Protein AF-A0A3R9TDW1-F1 (afdb_monomer_lite)

Structure (mmCIF, N/CA/C/O backbone):
data_AF-A0A3R9TDW1-F1
#
_entry.id   AF-A0A3R9TDW1-F1
#
loop_
_atom_site.group_PDB
_atom_site.id
_atom_site.type_symbol
_atom_site.label_atom_id
_atom_site.label_alt_id
_atom_site.label_comp_id
_atom_site.label_asym_id
_atom_site.label_entity_id
_atom_site.label_seq_id
_atom_site.pdbx_PDB_ins_code
_atom_site.Cartn_x
_atom_site.Cartn_y
_atom_site.Cartn_z
_atom_site.occupancy
_atom_site.B_iso_or_equiv
_atom_site.auth_seq_id
_atom_site.auth_comp_id
_atom_site.auth_asym_id
_atom_site.auth_atom_id
_atom_site.pdbx_PDB_model_num
ATOM 1 N N . MET A 1 1 ? -72.880 67.328 50.640 1.00 35.53 1 MET A N 1
ATOM 2 C CA . MET A 1 1 ? -73.825 66.456 51.382 1.00 35.53 1 MET A CA 1
ATOM 3 C C . MET A 1 1 ? -74.282 65.405 50.380 1.00 35.53 1 MET A C 1
ATOM 5 O O . MET A 1 1 ? -74.687 65.824 49.314 1.00 35.53 1 MET A O 1
ATOM 9 N N . THR A 1 2 ? -74.151 64.089 50.509 1.00 34.75 2 THR A N 1
ATOM 10 C CA . THR A 1 2 ? -73.847 63.150 51.601 1.00 34.75 2 THR A CA 1
ATOM 11 C C . THR A 1 2 ? -73.393 61.826 50.953 1.00 34.75 2 THR A C 1
ATOM 13 O O . THR A 1 2 ? -73.662 61.582 49.782 1.00 34.75 2 THR A O 1
ATOM 16 N N . LYS A 1 3 ? -72.665 61.011 51.724 1.00 39.09 3 LYS A N 1
ATOM 17 C CA . LYS A 1 3 ? -71.998 59.746 51.361 1.00 39.09 3 LYS A CA 1
ATOM 18 C C . LYS A 1 3 ? -72.928 58.663 50.781 1.00 39.09 3 LYS A C 1
ATOM 20 O O . LYS A 1 3 ? -74.063 58.540 51.222 1.00 39.09 3 LYS A O 1
ATOM 25 N N . SER A 1 4 ? -72.359 57.763 49.975 1.00 34.91 4 SER A N 1
ATOM 26 C CA . SER A 1 4 ? -72.690 56.328 49.986 1.00 34.91 4 SER A CA 1
ATOM 27 C C . SER A 1 4 ? -71.513 55.534 49.410 1.00 34.91 4 SER A C 1
ATOM 29 O O . SER A 1 4 ? -71.096 55.783 48.283 1.00 34.91 4 SER A O 1
ATOM 31 N N . GLY A 1 5 ? -70.926 54.645 50.215 1.00 38.62 5 GLY A N 1
ATOM 32 C CA . GLY A 1 5 ? -69.856 53.736 49.802 1.00 38.62 5 GLY A CA 1
ATOM 33 C C . GLY A 1 5 ? -70.416 52.362 49.463 1.00 38.62 5 GLY A C 1
ATOM 34 O O . GLY A 1 5 ? -71.353 51.925 50.126 1.00 38.62 5 GLY A O 1
ATOM 35 N N . HIS A 1 6 ? -69.839 51.680 48.474 1.00 36.84 6 HIS A N 1
ATOM 36 C CA . HIS A 1 6 ? -70.092 50.267 48.186 1.00 36.84 6 HIS A CA 1
ATOM 37 C C . HIS A 1 6 ? -68.765 49.505 48.061 1.00 36.84 6 HIS A C 1
ATOM 39 O O . HIS A 1 6 ? -67.764 50.021 47.569 1.00 36.84 6 HIS A O 1
ATOM 45 N N . TYR A 1 7 ? -68.797 48.297 48.613 1.00 36.25 7 TYR A N 1
ATOM 46 C CA . TYR A 1 7 ? -67.697 47.408 48.956 1.00 36.25 7 TYR A CA 1
ATOM 47 C C . TYR A 1 7 ? -66.970 46.832 47.731 1.00 36.25 7 TYR A C 1
ATOM 49 O O . TYR A 1 7 ? -67.601 46.370 46.783 1.00 36.25 7 TYR A O 1
ATOM 57 N N . LEU A 1 8 ? -65.636 46.797 47.797 1.00 34.44 8 LEU A N 1
ATOM 58 C CA . LEU A 1 8 ? -64.761 46.088 46.864 1.00 34.44 8 LEU A CA 1
ATOM 59 C C . LEU A 1 8 ? -64.597 44.636 47.349 1.00 34.44 8 LEU A C 1
ATOM 61 O O . LEU A 1 8 ? -63.934 44.392 48.356 1.00 34.44 8 LEU A O 1
ATOM 65 N N . VAL A 1 9 ? -65.206 43.675 46.653 1.00 38.91 9 VAL A N 1
ATOM 66 C CA . VAL A 1 9 ? -64.968 42.239 46.871 1.00 38.91 9 VAL A CA 1
ATOM 67 C C . VAL A 1 9 ? -63.795 41.810 45.989 1.00 38.91 9 VAL A C 1
ATOM 69 O O . VAL A 1 9 ? -63.908 41.763 44.765 1.00 38.91 9 VAL A O 1
ATOM 72 N N . LEU A 1 10 ? -62.653 41.517 46.619 1.00 42.19 10 LEU A N 1
ATOM 73 C CA . LEU A 1 10 ? -61.502 40.871 45.986 1.00 42.19 10 LEU A CA 1
ATOM 74 C C . LEU A 1 10 ? -61.886 39.445 45.563 1.00 42.19 10 LEU A C 1
ATOM 76 O O . LEU A 1 10 ? -62.158 38.601 46.414 1.00 42.19 10 LEU A O 1
ATOM 80 N N . THR A 1 11 ? -61.837 39.161 44.263 1.00 42.56 11 THR A N 1
ATOM 81 C CA . THR A 1 11 ? -61.838 37.788 43.738 1.00 42.56 11 THR A CA 1
ATOM 82 C C . THR A 1 11 ? -60.425 37.490 43.241 1.00 42.56 11 THR A C 1
ATOM 84 O O . THR A 1 11 ? -60.033 37.939 42.167 1.00 42.56 11 THR A O 1
ATOM 87 N N . ILE A 1 12 ? -59.625 36.789 44.050 1.00 44.31 12 ILE A N 1
ATOM 88 C CA . ILE A 1 12 ? -58.321 36.258 43.633 1.00 44.31 12 ILE A CA 1
ATOM 89 C C . ILE A 1 12 ? -58.597 34.967 42.863 1.00 44.31 12 ILE A C 1
ATOM 91 O O . ILE A 1 12 ? -58.889 33.927 43.449 1.00 44.31 12 ILE A O 1
ATOM 95 N N . MET A 1 13 ? -58.540 35.049 41.536 1.00 47.50 13 MET A N 1
ATOM 96 C CA . MET A 1 13 ? -58.581 33.893 40.648 1.00 47.50 13 MET A CA 1
ATOM 97 C C . MET A 1 13 ? -57.147 33.364 40.519 1.00 47.50 13 MET A C 1
ATOM 99 O O . MET A 1 13 ? -56.297 33.990 39.889 1.00 47.50 13 MET A O 1
ATOM 103 N N . GLY A 1 14 ? -56.853 32.252 41.196 1.00 47.34 14 GLY A N 1
ATOM 104 C CA . GLY A 1 14 ? -55.560 31.578 41.117 1.00 47.34 14 GLY A CA 1
ATOM 105 C C . GLY A 1 14 ? -55.328 31.008 39.719 1.00 47.34 14 GLY A C 1
ATOM 106 O O . GLY A 1 14 ? -55.964 30.031 39.331 1.00 47.34 14 GLY A O 1
ATOM 107 N N . LEU A 1 15 ? -54.404 31.608 38.969 1.00 44.84 15 LEU A N 1
ATOM 108 C CA . LEU A 1 15 ? -53.856 31.031 37.746 1.00 44.84 15 LEU A CA 1
ATOM 109 C C . LEU A 1 15 ? -52.834 29.955 38.134 1.00 44.84 15 LEU A C 1
ATOM 111 O O . LEU A 1 15 ? -51.664 30.242 38.372 1.00 44.84 15 LEU A O 1
ATOM 115 N N . LEU A 1 16 ? -53.284 28.703 38.203 1.00 46.53 16 LEU A N 1
ATOM 116 C CA . LEU A 1 16 ? -52.404 27.538 38.127 1.00 46.53 16 LEU A CA 1
ATOM 117 C C . LEU A 1 16 ? -51.925 27.403 36.675 1.00 46.53 16 LEU A C 1
ATOM 119 O O . LEU A 1 16 ? -52.510 26.675 35.878 1.00 46.53 16 LEU A O 1
ATOM 123 N N . SER A 1 17 ? -50.871 28.130 36.308 1.00 50.03 17 SER A N 1
ATOM 124 C CA . SER A 1 17 ? -50.110 27.825 35.098 1.00 50.03 17 SER A CA 1
ATOM 125 C C . SER A 1 17 ? -49.312 26.547 35.355 1.00 50.03 17 SER A C 1
ATOM 127 O O . SER A 1 17 ? -48.326 26.570 36.092 1.00 50.03 17 SER A O 1
ATOM 129 N N . GLY A 1 18 ? -49.760 25.423 34.794 1.00 48.03 18 GLY A N 1
ATOM 130 C CA . GLY A 1 18 ? -48.984 24.186 34.799 1.00 48.03 18 GLY A CA 1
ATOM 131 C C . GLY A 1 18 ? -47.628 24.425 34.137 1.00 48.03 18 GLY A C 1
ATOM 132 O O . GLY A 1 18 ? -47.569 24.845 32.983 1.00 48.03 18 GLY A O 1
ATOM 133 N N . CYS A 1 19 ? -46.537 24.192 34.869 1.00 54.22 19 CYS A N 1
ATOM 134 C CA . CYS A 1 19 ? -45.191 24.220 34.309 1.00 54.22 19 CYS A CA 1
ATOM 135 C C . CYS A 1 19 ? -45.069 23.108 33.264 1.00 54.22 19 CYS A C 1
ATOM 137 O O . CYS A 1 19 ? -45.014 21.926 33.607 1.00 54.22 19 CYS A O 1
ATOM 139 N N . GLN A 1 20 ? -45.030 23.472 31.986 1.00 49.19 20 GLN A N 1
ATOM 140 C CA . GLN A 1 20 ? -44.702 22.531 30.925 1.00 49.19 20 GLN A CA 1
ATOM 141 C C . GLN A 1 20 ? -43.197 22.234 30.999 1.00 49.19 20 GLN A C 1
ATOM 143 O O . GLN A 1 20 ? -42.376 23.071 30.649 1.00 49.19 20 GLN A O 1
ATOM 148 N N . VAL A 1 21 ? -42.837 21.052 31.508 1.00 62.88 21 VAL A N 1
ATOM 149 C CA . VAL A 1 21 ? -41.440 20.640 31.778 1.00 62.88 21 VAL A CA 1
ATOM 150 C C . VAL A 1 21 ? -40.631 20.420 30.490 1.00 62.88 21 VAL A C 1
ATOM 152 O O . VAL A 1 21 ? -39.408 20.524 30.497 1.00 62.88 21 VAL A O 1
ATOM 155 N N . ILE A 1 22 ? -41.305 20.134 29.372 1.00 53.47 22 ILE A N 1
ATOM 156 C CA . ILE A 1 22 ? -40.669 19.834 28.086 1.00 53.47 22 ILE A CA 1
ATOM 157 C C . ILE A 1 22 ? -40.846 21.029 27.150 1.00 53.47 22 ILE A C 1
ATOM 159 O O . ILE A 1 22 ? -41.942 21.282 26.646 1.00 53.47 22 ILE A O 1
ATOM 163 N N . HIS A 1 23 ? -39.748 21.738 26.899 1.00 62.56 23 HIS A N 1
ATOM 164 C CA . HIS A 1 23 ? -39.670 22.769 25.871 1.00 62.56 23 HIS A CA 1
ATOM 165 C C . HIS A 1 23 ? -39.040 22.186 24.606 1.00 62.56 23 HIS A C 1
ATOM 167 O O . HIS A 1 23 ? -37.926 21.662 24.644 1.00 62.56 23 HIS A O 1
ATOM 173 N N . LEU A 1 24 ? -39.743 22.296 23.477 1.00 65.31 24 LEU A N 1
ATOM 174 C CA . LEU A 1 24 ? -39.190 21.944 22.175 1.00 65.31 24 LEU A CA 1
ATOM 175 C C . LEU A 1 24 ? -38.112 22.969 21.802 1.00 65.31 24 LEU A C 1
ATOM 177 O O . LEU A 1 24 ? -38.399 24.157 21.657 1.00 65.31 24 LEU A O 1
ATOM 181 N N . LYS A 1 25 ? -36.874 22.502 21.645 1.00 74.38 25 LYS A N 1
ATOM 182 C CA . LYS A 1 25 ? -35.770 23.286 21.092 1.00 74.38 25 LYS A CA 1
ATOM 183 C C . LYS A 1 25 ? -35.321 22.621 19.799 1.00 74.38 25 LYS A C 1
ATOM 185 O O . LYS A 1 25 ? -34.641 21.601 19.832 1.00 74.38 25 LYS A O 1
ATOM 190 N N . GLU A 1 26 ? -35.707 23.201 18.672 1.00 77.38 26 GLU A N 1
ATOM 191 C CA . GLU A 1 26 ? -35.249 22.745 17.363 1.00 77.38 26 GLU A CA 1
ATOM 192 C C . GLU A 1 26 ? -33.824 23.252 17.124 1.00 77.38 26 GLU A C 1
ATOM 194 O O . GLU A 1 26 ? -33.554 24.456 17.128 1.00 77.38 26 GLU A O 1
ATOM 199 N N . SER A 1 27 ? -32.881 22.324 16.977 1.00 78.06 27 SER A N 1
ATOM 200 C CA . SER A 1 27 ? -31.538 22.637 16.500 1.00 78.06 27 SER A CA 1
ATOM 201 C C . SER A 1 27 ? -31.552 22.799 14.982 1.00 78.06 27 SER A C 1
ATOM 203 O O . SER A 1 27 ? -32.419 22.278 14.281 1.00 78.06 27 SER A O 1
ATOM 205 N N . ASN A 1 28 ? -30.570 23.529 14.451 1.00 89.81 28 ASN A N 1
ATOM 206 C CA . ASN A 1 28 ? -30.376 23.553 13.007 1.00 89.81 28 ASN A CA 1
ATOM 207 C C . ASN A 1 28 ? -30.039 22.126 12.503 1.00 89.81 28 ASN A C 1
ATOM 209 O O . ASN A 1 28 ? -29.446 21.315 13.225 1.00 89.81 28 ASN A O 1
ATOM 213 N N . LEU A 1 29 ? -30.415 21.818 11.259 1.00 85.31 29 LEU A N 1
ATOM 214 C CA . LEU A 1 29 ? -30.261 20.474 10.695 1.00 85.31 29 LEU A CA 1
ATOM 215 C C . LEU A 1 29 ? -28.796 20.004 10.682 1.00 85.31 29 LEU A C 1
ATOM 217 O O . LEU A 1 29 ? -28.527 18.847 10.990 1.00 85.31 29 LEU A O 1
ATOM 221 N N . SER A 1 30 ? -27.842 20.882 10.360 1.00 86.50 30 SER A N 1
ATOM 222 C CA . SER A 1 30 ? -26.423 20.513 10.287 1.00 86.50 30 SER A CA 1
ATOM 223 C C . SER A 1 30 ? -25.846 20.129 11.652 1.00 86.50 30 SER A C 1
ATOM 225 O O . SER A 1 30 ? -25.123 19.144 11.741 1.00 86.50 30 SER A O 1
ATOM 227 N N . SER A 1 31 ? -26.202 20.836 12.723 1.00 83.81 31 SER A N 1
ATOM 228 C CA . SER A 1 31 ? -25.835 20.512 14.104 1.00 83.81 31 SER A CA 1
ATOM 229 C C . SER A 1 31 ? -26.514 19.230 14.581 1.00 83.81 31 SER A C 1
ATOM 231 O O . SER A 1 31 ? -25.865 18.425 15.239 1.00 83.81 31 SER A O 1
ATOM 233 N N . ALA A 1 32 ? -27.782 18.997 14.222 1.00 81.69 32 ALA A N 1
ATOM 234 C CA . ALA A 1 32 ? -28.468 17.742 14.539 1.00 81.69 32 ALA A CA 1
ATOM 235 C C . ALA A 1 32 ? -27.804 16.533 13.853 1.00 81.69 32 ALA A C 1
ATOM 237 O O . ALA A 1 32 ? -27.614 15.490 14.476 1.00 81.69 32 ALA A O 1
ATOM 238 N N . LEU A 1 33 ? -27.416 16.676 12.581 1.00 84.12 33 LEU A N 1
ATOM 239 C CA . LEU A 1 33 ? -26.696 15.640 11.835 1.00 84.12 33 LEU A CA 1
ATOM 240 C C . LEU A 1 33 ? -25.265 15.450 12.346 1.00 84.12 33 LEU A C 1
ATOM 242 O O . LEU A 1 33 ? -24.817 14.313 12.463 1.00 84.12 33 LEU A O 1
ATOM 246 N N . LYS A 1 34 ? -24.564 16.538 12.692 1.00 84.25 34 LYS A N 1
ATOM 247 C CA . LYS A 1 34 ? -23.233 16.473 13.304 1.00 84.25 34 LYS A CA 1
ATOM 248 C C . LYS A 1 34 ? -23.284 15.690 14.615 1.00 84.25 34 LYS A C 1
ATOM 250 O O . LYS A 1 34 ? -22.539 14.732 14.760 1.00 84.25 34 LYS A O 1
ATOM 255 N N . SER A 1 35 ? -24.229 16.022 15.493 1.00 81.19 35 SER A N 1
ATOM 256 C CA . SER A 1 35 ? -24.390 15.363 16.792 1.00 81.19 35 SER A CA 1
ATOM 257 C C . SER A 1 35 ? -24.656 13.860 16.687 1.00 81.19 35 SER A C 1
ATOM 259 O O . SER A 1 35 ? -24.204 13.092 17.531 1.00 81.19 35 SER A O 1
ATOM 261 N N . LYS A 1 36 ? -25.317 13.404 15.615 1.00 81.81 36 LYS A N 1
ATOM 262 C CA . LYS A 1 36 ? -25.480 11.966 15.358 1.00 81.81 36 LYS A CA 1
ATOM 263 C C . LYS A 1 36 ? -24.172 11.253 15.015 1.00 81.81 36 LYS A C 1
ATOM 265 O O . LYS A 1 36 ? -24.069 10.074 15.320 1.00 81.81 36 LYS A O 1
ATOM 270 N N . ASN A 1 37 ? -23.219 11.954 14.399 1.00 84.19 37 ASN A N 1
ATOM 271 C CA . ASN A 1 37 ? -21.926 11.413 13.970 1.00 84.19 37 ASN A CA 1
ATOM 272 C C . ASN A 1 37 ? -20.797 11.658 14.987 1.00 84.19 37 ASN A C 1
ATOM 274 O O . ASN A 1 37 ? -19.698 11.134 14.803 1.00 84.19 37 ASN A O 1
ATOM 278 N N . GLU A 1 38 ? -21.050 12.452 16.029 1.00 91.06 38 GLU A N 1
ATOM 279 C CA . GLU A 1 38 ? -20.082 12.768 17.078 1.00 91.06 38 GLU A CA 1
ATOM 280 C C . GLU A 1 38 ? -19.647 11.499 17.822 1.00 91.06 38 GLU A C 1
ATOM 282 O O . GLU A 1 38 ? -20.456 10.652 18.213 1.00 91.06 38 GLU A O 1
ATOM 287 N N . SER A 1 39 ? -18.338 11.375 18.012 1.00 94.19 39 SER A N 1
ATOM 288 C CA . SER A 1 39 ? -17.699 10.342 18.821 1.00 94.19 39 SER A CA 1
ATOM 289 C C . SER A 1 39 ? -16.356 10.842 19.333 1.00 94.19 39 SER A C 1
ATOM 291 O O . SER A 1 39 ? -15.829 11.863 18.863 1.00 94.19 39 SER A O 1
ATOM 293 N N . ILE A 1 40 ? -15.742 10.063 20.225 1.00 95.25 40 ILE A N 1
ATOM 294 C CA . ILE A 1 40 ? -14.425 10.405 20.766 1.00 95.25 40 ILE A CA 1
ATOM 295 C C . ILE A 1 40 ? -13.364 10.620 19.674 1.00 95.25 40 ILE A C 1
ATOM 297 O O . ILE A 1 40 ? -12.426 11.399 19.849 1.00 95.25 40 ILE A O 1
ATOM 301 N N . LEU A 1 41 ? -13.524 9.958 18.526 1.00 93.06 41 LEU A N 1
ATOM 302 C CA . LEU A 1 41 ? -12.588 10.013 17.408 1.00 93.06 41 LEU A CA 1
ATOM 303 C C . LEU A 1 41 ? -12.788 11.218 16.483 1.00 93.06 41 LEU A C 1
ATOM 305 O O . LEU A 1 41 ? -11.844 11.585 15.784 1.00 93.06 41 LEU A O 1
ATOM 309 N N . THR A 1 42 ? -13.977 11.825 16.459 1.00 91.38 42 THR A N 1
ATOM 310 C CA . THR A 1 42 ? -14.299 12.929 15.537 1.00 91.38 42 THR A CA 1
ATOM 311 C C . THR A 1 42 ? -14.260 14.291 16.218 1.00 91.38 42 THR A C 1
ATOM 313 O O . THR A 1 42 ? -13.769 15.248 15.625 1.00 91.38 42 THR A O 1
ATOM 316 N N . ASP A 1 43 ? -14.724 14.380 17.468 1.00 89.25 43 ASP A N 1
ATOM 317 C CA . ASP A 1 43 ? -14.953 15.662 18.149 1.00 89.25 43 ASP A CA 1
ATOM 318 C C . ASP A 1 43 ? -14.279 15.760 19.528 1.00 89.25 43 ASP A C 1
ATOM 320 O O . ASP A 1 43 ? -14.404 16.776 20.206 1.00 89.25 43 ASP A O 1
ATOM 324 N N . ASN A 1 44 ? -13.495 14.747 19.926 1.00 89.75 44 ASN A N 1
ATOM 325 C CA . ASN A 1 44 ? -12.903 14.625 21.269 1.00 89.75 44 ASN A CA 1
ATOM 326 C C . ASN A 1 44 ? -13.939 14.649 22.408 1.00 89.75 44 ASN A C 1
ATOM 328 O O . ASN A 1 44 ? -13.603 15.030 23.527 1.00 89.75 44 ASN A O 1
ATOM 332 N N . THR A 1 45 ? -15.172 14.241 22.116 1.00 93.50 45 THR A N 1
ATOM 333 C CA . THR A 1 45 ? -16.266 14.073 23.078 1.00 93.50 45 THR A CA 1
ATOM 334 C C . THR A 1 45 ? -16.908 12.714 22.865 1.00 93.50 45 THR A C 1
ATOM 336 O O . THR A 1 45 ? -16.991 12.262 21.725 1.00 93.50 45 THR A O 1
ATOM 339 N N . LEU A 1 46 ? -17.398 12.064 23.916 1.00 96.06 46 LEU A N 1
ATOM 340 C CA . LEU A 1 46 ? -18.095 10.782 23.779 1.00 96.06 46 LEU A CA 1
ATOM 341 C C . LEU A 1 46 ? -19.352 10.938 22.912 1.00 96.06 46 LEU A C 1
ATOM 343 O O . LEU A 1 46 ? -19.994 11.986 22.924 1.00 96.06 46 LEU A O 1
ATOM 347 N N . SER A 1 47 ? -19.727 9.896 22.176 1.00 95.56 47 SER A N 1
ATOM 348 C CA . SER A 1 47 ? -20.948 9.898 21.362 1.00 95.56 47 SER A CA 1
ATOM 349 C C . SER A 1 47 ? -22.214 10.144 22.188 1.00 95.56 47 SER A C 1
ATOM 351 O O . SER A 1 47 ? -22.284 9.801 23.372 1.00 95.56 47 SER A O 1
ATOM 353 N N . HIS A 1 48 ? -23.261 10.674 21.549 1.00 92.19 48 HIS A N 1
ATOM 354 C CA . HIS A 1 48 ? -24.548 10.941 22.200 1.00 92.19 48 HIS A CA 1
ATOM 355 C C . HIS A 1 48 ? -25.134 9.694 22.893 1.00 92.19 48 HIS A C 1
ATOM 357 O O . HIS A 1 48 ? -25.670 9.774 23.995 1.00 92.19 48 HIS A O 1
ATOM 363 N N . GLN A 1 49 ? -25.000 8.518 22.277 1.00 92.31 49 GLN A N 1
ATOM 364 C CA . GLN A 1 49 ? -25.451 7.242 22.833 1.00 92.31 49 GLN A CA 1
ATOM 365 C C . GLN A 1 49 ? -24.697 6.900 24.125 1.00 92.31 49 GLN A C 1
ATOM 367 O O . GLN A 1 49 ? -25.319 6.549 25.123 1.00 92.31 49 GLN A O 1
ATOM 372 N N . THR A 1 50 ? -23.372 7.062 24.146 1.00 95.06 50 THR A N 1
ATOM 373 C CA . THR A 1 50 ? -22.569 6.846 25.358 1.00 95.06 50 THR A CA 1
ATOM 374 C C . THR A 1 50 ? -22.893 7.884 26.435 1.00 95.06 50 THR A C 1
ATOM 376 O O . THR A 1 50 ? -23.039 7.527 27.604 1.00 95.06 50 THR A O 1
ATOM 379 N N . GLN A 1 51 ? -23.078 9.155 26.061 1.00 94.25 51 GLN A N 1
ATOM 380 C CA . GLN A 1 51 ? -23.485 10.210 26.993 1.00 94.25 51 GLN A CA 1
ATOM 381 C C . GLN A 1 51 ? -24.845 9.908 27.641 1.00 94.25 51 GLN A C 1
ATOM 383 O O . GLN A 1 51 ? -24.985 10.073 28.849 1.00 94.25 51 GLN A O 1
ATOM 388 N N . ASN A 1 52 ? -25.821 9.391 26.886 1.00 91.81 52 ASN A N 1
ATOM 389 C CA . ASN A 1 52 ? -27.113 8.960 27.432 1.00 91.81 52 ASN A CA 1
ATOM 390 C C . ASN A 1 52 ? -26.957 7.913 28.542 1.00 91.81 52 ASN A C 1
ATOM 392 O O . ASN A 1 52 ? -27.588 8.044 29.591 1.00 91.81 52 ASN A O 1
ATOM 396 N N . LEU A 1 53 ? -26.085 6.916 28.355 1.00 92.50 53 LEU A N 1
ATOM 397 C CA . LEU A 1 53 ? -25.808 5.924 29.397 1.00 92.50 53 LEU A CA 1
ATOM 398 C C . LEU A 1 53 ? -25.121 6.554 30.618 1.00 92.50 53 LEU A C 1
ATOM 400 O O . LEU A 1 53 ? -25.472 6.220 31.751 1.00 92.50 53 LEU A O 1
ATOM 404 N N . LEU A 1 54 ? -24.201 7.502 30.413 1.00 94.00 54 LEU A N 1
ATOM 405 C CA . LEU A 1 54 ? -23.583 8.254 31.512 1.00 94.00 54 LEU A CA 1
ATOM 406 C C . LEU A 1 54 ? -24.624 9.051 32.314 1.00 94.00 54 LEU A C 1
ATOM 408 O O . LEU A 1 54 ? -24.609 9.015 33.546 1.00 94.00 54 LEU A O 1
ATOM 412 N N . TYR A 1 55 ? -25.581 9.695 31.641 1.00 91.75 55 TYR A N 1
ATOM 413 C CA . TYR A 1 55 ? -26.668 10.415 32.305 1.00 91.75 55 TYR A CA 1
ATOM 414 C C . TYR A 1 55 ? -27.539 9.492 33.166 1.00 91.75 55 TYR A C 1
ATOM 416 O O . TYR A 1 55 ? -27.901 9.875 34.283 1.00 91.75 55 TYR A O 1
ATOM 424 N N . LEU A 1 56 ? -27.823 8.265 32.709 1.00 90.75 56 LEU A N 1
ATOM 425 C CA . LEU A 1 56 ? -28.580 7.274 33.487 1.00 90.75 56 LEU A CA 1
ATOM 426 C C . LEU A 1 56 ? -27.881 6.904 34.803 1.00 90.75 56 LEU A C 1
ATOM 428 O O . LEU A 1 56 ? -28.545 6.732 35.827 1.00 90.75 56 LEU A O 1
ATOM 432 N N . VAL A 1 57 ? -26.546 6.850 34.809 1.00 91.88 57 VAL A N 1
ATOM 433 C CA . VAL A 1 57 ? -25.747 6.572 36.016 1.00 91.88 57 VAL A CA 1
ATOM 434 C C . VAL A 1 57 ? -25.314 7.827 36.783 1.00 91.88 57 VAL A C 1
ATOM 436 O O . VAL A 1 57 ? -24.537 7.736 37.740 1.00 91.88 57 VAL A O 1
ATOM 439 N N . LYS A 1 58 ? -25.855 8.995 36.410 1.00 92.69 58 LYS A N 1
ATOM 440 C CA . LYS A 1 58 ? -25.555 10.308 37.004 1.00 92.69 58 LYS A CA 1
ATOM 441 C C . LYS A 1 58 ? -24.067 10.672 36.932 1.00 92.69 58 LYS A C 1
ATOM 443 O O . LYS A 1 58 ? -23.520 11.231 37.881 1.00 92.69 58 LYS A O 1
ATOM 448 N N . GLU A 1 59 ? -23.426 10.351 35.816 1.00 93.69 59 GLU A N 1
ATOM 449 C CA . GLU A 1 59 ? -22.051 10.734 35.501 1.00 93.69 59 GLU A CA 1
ATOM 450 C C . GLU A 1 59 ? -22.013 11.727 34.336 1.00 93.69 59 GLU A C 1
ATOM 452 O O . GLU A 1 59 ? -22.904 11.764 33.489 1.00 93.69 59 GLU A O 1
ATOM 457 N N . SER A 1 60 ? -20.957 12.537 34.293 1.00 94.88 60 SER A N 1
ATOM 458 C CA . SER A 1 60 ? -20.590 13.331 33.116 1.00 94.88 60 SER A CA 1
ATOM 459 C C . SER A 1 60 ? -19.368 12.718 32.441 1.00 94.88 60 SER A C 1
ATOM 461 O O . SER A 1 60 ? -18.624 11.976 33.078 1.00 94.88 60 SER A O 1
ATOM 463 N N . GLU A 1 61 ? -19.109 13.058 31.177 1.00 94.56 61 GLU A N 1
ATOM 464 C CA . GLU A 1 61 ? -17.903 12.601 30.471 1.00 94.56 61 GLU A CA 1
ATOM 465 C C . GLU A 1 61 ? -16.620 12.929 31.252 1.00 94.56 61 GLU A C 1
ATOM 467 O O . GLU A 1 61 ? -15.793 12.053 31.501 1.00 94.56 61 GLU A O 1
ATOM 472 N N . THR A 1 62 ? -16.479 14.174 31.716 1.00 94.38 62 THR A N 1
ATOM 473 C CA . THR A 1 62 ? -15.298 14.611 32.472 1.00 94.38 62 THR A CA 1
ATOM 474 C C . THR A 1 62 ? -15.144 13.846 33.787 1.00 94.38 62 THR A C 1
ATOM 476 O O . THR A 1 62 ? -14.052 13.370 34.090 1.00 94.38 62 THR A O 1
ATOM 479 N N . SER A 1 63 ? -16.234 13.693 34.550 1.00 95.19 63 SER A N 1
ATOM 480 C CA . SER A 1 63 ? -16.225 12.927 35.805 1.00 95.19 63 SER A CA 1
ATOM 481 C C . SER A 1 63 ? -15.886 11.460 35.550 1.00 95.19 63 SER A C 1
ATOM 483 O O . SER A 1 63 ? -15.088 10.876 36.282 1.00 95.19 63 SER A O 1
ATOM 485 N N . CYS A 1 64 ? -16.418 10.893 34.464 1.00 96.50 64 CYS A N 1
ATOM 486 C CA . CYS A 1 64 ? -16.169 9.519 34.069 1.00 96.50 64 CYS A CA 1
ATOM 487 C C . CYS A 1 64 ? -14.695 9.279 33.729 1.00 96.50 64 CYS A C 1
ATOM 489 O O . CYS A 1 64 ? -14.095 8.349 34.255 1.00 96.50 64 CYS A O 1
ATOM 491 N N . LEU A 1 65 ? -14.074 10.131 32.906 1.00 94.81 65 LEU A N 1
ATOM 492 C CA . LEU A 1 65 ? -12.672 9.956 32.504 1.00 94.81 65 LEU A CA 1
ATOM 493 C C . LEU A 1 65 ? -11.673 10.242 33.641 1.00 94.81 65 LEU A C 1
ATOM 495 O O . LEU A 1 65 ? -10.572 9.678 33.646 1.00 94.81 65 LEU A O 1
ATOM 499 N N . GLN A 1 66 ? -12.043 11.084 34.613 1.00 93.69 66 GLN A N 1
ATOM 500 C CA . GLN A 1 66 ? -11.246 11.345 35.818 1.00 93.69 66 GLN A CA 1
ATOM 501 C C . GLN A 1 66 ? -11.377 10.216 36.851 1.00 93.69 66 GLN A C 1
ATOM 503 O O . GLN A 1 66 ? -10.370 9.732 37.362 1.00 93.69 66 GLN A O 1
ATOM 508 N N . ASN A 1 67 ? -12.601 9.750 37.114 1.00 95.75 67 ASN A N 1
ATOM 509 C CA . ASN A 1 67 ? -12.915 8.679 38.065 1.00 95.75 67 ASN A CA 1
ATOM 510 C C . ASN A 1 67 ? -13.232 7.366 37.335 1.00 95.75 67 ASN A C 1
ATOM 512 O O . ASN A 1 67 ? -14.263 6.731 37.567 1.00 95.75 67 ASN A O 1
ATOM 516 N N . PHE A 1 68 ? -12.319 6.963 36.450 1.00 96.50 68 PHE A N 1
ATOM 517 C CA . PHE A 1 68 ? -12.524 5.914 35.447 1.00 96.50 68 PHE A CA 1
ATOM 518 C C . PHE A 1 68 ? -13.128 4.617 35.997 1.00 96.50 68 PHE A C 1
ATOM 520 O O . PHE A 1 68 ? -14.209 4.214 35.576 1.00 96.50 68 PHE A O 1
ATOM 527 N N . ASN A 1 69 ? -12.503 4.006 37.006 1.00 95.88 69 ASN A N 1
ATOM 528 C CA . ASN A 1 69 ? -12.978 2.734 37.566 1.00 95.88 69 ASN A CA 1
ATOM 529 C C . ASN A 1 69 ? -14.371 2.845 38.211 1.00 95.88 69 ASN A C 1
ATOM 531 O O . ASN A 1 69 ? -15.169 1.915 38.129 1.00 95.88 69 ASN A O 1
ATOM 535 N N . VAL A 1 70 ? -14.686 3.988 38.831 1.00 95.50 70 VAL A N 1
ATOM 536 C CA . VAL A 1 70 ? -16.012 4.227 39.424 1.00 95.50 70 VAL A CA 1
ATOM 537 C C . VAL A 1 70 ? -17.068 4.329 38.326 1.00 95.50 70 VAL A C 1
ATOM 539 O O . VAL A 1 70 ? -18.138 3.736 38.453 1.00 95.50 70 VAL A O 1
ATOM 542 N N . CYS A 1 71 ? -16.757 5.037 37.239 1.00 96.69 71 CYS A N 1
ATOM 543 C CA . CYS A 1 71 ? -17.642 5.152 36.086 1.00 96.69 71 CYS A CA 1
ATOM 544 C C . CYS A 1 71 ? -17.920 3.792 35.433 1.00 96.69 71 CYS A C 1
ATOM 546 O O . CYS A 1 71 ? -19.081 3.446 35.210 1.00 96.69 71 CYS A O 1
ATOM 548 N N . LEU A 1 72 ? -16.876 2.993 35.190 1.00 95.62 72 LEU A N 1
ATOM 549 C CA . LEU A 1 72 ? -17.010 1.660 34.597 1.00 95.62 72 LEU A CA 1
ATOM 550 C C . LEU A 1 72 ? -17.925 0.756 35.428 1.00 95.62 72 LEU A C 1
ATOM 552 O O . LEU A 1 72 ? -18.877 0.199 34.887 1.00 95.62 72 LEU A O 1
ATOM 556 N N . ASN A 1 73 ? -17.704 0.691 36.746 1.00 93.94 73 ASN A N 1
ATOM 557 C CA . ASN A 1 73 ? -18.530 -0.113 37.652 1.00 93.94 73 ASN A CA 1
ATOM 558 C C . ASN A 1 73 ? -20.006 0.314 37.622 1.00 93.94 73 ASN A C 1
ATOM 560 O O . ASN A 1 73 ? -20.901 -0.528 37.671 1.00 93.94 73 ASN A O 1
ATOM 564 N N . LYS A 1 74 ? -20.280 1.622 37.525 1.00 93.88 74 LYS A N 1
ATOM 565 C CA . LYS A 1 74 ? -21.650 2.139 37.417 1.00 93.88 74 LYS A CA 1
ATOM 566 C C . LYS A 1 74 ? -22.323 1.730 36.107 1.00 93.88 74 LYS A C 1
ATOM 568 O O . LYS A 1 74 ? -23.480 1.324 36.136 1.00 93.88 74 LYS A O 1
ATOM 573 N N . ILE A 1 75 ? -21.613 1.830 34.982 1.00 93.19 75 ILE A N 1
ATOM 574 C CA . ILE A 1 75 ? -22.134 1.449 33.660 1.00 93.19 75 ILE A CA 1
ATOM 575 C C . ILE A 1 75 ? -22.366 -0.061 33.575 1.00 93.19 75 ILE A C 1
ATOM 577 O O . ILE A 1 75 ? -23.403 -0.493 33.077 1.00 93.19 75 ILE A O 1
ATOM 581 N N . GLN A 1 76 ? -21.445 -0.867 34.105 1.00 90.00 76 GLN A N 1
ATOM 582 C CA . GLN A 1 76 ? -21.596 -2.322 34.177 1.00 90.00 76 GLN A CA 1
ATOM 583 C C . GLN A 1 76 ? -22.753 -2.745 35.093 1.00 90.00 76 GLN A C 1
ATOM 585 O O . GLN A 1 76 ? -23.427 -3.728 34.806 1.00 90.00 76 GLN A O 1
ATOM 590 N N . GLY A 1 77 ? -23.012 -1.989 36.165 1.00 86.31 77 GLY A N 1
ATOM 591 C CA . GLY A 1 77 ? -24.108 -2.233 37.106 1.00 86.31 77 GLY A CA 1
ATOM 592 C C . GLY A 1 77 ? -25.498 -1.791 36.630 1.00 86.31 77 GLY A C 1
ATOM 593 O O . GLY A 1 77 ? -26.458 -1.924 37.391 1.00 86.31 77 GLY A O 1
ATOM 594 N N . LEU A 1 78 ? -25.637 -1.247 35.414 1.00 85.62 78 LEU A N 1
ATOM 595 C CA . LEU A 1 78 ? -26.946 -0.942 34.834 1.00 85.62 78 LEU A CA 1
ATOM 596 C C . LEU A 1 78 ? -27.747 -2.241 34.637 1.00 85.62 78 LEU A C 1
ATOM 598 O O . LEU A 1 78 ? -27.293 -3.163 33.966 1.00 85.62 78 LEU A O 1
ATOM 602 N N . SER A 1 79 ? -28.955 -2.293 35.211 1.00 66.38 79 SER A N 1
ATOM 603 C CA . SER A 1 79 ? -29.876 -3.436 35.104 1.00 66.38 79 SER A CA 1
ATOM 604 C C . SER A 1 79 ? -30.222 -3.795 33.651 1.00 66.38 79 SER A C 1
ATOM 606 O O . SER A 1 79 ? -30.171 -2.924 32.775 1.00 66.38 79 SER A O 1
ATOM 608 N N . ASP A 1 80 ? -30.715 -5.021 33.439 1.00 60.66 80 ASP A N 1
ATOM 609 C CA . ASP A 1 80 ? -31.130 -5.617 32.151 1.00 60.66 80 ASP A CA 1
ATOM 610 C C . ASP A 1 80 ? -32.085 -4.775 31.281 1.00 60.66 80 ASP A C 1
ATOM 612 O O . ASP A 1 80 ? -32.246 -5.057 30.100 1.00 60.66 80 ASP A O 1
ATOM 616 N N . ASN A 1 81 ? -32.694 -3.714 31.820 1.00 56.72 81 ASN A N 1
ATOM 617 C CA . ASN A 1 81 ? -33.539 -2.784 31.060 1.00 56.72 81 ASN A CA 1
ATOM 618 C C . ASN A 1 81 ? -32.771 -1.922 30.033 1.00 56.72 81 ASN A C 1
ATOM 620 O O . ASN A 1 81 ? -33.404 -1.309 29.178 1.00 56.72 81 ASN A O 1
ATOM 624 N N . SER A 1 82 ? -31.438 -1.836 30.123 1.00 61.91 82 SER A N 1
ATOM 625 C CA . SER A 1 82 ? -30.586 -1.314 29.038 1.00 61.91 82 SER A CA 1
ATOM 626 C C . SER A 1 82 ? -30.100 -2.484 28.188 1.00 61.91 82 SER A C 1
ATOM 628 O O . SER A 1 82 ? -29.719 -3.515 28.755 1.00 61.91 82 SER A O 1
ATOM 630 N N . SER A 1 83 ? -30.101 -2.354 26.855 1.00 75.94 83 SER A N 1
ATOM 631 C CA . SER A 1 83 ? -29.638 -3.460 26.017 1.00 75.94 83 SER A CA 1
ATOM 632 C C . SER A 1 83 ? -28.165 -3.735 26.336 1.00 75.94 83 SER A C 1
ATOM 634 O O . SER A 1 83 ? -27.339 -2.830 26.481 1.00 75.94 83 SER A O 1
ATOM 636 N N . ARG A 1 84 ? -27.826 -5.011 26.517 1.00 86.88 84 ARG A N 1
ATOM 637 C CA . ARG A 1 84 ? -26.451 -5.468 26.771 1.00 86.88 84 ARG A CA 1
ATOM 638 C C . ARG A 1 84 ? -25.466 -4.899 25.739 1.00 86.88 84 ARG A C 1
ATOM 640 O O . ARG A 1 84 ? -24.347 -4.520 26.077 1.00 86.88 84 ARG A O 1
ATOM 647 N N . GLU A 1 85 ? -25.933 -4.753 24.507 1.00 88.69 85 GLU A N 1
ATOM 648 C CA . GLU A 1 85 ? -25.205 -4.193 23.374 1.00 88.69 85 GLU A CA 1
ATOM 649 C C . GLU A 1 85 ? -24.884 -2.703 23.549 1.00 88.69 85 GLU A C 1
ATOM 651 O O . GLU A 1 85 ? -23.743 -2.293 23.337 1.00 88.69 85 GLU A O 1
ATOM 656 N N . GLU A 1 86 ? -25.836 -1.886 24.011 1.00 90.50 86 GLU A N 1
ATOM 657 C CA . GLU A 1 86 ? -25.588 -0.467 24.300 1.00 90.50 86 GLU A CA 1
ATOM 658 C C . GLU A 1 86 ? -24.461 -0.292 25.323 1.00 90.50 86 GLU A C 1
ATOM 660 O O . GLU A 1 86 ? -23.599 0.579 25.157 1.00 90.50 86 GLU A O 1
ATOM 665 N N . ARG A 1 87 ? -24.419 -1.162 26.344 1.00 92.69 87 ARG A N 1
ATOM 666 C CA . ARG A 1 87 ? -23.345 -1.165 27.347 1.00 92.69 87 ARG A CA 1
ATOM 667 C C . ARG A 1 87 ? -21.998 -1.514 26.725 1.00 92.69 87 ARG A C 1
ATOM 669 O O . ARG A 1 87 ? -21.030 -0.797 26.969 1.00 92.69 87 ARG A O 1
ATOM 676 N N . TYR A 1 88 ? -21.916 -2.563 25.906 1.00 94.56 88 TYR A N 1
ATOM 677 C CA . TYR A 1 88 ? -20.666 -2.937 25.234 1.00 94.56 88 TYR A CA 1
ATOM 678 C C . TYR A 1 88 ? -20.159 -1.838 24.300 1.00 94.56 88 TYR A C 1
ATOM 680 O O . TYR A 1 88 ? -18.977 -1.491 24.339 1.00 94.56 88 TYR A O 1
ATOM 688 N N . ALA A 1 89 ? -21.052 -1.215 23.532 1.00 95.38 89 ALA A N 1
ATOM 689 C CA . ALA A 1 89 ? -20.692 -0.095 22.677 1.00 95.38 89 ALA A CA 1
ATOM 690 C C . ALA A 1 89 ? -20.153 1.092 23.489 1.00 95.38 89 ALA A C 1
ATOM 692 O O . ALA A 1 89 ? -19.095 1.632 23.164 1.00 95.38 89 ALA A O 1
ATOM 693 N N . ALA A 1 90 ? -20.848 1.483 24.562 1.00 96.25 90 ALA A N 1
ATOM 694 C CA . ALA A 1 90 ? -20.422 2.576 25.433 1.00 96.25 90 ALA A CA 1
ATOM 695 C C . ALA A 1 90 ? -19.077 2.287 26.114 1.00 96.25 90 ALA A C 1
ATOM 697 O O . ALA A 1 90 ? -18.188 3.136 26.099 1.00 96.25 90 ALA A O 1
ATOM 698 N N . LEU A 1 91 ? -18.893 1.081 26.658 1.00 97.50 91 LEU A N 1
ATOM 699 C CA . LEU A 1 91 ? -17.635 0.671 27.282 1.00 97.50 91 LEU A CA 1
ATOM 700 C C . LEU A 1 91 ? -16.487 0.680 26.267 1.00 97.50 91 LEU A C 1
ATOM 702 O O . LEU A 1 91 ? -15.423 1.213 26.578 1.00 97.50 91 LEU A O 1
ATOM 706 N N . SER A 1 92 ? -16.707 0.193 25.039 1.00 98.31 92 SER A N 1
ATOM 707 C CA . SER A 1 92 ? -15.683 0.229 23.985 1.00 98.31 92 SER A CA 1
ATOM 708 C C . SER A 1 92 ? -15.180 1.652 23.706 1.00 98.31 92 SER A C 1
ATOM 710 O O . SER A 1 92 ? -13.970 1.863 23.590 1.00 98.31 92 SER A O 1
ATOM 712 N N . GLU A 1 93 ? -16.086 2.638 23.688 1.00 98.50 93 GLU A N 1
ATOM 713 C CA . GLU A 1 93 ? -15.759 4.047 23.463 1.00 98.50 93 GLU A CA 1
ATOM 714 C C . GLU A 1 93 ? -15.098 4.690 24.688 1.00 98.50 93 GLU A C 1
ATOM 716 O O . GLU A 1 93 ? -14.126 5.425 24.542 1.00 98.50 93 GLU A O 1
ATOM 721 N N . ILE A 1 94 ? -15.582 4.399 25.899 1.00 98.44 94 ILE A N 1
ATOM 722 C CA . ILE A 1 94 ? -15.032 4.937 27.153 1.00 98.44 94 ILE A CA 1
ATOM 723 C C . ILE A 1 94 ? -13.587 4.455 27.364 1.00 98.44 94 ILE A C 1
ATOM 725 O O . ILE A 1 94 ? -12.712 5.260 27.693 1.00 98.44 94 ILE A O 1
ATOM 729 N N . TYR A 1 95 ? -13.304 3.168 27.124 1.00 98.56 95 TYR A N 1
ATOM 730 C CA . TYR A 1 95 ? -11.936 2.637 27.159 1.00 98.56 95 TYR A CA 1
ATOM 731 C C . TYR A 1 95 ? -11.044 3.290 26.098 1.00 98.56 95 TYR A C 1
ATOM 733 O O . TYR A 1 95 ? -9.925 3.701 26.411 1.00 98.56 95 TYR A O 1
ATOM 741 N N . LEU A 1 96 ? -11.549 3.457 24.869 1.00 98.38 96 LEU A N 1
ATOM 742 C CA . LEU A 1 96 ? -10.832 4.145 23.792 1.00 98.38 96 LEU A CA 1
ATOM 743 C C . LEU A 1 96 ? -10.506 5.596 24.165 1.00 98.38 96 LEU A C 1
ATOM 745 O O . LEU A 1 96 ? -9.370 6.039 24.005 1.00 98.38 96 LEU A O 1
ATOM 749 N N . ALA A 1 97 ? -11.480 6.324 24.710 1.00 97.75 97 ALA A N 1
ATOM 750 C CA . ALA A 1 97 ? -11.311 7.691 25.182 1.00 97.75 97 ALA A CA 1
ATOM 751 C C . ALA A 1 97 ? -10.241 7.790 26.258 1.00 97.75 97 ALA A C 1
ATOM 753 O O . ALA A 1 97 ? -9.358 8.645 26.170 1.00 97.75 97 ALA A O 1
ATOM 754 N N . LYS A 1 98 ? -10.263 6.874 27.232 1.00 96.94 98 LYS A N 1
ATOM 755 C CA . LYS A 1 98 ? -9.254 6.865 28.284 1.00 96.94 98 LYS A CA 1
ATOM 756 C C . LYS A 1 98 ? -7.864 6.526 27.752 1.00 96.94 98 LYS A C 1
ATOM 758 O O . LYS A 1 98 ? -6.900 7.159 28.172 1.00 96.94 98 LYS A O 1
ATOM 763 N N . ALA A 1 99 ? -7.750 5.590 26.810 1.00 95.88 99 ALA A N 1
ATOM 764 C CA . ALA A 1 99 ? -6.474 5.263 26.175 1.00 95.88 99 ALA A CA 1
ATOM 765 C C . ALA A 1 99 ? -5.878 6.482 25.446 1.00 95.88 99 ALA A C 1
ATOM 767 O O . ALA A 1 99 ? -4.694 6.786 25.585 1.00 95.88 99 ALA A O 1
ATOM 768 N N . LEU A 1 100 ? -6.715 7.225 24.713 1.00 93.44 100 LEU A N 1
ATOM 769 C CA . LEU A 1 100 ? -6.306 8.445 24.011 1.00 93.44 100 LEU A CA 1
ATOM 770 C C . LEU A 1 100 ? -5.931 9.582 24.974 1.00 93.44 100 LEU A C 1
ATOM 772 O O . LEU A 1 100 ? -4.978 10.308 24.696 1.00 93.44 100 LEU A O 1
ATOM 776 N N . ASP A 1 101 ? -6.647 9.732 26.090 1.00 92.50 101 ASP A N 1
ATOM 777 C CA . ASP A 1 101 ? -6.337 10.684 27.166 1.00 92.50 101 ASP A CA 1
ATOM 778 C C . ASP A 1 101 ? -4.962 10.393 27.794 1.00 92.50 101 ASP A C 1
ATOM 780 O O . ASP A 1 101 ? -4.100 11.274 27.844 1.00 92.50 101 ASP A O 1
ATOM 784 N N . VAL A 1 102 ? -4.703 9.131 28.163 1.00 90.81 102 VAL A N 1
ATOM 785 C CA . VAL A 1 102 ? -3.400 8.691 28.697 1.00 90.81 102 VAL A CA 1
ATOM 786 C C . VAL A 1 102 ? -2.279 8.973 27.696 1.00 90.81 102 VAL A C 1
ATOM 788 O O . VAL A 1 102 ? -1.270 9.572 28.064 1.00 90.81 102 VAL A O 1
ATOM 791 N N . GLY A 1 103 ? -2.474 8.643 26.416 1.00 85.31 103 GLY A N 1
ATOM 792 C CA . GLY A 1 103 ? -1.470 8.884 25.379 1.00 85.31 103 GLY A CA 1
ATOM 793 C C . GLY A 1 103 ? -1.183 10.365 25.084 1.00 85.31 103 GLY A C 1
ATOM 794 O O . GLY A 1 103 ? -0.129 10.674 24.527 1.00 85.31 103 GLY A O 1
ATOM 795 N N . ARG A 1 104 ? -2.088 11.290 25.442 1.00 84.62 104 ARG A N 1
ATOM 796 C CA . ARG A 1 104 ? -1.905 12.752 25.299 1.00 84.62 104 ARG A CA 1
ATOM 797 C C . ARG A 1 104 ? -1.298 13.411 26.537 1.00 84.62 104 ARG A C 1
ATOM 799 O O . ARG A 1 104 ? -0.808 14.537 26.437 1.00 84.62 104 ARG A O 1
ATOM 806 N N . SER A 1 105 ? -1.345 12.742 27.688 1.00 79.38 105 SER A N 1
ATOM 807 C CA . SER A 1 105 ? -0.808 13.245 28.953 1.00 79.38 105 SER A CA 1
ATOM 808 C C . SER A 1 105 ? 0.648 13.683 28.799 1.00 79.38 105 SER A C 1
ATOM 810 O O . SER A 1 105 ? 1.482 12.942 28.281 1.00 79.38 105 SER A O 1
ATOM 812 N N . SER A 1 106 ? 0.987 14.872 29.308 1.00 63.97 106 SER A N 1
ATOM 813 C CA . SER A 1 106 ? 2.368 15.379 29.321 1.00 63.97 106 SER A CA 1
ATOM 814 C C . SER A 1 106 ? 3.332 14.449 30.066 1.00 63.97 106 SER A C 1
ATOM 816 O O . SER A 1 106 ? 4.510 14.393 29.722 1.00 63.97 106 SER A O 1
ATOM 818 N N . GLN A 1 107 ? 2.828 13.669 31.029 1.00 62.81 107 GLN A N 1
ATOM 819 C CA . GLN A 1 107 ? 3.590 12.652 31.761 1.00 62.81 107 GLN A CA 1
ATOM 820 C C . GLN A 1 107 ? 3.974 11.458 30.873 1.00 62.81 107 GLN A C 1
ATOM 822 O O . GLN A 1 107 ? 4.991 10.818 31.121 1.00 62.81 107 GLN A O 1
ATOM 827 N N . CYS A 1 108 ? 3.205 11.200 29.813 1.00 64.25 108 CYS A N 1
ATOM 828 C CA . CYS A 1 108 ? 3.453 10.147 28.832 1.00 64.25 108 CYS A CA 1
ATOM 829 C C . CYS A 1 108 ? 4.046 10.690 27.512 1.00 64.25 108 CYS A C 1
ATOM 831 O O . CYS A 1 108 ? 4.211 9.932 26.565 1.00 64.25 108 CYS A O 1
ATOM 833 N N . ASN A 1 109 ? 4.393 11.984 27.425 1.00 55.84 109 ASN A N 1
ATOM 834 C CA . ASN A 1 109 ? 4.860 12.644 26.192 1.00 55.84 109 ASN A CA 1
ATOM 835 C C . ASN A 1 109 ? 6.383 12.916 26.165 1.00 55.84 109 ASN A C 1
ATOM 837 O O . ASN A 1 109 ? 6.881 13.660 25.322 1.00 55.84 109 ASN A O 1
ATOM 841 N N . VAL A 1 110 ? 7.147 12.347 27.103 1.00 47.56 110 VAL A N 1
ATOM 842 C CA . VAL A 1 110 ? 8.616 12.443 27.091 1.00 47.56 110 VAL A CA 1
ATOM 843 C C . VAL A 1 110 ? 9.153 11.441 26.067 1.00 47.56 110 VAL A C 1
ATOM 845 O O . VAL A 1 110 ? 8.623 10.343 25.971 1.00 47.56 110 VAL A O 1
ATOM 848 N N . ALA A 1 111 ? 10.177 11.834 25.301 1.00 52.75 111 ALA A N 1
ATOM 849 C CA . ALA A 1 111 ? 10.728 11.230 24.074 1.00 52.75 111 ALA A CA 1
ATOM 850 C C . ALA A 1 111 ? 10.984 9.699 24.033 1.00 52.75 111 ALA A C 1
ATOM 852 O O . ALA A 1 111 ? 11.364 9.179 22.988 1.00 52.75 111 ALA A O 1
ATOM 853 N N . LEU A 1 112 ? 10.738 8.976 25.123 1.00 55.97 112 LEU A N 1
ATOM 854 C CA . LEU A 1 112 ? 10.467 7.544 25.201 1.00 55.97 112 LEU A CA 1
ATOM 855 C C . LEU A 1 112 ? 9.346 7.399 26.247 1.00 55.97 112 LEU A C 1
ATOM 857 O O . LEU A 1 112 ? 9.584 7.705 27.418 1.00 55.97 112 LEU A O 1
ATOM 861 N N . LYS A 1 113 ? 8.122 7.010 25.848 1.00 62.25 113 LYS A N 1
ATOM 862 C CA . LYS A 1 113 ? 7.020 6.748 26.798 1.00 62.25 113 LYS A CA 1
ATOM 863 C C . LYS A 1 113 ? 7.551 5.852 27.921 1.00 62.25 113 LYS A C 1
ATOM 865 O O . LYS A 1 113 ? 8.194 4.846 27.621 1.00 62.25 113 LYS A O 1
ATOM 870 N N . SER A 1 114 ? 7.301 6.187 29.190 1.00 65.69 114 SER A N 1
ATOM 871 C CA . SER A 1 114 ? 7.652 5.265 30.277 1.00 65.69 114 SER A CA 1
ATOM 872 C C . SER A 1 114 ? 6.953 3.924 30.040 1.00 65.69 114 SER A C 1
ATOM 874 O O . SER A 1 114 ? 5.812 3.905 29.570 1.00 65.69 114 SER A O 1
ATOM 876 N N . ASN A 1 115 ? 7.606 2.807 30.384 1.00 78.19 115 ASN A N 1
ATOM 877 C CA . ASN A 1 115 ? 7.012 1.472 30.219 1.00 78.19 115 ASN A CA 1
ATOM 878 C C . ASN A 1 115 ? 5.616 1.396 30.863 1.00 78.19 115 ASN A C 1
ATOM 880 O O . ASN A 1 115 ? 4.701 0.841 30.271 1.00 78.19 115 ASN A O 1
ATOM 884 N N . SER A 1 116 ? 5.418 2.077 31.999 1.00 83.38 116 SER A N 1
ATOM 885 C CA . SER A 1 116 ? 4.124 2.165 32.683 1.00 83.38 116 SER A CA 1
ATOM 886 C C . SER A 1 116 ? 3.013 2.839 31.862 1.00 83.38 116 SER A C 1
ATOM 888 O O . SER A 1 116 ? 1.882 2.364 31.877 1.00 83.38 116 SER A O 1
ATOM 890 N N . CYS A 1 117 ? 3.305 3.923 31.131 1.00 86.19 117 CYS A N 1
ATOM 891 C C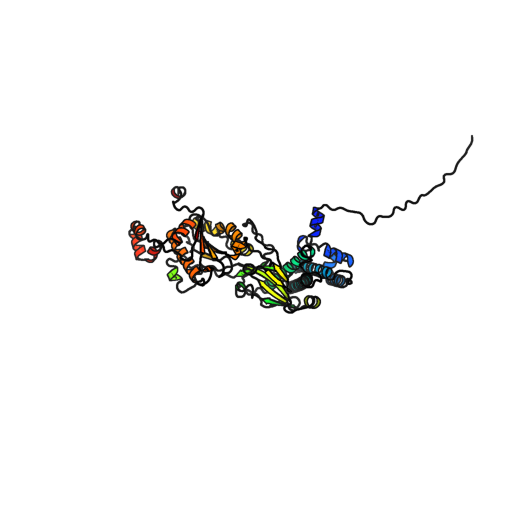A . CYS A 1 117 ? 2.321 4.577 30.261 1.00 86.19 117 CYS A CA 1
ATOM 892 C C . CYS A 1 117 ? 1.961 3.681 29.072 1.00 86.19 117 CYS A C 1
ATOM 894 O O . CYS A 1 117 ? 0.793 3.580 28.704 1.00 86.19 117 CYS A O 1
ATOM 896 N N . VAL A 1 118 ? 2.962 3.014 28.483 1.00 89.12 118 VAL A N 1
ATOM 897 C CA . VAL A 1 118 ? 2.751 2.083 27.367 1.00 89.12 118 VAL A CA 1
ATOM 898 C C . VAL A 1 118 ? 1.877 0.912 27.805 1.00 89.12 118 VAL A C 1
ATOM 900 O O . VAL A 1 118 ? 0.891 0.615 27.139 1.00 89.12 118 VAL A O 1
ATOM 903 N N . GLU A 1 119 ? 2.195 0.281 28.935 1.00 91.94 119 GLU A N 1
ATOM 904 C CA . GLU A 1 119 ? 1.412 -0.823 29.501 1.00 91.94 119 GLU A CA 1
ATOM 905 C C . GLU A 1 119 ? -0.034 -0.400 29.791 1.00 91.94 119 GLU A C 1
ATOM 907 O O . GLU A 1 119 ? -0.967 -1.119 29.432 1.00 91.94 119 GLU A O 1
ATOM 912 N N . GLN A 1 120 ? -0.235 0.795 30.360 1.00 93.38 120 GLN A N 1
ATOM 913 C CA . GLN A 1 120 ? -1.568 1.334 30.624 1.00 93.38 120 GLN A CA 1
ATOM 914 C C . GLN A 1 120 ? -2.361 1.594 29.334 1.00 93.38 120 GLN A C 1
ATOM 916 O O . GLN A 1 120 ? -3.538 1.246 29.259 1.00 93.38 120 GLN A O 1
ATOM 921 N N . GLU A 1 121 ? -1.743 2.189 28.309 1.00 94.19 121 GLU A N 1
ATOM 922 C CA . GLU A 1 121 ? -2.390 2.387 27.007 1.00 94.19 121 GLU A CA 1
ATOM 923 C C . GLU A 1 121 ? -2.765 1.054 26.359 1.00 94.19 121 GLU A C 1
ATOM 925 O O . GLU A 1 121 ? -3.892 0.899 25.893 1.00 94.19 121 GLU A O 1
ATOM 930 N N . LEU A 1 122 ? -1.846 0.085 26.354 1.00 95.81 122 LEU A N 1
ATOM 931 C CA . LEU A 1 122 ? -2.087 -1.243 25.796 1.00 95.81 122 LEU A CA 1
ATOM 932 C C . LEU A 1 122 ? -3.250 -1.946 26.504 1.00 95.81 122 LEU A C 1
ATOM 934 O O . LEU A 1 122 ? -4.099 -2.514 25.822 1.00 95.81 122 LEU A O 1
ATOM 938 N N . ALA A 1 123 ? -3.337 -1.857 27.834 1.00 97.00 123 ALA A N 1
ATOM 939 C CA . ALA A 1 123 ? -4.442 -2.436 28.596 1.00 97.00 123 ALA A CA 1
ATOM 940 C C . ALA A 1 123 ? -5.798 -1.780 28.278 1.00 97.00 123 ALA A C 1
ATOM 942 O O . ALA A 1 123 ? -6.817 -2.454 28.136 1.00 97.00 123 ALA A O 1
ATOM 943 N N . LEU A 1 124 ? -5.826 -0.456 28.103 1.00 98.06 124 LEU A N 1
ATOM 944 C CA . LEU A 1 124 ? -7.053 0.255 27.738 1.00 98.06 124 LEU A CA 1
ATOM 945 C C . LEU A 1 124 ? -7.478 -0.036 26.287 1.00 98.06 124 LEU A C 1
ATOM 947 O O . LEU A 1 124 ? -8.670 -0.214 26.027 1.00 98.06 124 LEU A O 1
ATOM 951 N N . PHE A 1 125 ? -6.529 -0.127 25.346 1.00 98.06 125 PHE A N 1
ATOM 952 C CA . PHE A 1 125 ? -6.825 -0.534 23.969 1.00 98.06 125 PHE A CA 1
ATOM 953 C C . PHE A 1 125 ? -7.282 -1.998 23.883 1.00 98.06 125 PHE A C 1
ATOM 955 O O . PHE A 1 125 ? -8.208 -2.270 23.123 1.00 98.06 125 PHE A O 1
ATOM 962 N N . ASP A 1 126 ? -6.711 -2.909 24.680 1.00 98.38 126 ASP A N 1
ATOM 963 C CA . ASP A 1 126 ? -7.164 -4.306 24.807 1.00 98.38 126 ASP A CA 1
ATOM 964 C C . ASP A 1 126 ? -8.647 -4.368 25.192 1.00 98.38 126 ASP A C 1
ATOM 966 O O . ASP A 1 126 ? -9.452 -4.981 24.488 1.00 98.38 126 ASP A O 1
ATOM 970 N N . LYS A 1 127 ? -9.047 -3.651 26.248 1.00 98.19 127 LYS A N 1
ATOM 971 C CA . LYS A 1 127 ? -10.451 -3.628 26.676 1.00 98.19 127 LYS A CA 1
ATOM 972 C C . LYS A 1 127 ? -11.364 -2.975 25.641 1.00 98.19 127 LYS A C 1
ATOM 974 O O . LYS A 1 127 ? -12.424 -3.525 25.348 1.00 98.19 127 LYS A O 1
ATOM 979 N N . SER A 1 128 ? -10.962 -1.859 25.028 1.00 98.56 128 SER A N 1
ATOM 980 C CA . SER A 1 128 ? -11.744 -1.240 23.945 1.00 98.56 128 SER A CA 1
ATOM 981 C C . SER A 1 128 ? -11.965 -2.200 22.766 1.00 98.56 128 SER A C 1
ATOM 983 O O . SER A 1 128 ? -13.085 -2.321 22.256 1.00 98.56 128 SER A O 1
ATOM 985 N N . LEU A 1 129 ? -10.921 -2.937 22.378 1.00 98.56 129 LEU A N 1
ATOM 986 C CA . LEU A 1 129 ? -10.964 -3.937 21.316 1.00 98.56 129 LEU A CA 1
ATOM 987 C C . LEU A 1 129 ? -11.911 -5.095 21.659 1.00 98.56 129 LEU A C 1
ATOM 989 O O . LEU A 1 129 ? -12.757 -5.456 20.845 1.00 98.56 129 LEU A O 1
ATOM 993 N N . ARG A 1 130 ? -11.824 -5.644 22.875 1.00 98.12 130 ARG A N 1
ATOM 994 C CA . ARG A 1 130 ? -12.680 -6.753 23.328 1.00 98.12 130 ARG A CA 1
ATOM 995 C C . ARG A 1 130 ? -14.154 -6.357 23.396 1.00 98.12 130 ARG A C 1
ATOM 997 O O . ARG A 1 130 ? -14.994 -7.079 22.869 1.00 98.12 130 ARG A O 1
ATOM 1004 N N . TYR A 1 131 ? -14.471 -5.194 23.974 1.00 97.94 131 TYR A N 1
ATOM 1005 C CA . TYR A 1 131 ? -15.854 -4.702 24.054 1.00 97.94 131 TYR A CA 1
ATOM 1006 C C . TYR A 1 131 ? -16.454 -4.387 22.679 1.00 97.94 131 TYR A C 1
ATOM 1008 O O . TYR A 1 131 ? -17.627 -4.667 22.433 1.00 97.94 131 TYR A O 1
ATOM 1016 N N . SER A 1 132 ? -15.659 -3.827 21.764 1.00 97.88 132 SER A N 1
ATOM 1017 C CA . SER A 1 132 ? -16.128 -3.586 20.397 1.00 97.88 132 SER A CA 1
ATOM 1018 C C . SER A 1 132 ? -16.285 -4.888 19.604 1.00 97.88 132 SER A C 1
ATOM 1020 O O . SER A 1 132 ? -17.254 -5.012 18.861 1.00 97.88 132 SER A O 1
ATOM 1022 N N . TYR A 1 133 ? -15.421 -5.891 19.814 1.00 97.00 133 TYR A N 1
ATOM 1023 C CA . TYR A 1 133 ? -15.582 -7.228 19.232 1.00 97.00 133 TYR A CA 1
ATOM 1024 C C . TYR A 1 133 ? -16.921 -7.861 19.628 1.00 97.00 133 TYR A C 1
ATOM 1026 O O . TYR A 1 133 ? -17.709 -8.225 18.756 1.00 97.00 133 TYR A O 1
ATOM 1034 N N . VAL A 1 134 ? -17.217 -7.957 20.929 1.00 95.50 134 VAL A N 1
ATOM 1035 C CA . VAL A 1 134 ? -18.455 -8.611 21.392 1.00 95.50 134 VAL A CA 1
ATOM 1036 C C . VAL A 1 134 ? -19.706 -7.878 20.910 1.00 95.50 134 VAL A C 1
ATOM 1038 O O . VAL A 1 134 ? -20.667 -8.522 20.517 1.00 95.50 134 VAL A O 1
ATOM 1041 N N . TYR A 1 135 ? -19.683 -6.544 20.822 1.00 94.69 135 TYR A N 1
ATOM 1042 C CA . TYR A 1 135 ? -20.790 -5.790 20.224 1.00 94.69 135 TYR A CA 1
ATOM 1043 C C . TYR A 1 135 ? -21.029 -6.153 18.748 1.00 94.69 135 TYR A C 1
ATOM 1045 O O . TYR A 1 135 ? -22.172 -6.248 18.286 1.00 94.69 135 TYR A O 1
ATOM 1053 N N . LEU A 1 136 ? -19.944 -6.301 17.982 1.00 93.56 136 LEU A N 1
ATOM 1054 C CA . LEU A 1 136 ? -20.011 -6.551 16.544 1.00 93.56 136 LEU A CA 1
ATOM 1055 C C . LEU A 1 136 ? -20.427 -7.990 16.226 1.00 93.56 136 LEU A C 1
ATOM 1057 O O . LEU A 1 136 ? -21.131 -8.191 15.236 1.00 93.56 136 LEU A O 1
ATOM 1061 N N . PHE A 1 137 ? -20.012 -8.961 17.046 1.00 92.06 137 PHE A N 1
ATOM 1062 C CA . PHE A 1 137 ? -20.079 -10.383 16.694 1.00 92.06 137 PHE A CA 1
ATOM 1063 C C . PHE A 1 137 ? -20.853 -11.278 17.678 1.00 92.06 137 PHE A C 1
ATOM 1065 O O . PHE A 1 137 ? -21.250 -12.365 17.276 1.00 92.06 137 PHE A O 1
ATOM 1072 N N . ASP A 1 138 ? -21.119 -10.836 18.912 1.00 87.31 138 ASP A N 1
ATOM 1073 C CA . ASP A 1 138 ? -21.950 -11.545 19.911 1.00 87.31 138 ASP A CA 1
ATOM 1074 C C . ASP A 1 138 ? -23.212 -10.729 20.257 1.00 87.31 138 ASP A C 1
ATOM 1076 O O . ASP A 1 138 ? -23.538 -10.469 21.417 1.00 87.31 138 ASP A O 1
ATOM 1080 N N . SER A 1 139 ? -23.898 -10.261 19.213 1.00 81.25 139 SER A N 1
ATOM 1081 C CA . SER A 1 139 ? -25.165 -9.527 19.299 1.00 81.25 139 SER A CA 1
ATOM 1082 C C . SER A 1 139 ? -26.353 -10.455 19.051 1.00 81.25 139 SER A C 1
ATOM 1084 O O . SER A 1 139 ? -26.237 -11.451 18.336 1.00 81.25 139 SER A O 1
ATOM 1086 N N . GLU A 1 140 ? -27.498 -10.131 19.653 1.00 80.38 140 GLU A N 1
ATOM 1087 C CA . GLU A 1 140 ? -28.749 -10.872 19.453 1.00 80.38 140 GLU A CA 1
ATOM 1088 C C . GLU A 1 140 ? -29.331 -10.640 18.053 1.00 80.38 140 GLU A C 1
ATOM 1090 O O . GLU A 1 140 ? -29.965 -11.533 17.487 1.00 80.38 140 GLU A O 1
ATOM 1095 N N . GLU A 1 141 ? -29.076 -9.464 17.479 1.00 79.38 141 GLU A N 1
ATOM 1096 C CA . GLU A 1 141 ? -29.432 -9.123 16.107 1.00 79.38 141 GLU A CA 1
ATOM 1097 C C . GLU A 1 141 ? -28.275 -9.429 15.158 1.00 79.38 141 GLU A C 1
ATOM 1099 O O . GLU A 1 141 ? -27.101 -9.149 15.437 1.00 79.38 141 GLU A O 1
ATOM 1104 N N . SER A 1 142 ? -28.593 -9.972 13.980 1.00 79.75 142 SER A N 1
ATOM 1105 C CA . SER A 1 142 ? -27.535 -10.270 13.029 1.00 79.75 142 SER A CA 1
ATOM 1106 C C . SER A 1 142 ? -26.878 -8.972 12.531 1.00 79.75 142 SER A C 1
ATOM 1108 O O . SER A 1 142 ? -27.523 -7.925 12.416 1.00 79.75 142 SER A O 1
ATOM 1110 N N . PRO A 1 143 ? -25.594 -9.015 12.149 1.00 77.06 143 PRO A N 1
ATOM 1111 C CA . PRO A 1 143 ? -24.916 -7.888 11.513 1.00 77.06 143 PRO A CA 1
ATOM 1112 C C . PRO A 1 143 ? -25.645 -7.346 10.271 1.00 77.06 143 PRO A C 1
ATOM 1114 O O . PRO A 1 143 ? -25.492 -6.171 9.949 1.00 77.06 143 PRO A O 1
ATOM 1117 N N . PHE A 1 144 ? -26.435 -8.180 9.583 1.00 78.31 144 PHE A N 1
ATOM 1118 C CA . PHE A 1 144 ? -27.241 -7.770 8.431 1.00 78.31 144 PHE A CA 1
ATOM 1119 C C . PHE A 1 144 ? -28.496 -6.991 8.831 1.00 78.31 144 PHE A C 1
ATOM 1121 O O . PHE A 1 144 ? -28.868 -6.059 8.120 1.00 78.31 144 PHE A O 1
ATOM 1128 N N . ASP A 1 145 ? -29.107 -7.320 9.970 1.00 81.31 145 ASP A N 1
ATOM 1129 C CA . ASP A 1 145 ? -30.275 -6.595 10.491 1.00 81.31 145 ASP A CA 1
ATOM 1130 C C . ASP A 1 145 ? -29.893 -5.175 10.936 1.00 81.31 145 ASP A C 1
ATOM 1132 O O . ASP A 1 145 ? -30.695 -4.244 10.851 1.00 81.31 145 ASP A O 1
ATOM 1136 N N . ARG A 1 146 ? -28.621 -4.987 11.308 1.00 81.69 146 ARG A N 1
ATOM 1137 C CA . ARG A 1 146 ? -28.052 -3.718 11.773 1.00 81.69 146 ARG A CA 1
ATOM 1138 C C . ARG A 1 146 ? -27.277 -2.942 10.700 1.00 81.69 146 ARG A C 1
ATOM 1140 O O . ARG A 1 146 ? -26.691 -1.913 10.999 1.00 81.69 146 ARG A O 1
ATOM 1147 N N . VAL A 1 147 ? -27.325 -3.338 9.423 1.00 77.25 147 VAL A N 1
ATOM 1148 C CA . VAL A 1 147 ? -26.475 -2.760 8.352 1.00 77.25 147 VAL A CA 1
ATOM 1149 C C . VAL A 1 147 ? -26.553 -1.227 8.201 1.00 77.25 147 VAL A C 1
ATOM 1151 O O . VAL A 1 147 ? -25.580 -0.597 7.784 1.00 77.25 147 VAL A O 1
ATOM 1154 N N . PHE A 1 148 ? -27.693 -0.613 8.542 1.00 80.44 148 PHE A N 1
ATOM 1155 C CA . PHE A 1 148 ? -27.894 0.845 8.518 1.00 80.44 148 PHE A CA 1
ATOM 1156 C C . PHE A 1 148 ? -27.858 1.495 9.906 1.00 80.44 148 PHE A C 1
ATOM 1158 O O . PHE A 1 148 ? -28.100 2.699 10.032 1.00 80.44 148 PHE A O 1
ATOM 1165 N N . ASP A 1 149 ? -27.554 0.723 10.946 1.00 85.50 149 ASP A N 1
ATOM 1166 C CA . ASP A 1 149 ? -27.341 1.243 12.282 1.00 85.50 149 ASP A CA 1
ATOM 1167 C C . ASP A 1 149 ? -26.038 2.049 12.319 1.00 85.50 149 ASP A C 1
ATOM 1169 O O . ASP A 1 149 ? -24.918 1.548 12.169 1.00 85.50 149 ASP A O 1
ATOM 1173 N N . HIS A 1 150 ? -26.196 3.348 12.558 1.00 87.25 150 HIS A N 1
ATOM 1174 C CA . HIS A 1 150 ? -25.075 4.257 12.721 1.00 87.25 150 HIS A CA 1
ATOM 1175 C C . HIS A 1 150 ? -24.154 3.824 13.869 1.00 87.25 150 HIS A C 1
ATOM 1177 O O . HIS A 1 150 ? -22.932 3.974 13.771 1.00 87.25 150 HIS A O 1
ATOM 1183 N N . ARG A 1 151 ? -24.720 3.260 14.945 1.00 90.94 151 ARG A N 1
ATOM 1184 C CA . ARG A 1 151 ? -23.949 2.838 16.110 1.00 90.94 151 ARG A CA 1
ATOM 1185 C C . ARG A 1 151 ? -23.033 1.671 15.770 1.00 90.94 151 ARG A C 1
ATOM 1187 O O . ARG A 1 151 ? -21.864 1.705 16.154 1.00 90.94 151 ARG A O 1
ATOM 1194 N N . GLN A 1 152 ? -23.499 0.710 14.975 1.00 91.44 152 GLN A N 1
ATOM 1195 C CA . GLN A 1 152 ? -22.645 -0.361 14.467 1.00 91.44 152 GLN A CA 1
ATOM 1196 C C . GLN A 1 152 ? -21.441 0.166 13.684 1.00 91.44 152 GLN A C 1
ATOM 1198 O O . GLN A 1 152 ? -20.318 -0.293 13.903 1.00 91.44 152 GLN A O 1
ATOM 1203 N N . ASN A 1 153 ? -21.633 1.180 12.836 1.00 91.44 153 ASN A N 1
ATOM 1204 C CA . ASN A 1 153 ? -20.516 1.793 12.123 1.00 91.44 153 ASN A CA 1
ATOM 1205 C C . ASN A 1 153 ? -19.518 2.487 13.072 1.00 91.44 153 ASN A C 1
ATOM 1207 O O . ASN A 1 153 ? -18.309 2.325 12.899 1.00 91.44 153 ASN A O 1
ATOM 1211 N N . GLN A 1 154 ? -19.994 3.214 14.090 1.00 94.06 154 GLN A N 1
ATOM 1212 C CA . GLN A 1 154 ? -19.120 3.825 15.102 1.00 94.06 154 GLN A CA 1
ATOM 1213 C C . GLN A 1 154 ? -18.291 2.770 15.846 1.00 94.06 154 GLN A C 1
ATOM 1215 O O . GLN A 1 154 ? -17.071 2.896 15.930 1.00 94.06 154 GLN A O 1
ATOM 1220 N N . VAL A 1 155 ? -18.928 1.695 16.324 1.00 95.94 155 VAL A N 1
ATOM 1221 C CA . VAL A 1 155 ? -18.239 0.634 17.077 1.00 95.94 155 VAL A CA 1
ATOM 1222 C C . VAL A 1 155 ? -17.247 -0.130 16.200 1.00 95.94 155 VAL A C 1
ATOM 1224 O O . VAL A 1 155 ? -16.153 -0.450 16.660 1.00 95.94 155 VAL A O 1
ATOM 1227 N N . ARG A 1 156 ? -17.553 -0.340 14.913 1.00 95.31 156 ARG A N 1
ATOM 1228 C CA . ARG A 1 156 ? -16.585 -0.865 13.935 1.00 95.31 156 ARG A CA 1
ATOM 1229 C C . ARG A 1 156 ? -15.340 0.021 13.836 1.00 95.31 156 ARG A C 1
ATOM 1231 O O . ARG A 1 156 ? -14.223 -0.488 13.797 1.00 95.31 156 ARG A O 1
ATOM 1238 N N . ILE A 1 157 ? -15.510 1.343 13.806 1.00 95.38 157 ILE A N 1
ATOM 1239 C CA . ILE A 1 157 ? -14.375 2.274 13.778 1.00 95.38 157 ILE A CA 1
ATOM 1240 C C . ILE A 1 157 ? -13.601 2.210 15.104 1.00 95.38 157 ILE A C 1
ATOM 1242 O O . ILE A 1 157 ? -12.371 2.200 15.075 1.00 95.38 157 ILE A O 1
ATOM 1246 N N . PHE A 1 158 ? -14.281 2.105 16.253 1.00 97.75 158 PHE A N 1
ATOM 1247 C CA . PHE A 1 158 ? -13.622 1.922 17.553 1.00 97.75 158 PHE A CA 1
ATOM 1248 C C . PHE A 1 158 ? -12.775 0.648 17.576 1.00 97.75 158 PHE A C 1
ATOM 1250 O O . PHE A 1 158 ? -11.607 0.722 17.946 1.00 97.75 158 PHE A O 1
ATOM 1257 N N . TYR A 1 159 ? -13.316 -0.473 17.093 1.00 98.19 159 TYR A N 1
ATOM 1258 C CA . TYR A 1 159 ? -12.599 -1.739 16.928 1.00 98.19 159 TYR A CA 1
ATOM 1259 C C . TYR A 1 159 ? -11.338 -1.569 16.067 1.00 98.19 159 TYR A C 1
ATOM 1261 O O . TYR A 1 159 ? -10.230 -1.892 16.504 1.00 98.19 159 TYR A O 1
ATOM 1269 N N . ASN A 1 160 ? -11.479 -0.982 14.872 1.00 97.44 160 ASN A N 1
ATOM 1270 C CA . ASN A 1 160 ? -10.364 -0.773 13.947 1.00 97.44 160 ASN A CA 1
ATOM 1271 C C . ASN A 1 160 ? -9.278 0.133 14.561 1.00 97.44 160 ASN A C 1
ATOM 1273 O O . ASN A 1 160 ? -8.084 -0.151 14.446 1.00 97.44 160 ASN A O 1
ATOM 1277 N N . VAL A 1 161 ? -9.662 1.223 15.234 1.00 96.81 161 VAL A N 1
ATOM 1278 C CA . VAL A 1 161 ? -8.706 2.150 15.856 1.00 96.81 161 VAL A CA 1
ATOM 1279 C C . VAL A 1 161 ? -8.051 1.539 17.093 1.00 96.81 161 VAL A C 1
ATOM 1281 O O . VAL A 1 161 ? -6.840 1.693 17.249 1.00 96.81 161 VAL A O 1
ATOM 1284 N N . ALA A 1 162 ? -8.800 0.828 17.939 1.00 98.00 162 ALA A N 1
ATOM 1285 C CA . ALA A 1 162 ? -8.261 0.149 19.113 1.00 98.00 162 ALA A CA 1
ATOM 1286 C C . ALA A 1 162 ? -7.213 -0.894 18.709 1.00 98.00 162 ALA A C 1
ATOM 1288 O O . ALA A 1 162 ? -6.093 -0.848 19.215 1.00 98.00 162 ALA A O 1
ATOM 1289 N N . LEU A 1 163 ? -7.515 -1.745 17.719 1.00 98.19 163 LEU A N 1
ATOM 1290 C CA . LEU A 1 163 ? -6.554 -2.705 17.170 1.00 98.19 163 LEU A CA 1
ATOM 1291 C C . LEU A 1 163 ? -5.335 -2.000 16.557 1.00 98.19 163 LEU A C 1
ATOM 1293 O O . LEU A 1 163 ? -4.193 -2.362 16.840 1.00 98.19 163 LEU A O 1
ATOM 1297 N N . SER A 1 164 ? -5.559 -0.943 15.769 1.00 96.88 164 SER A N 1
ATOM 1298 C CA . SER A 1 164 ? -4.473 -0.176 15.152 1.00 96.88 164 SER A CA 1
ATOM 1299 C C . SER A 1 164 ? -3.520 0.439 16.175 1.00 96.88 164 SER A C 1
ATOM 1301 O O . SER A 1 164 ? -2.295 0.351 16.035 1.00 96.88 164 SER A O 1
ATOM 1303 N N . LYS A 1 165 ? -4.069 1.044 17.229 1.00 96.00 165 LYS A N 1
ATOM 1304 C CA . LYS A 1 165 ? -3.298 1.661 18.307 1.00 96.00 165 LYS A CA 1
ATOM 1305 C C . LYS A 1 165 ? -2.620 0.632 19.197 1.00 96.00 165 LYS A C 1
ATOM 1307 O O . LYS A 1 165 ? -1.462 0.848 19.535 1.00 96.00 165 LYS A O 1
ATOM 1312 N N . LEU A 1 166 ? -3.272 -0.488 19.505 1.00 96.38 166 LEU A N 1
ATOM 1313 C CA . LEU A 1 166 ? -2.659 -1.598 20.234 1.00 96.38 166 LEU A CA 1
ATOM 1314 C C . LEU A 1 166 ? -1.407 -2.092 19.501 1.00 96.38 166 LEU A C 1
ATOM 1316 O O . LEU A 1 166 ? -0.316 -2.088 20.069 1.00 96.38 166 LEU A O 1
ATOM 1320 N N . MET A 1 167 ? -1.533 -2.425 18.213 1.00 95.56 167 MET A N 1
ATOM 1321 C CA . MET A 1 167 ? -0.418 -2.971 17.437 1.00 95.56 167 MET A CA 1
ATOM 1322 C C . MET A 1 167 ? 0.708 -1.953 17.225 1.00 95.56 167 MET A C 1
ATOM 1324 O O . MET A 1 167 ? 1.878 -2.285 17.410 1.00 95.56 167 MET A O 1
ATOM 1328 N N . THR A 1 168 ? 0.387 -0.708 16.850 1.00 93.38 168 THR A N 1
ATOM 1329 C CA . THR A 1 168 ? 1.418 0.324 16.614 1.00 93.38 168 THR A CA 1
ATOM 1330 C C . THR A 1 168 ? 2.132 0.743 17.896 1.00 93.38 168 THR A C 1
ATOM 1332 O O . THR A 1 168 ? 3.350 0.911 17.875 1.00 93.38 168 THR A O 1
ATOM 1335 N N . THR A 1 169 ? 1.418 0.881 19.016 1.00 92.06 169 THR A N 1
ATOM 1336 C CA . THR A 1 169 ? 2.030 1.180 20.320 1.00 92.06 169 THR A CA 1
ATOM 1337 C C . THR A 1 169 ? 2.963 0.052 20.751 1.00 92.06 169 THR A C 1
ATOM 1339 O O . THR A 1 169 ? 4.095 0.328 21.146 1.00 92.06 169 THR A O 1
ATOM 1342 N N . TYR A 1 170 ? 2.540 -1.206 20.599 1.00 92.12 170 TYR A N 1
ATOM 1343 C CA . TYR A 1 170 ? 3.358 -2.369 20.941 1.00 92.12 170 TYR A CA 1
ATOM 1344 C C . TYR A 1 170 ? 4.623 -2.468 20.075 1.00 92.12 170 TYR A C 1
ATOM 1346 O O . TYR A 1 170 ? 5.732 -2.585 20.595 1.00 92.12 170 TYR A O 1
ATOM 1354 N N . PHE A 1 171 ? 4.479 -2.361 18.750 1.00 90.06 171 PHE A N 1
ATOM 1355 C CA . PHE A 1 171 ? 5.601 -2.469 17.813 1.00 90.06 171 PHE A CA 1
ATOM 1356 C C . PHE A 1 171 ? 6.643 -1.360 18.023 1.00 90.06 171 PHE A C 1
ATOM 1358 O O . PHE A 1 171 ? 7.840 -1.637 18.089 1.00 90.06 171 PHE A O 1
ATOM 1365 N N . ASN A 1 172 ? 6.193 -0.111 18.200 1.00 87.94 172 ASN A N 1
ATOM 1366 C CA . ASN A 1 172 ? 7.086 1.017 18.477 1.00 87.94 172 ASN A CA 1
ATOM 1367 C C . ASN A 1 172 ? 7.811 0.866 19.821 1.00 87.94 172 ASN A C 1
ATOM 1369 O O . ASN A 1 172 ? 8.951 1.304 19.947 1.00 87.94 172 ASN A O 1
ATOM 1373 N N . HIS A 1 173 ? 7.165 0.255 20.818 1.00 87.88 173 HIS A N 1
ATOM 1374 C CA . HIS A 1 173 ? 7.770 0.016 22.124 1.00 87.88 173 HIS A CA 1
ATOM 1375 C C . HIS A 1 173 ? 8.865 -1.058 22.078 1.00 87.88 173 HIS A C 1
ATOM 1377 O O . HIS A 1 173 ? 9.922 -0.872 22.677 1.00 87.88 173 HIS A O 1
ATOM 1383 N N . LEU A 1 174 ? 8.641 -2.152 21.341 1.00 86.44 174 LEU A N 1
ATOM 1384 C CA . LEU A 1 174 ? 9.632 -3.223 21.197 1.00 86.44 174 LEU A CA 1
ATOM 1385 C C . LEU A 1 174 ? 10.888 -2.798 20.425 1.00 86.44 174 LEU A C 1
ATOM 1387 O O . LEU A 1 174 ? 11.940 -3.402 20.625 1.00 86.44 174 LEU A O 1
ATOM 1391 N N . ASN A 1 175 ? 10.780 -1.804 19.535 1.00 83.38 175 ASN A N 1
ATOM 1392 C CA . ASN A 1 175 ? 11.875 -1.335 18.678 1.00 83.38 175 ASN A CA 1
ATOM 1393 C C . ASN A 1 175 ? 12.586 -2.489 17.932 1.00 83.38 175 ASN A C 1
ATOM 1395 O O . ASN A 1 175 ? 13.814 -2.584 17.896 1.00 83.38 175 ASN A O 1
ATOM 1399 N N . THR A 1 176 ? 11.788 -3.403 17.375 1.00 86.62 176 THR A N 1
ATOM 1400 C CA . THR A 1 176 ? 12.239 -4.595 16.644 1.00 86.62 176 THR A CA 1
ATOM 1401 C C . THR A 1 176 ? 12.104 -4.398 15.134 1.00 86.62 176 THR A C 1
ATOM 1403 O O . THR A 1 176 ? 11.248 -3.651 14.670 1.00 86.62 176 THR A O 1
ATOM 1406 N N . LEU A 1 177 ? 12.932 -5.110 14.366 1.00 88.81 177 LEU A N 1
ATOM 1407 C CA . LEU A 1 177 ? 12.838 -5.184 12.905 1.00 88.81 177 LEU A CA 1
ATOM 1408 C C . LEU A 1 177 ? 11.993 -6.370 12.421 1.00 88.81 177 LEU A C 1
ATOM 1410 O O . LEU A 1 177 ? 11.891 -6.587 11.227 1.00 88.81 177 LEU A O 1
ATOM 1414 N N . HIS A 1 178 ? 11.396 -7.160 13.310 1.00 89.00 178 HIS A N 1
ATOM 1415 C CA . HIS A 1 178 ? 10.531 -8.281 12.929 1.00 89.00 178 HIS A CA 1
ATOM 1416 C C . HIS A 1 178 ? 9.227 -8.215 13.707 1.00 89.00 178 HIS A C 1
ATOM 1418 O O . HIS A 1 178 ? 9.233 -7.860 14.889 1.00 89.00 178 HIS A O 1
ATOM 1424 N N . PHE A 1 179 ? 8.116 -8.589 13.069 1.00 86.62 179 PHE A N 1
ATOM 1425 C CA . PHE A 1 179 ? 6.850 -8.695 13.782 1.00 86.62 179 PHE A CA 1
ATOM 1426 C C . PHE A 1 179 ? 6.934 -9.766 14.872 1.00 86.62 179 PHE A C 1
ATOM 1428 O O . PHE A 1 179 ? 7.329 -10.900 14.588 1.00 86.62 179 PHE A O 1
ATOM 1435 N N . PRO A 1 180 ? 6.562 -9.437 16.118 1.00 88.31 180 PRO A N 1
ATOM 1436 C CA . PRO A 1 180 ? 6.494 -10.432 17.171 1.00 88.31 180 PRO A CA 1
ATOM 1437 C C . PRO A 1 180 ? 5.359 -11.427 16.861 1.00 88.31 180 PRO A C 1
ATOM 1439 O O . PRO A 1 180 ? 4.260 -10.994 16.510 1.00 88.31 180 PRO A O 1
ATOM 1442 N N . PRO A 1 181 ? 5.573 -12.746 17.025 1.00 90.62 181 PRO A N 1
ATOM 1443 C CA . PRO A 1 181 ? 4.519 -13.745 16.816 1.00 90.62 181 PRO A CA 1
ATOM 1444 C C . PRO A 1 181 ? 3.443 -13.711 17.915 1.00 90.62 181 PRO A C 1
ATOM 1446 O O . PRO A 1 181 ? 2.366 -14.282 17.755 1.00 90.62 181 PRO A O 1
ATOM 1449 N N . LEU A 1 182 ? 3.744 -13.062 19.042 1.00 94.00 182 LEU A N 1
ATOM 1450 C CA . LEU A 1 182 ? 2.889 -12.952 20.214 1.00 94.00 182 LEU A CA 1
ATOM 1451 C C . LEU A 1 182 ? 2.972 -11.528 20.767 1.00 94.00 182 LEU A C 1
ATOM 1453 O O . LEU A 1 182 ? 4.069 -11.047 21.056 1.00 94.00 182 LEU A O 1
ATOM 1457 N N . LEU A 1 183 ? 1.825 -10.877 20.944 1.00 94.31 183 LEU A N 1
ATOM 1458 C CA . LEU A 1 183 ? 1.709 -9.616 21.673 1.00 94.31 183 LEU A CA 1
ATOM 1459 C C . LEU A 1 183 ? 1.062 -9.888 23.031 1.00 94.31 183 LEU A C 1
ATOM 1461 O O . LEU A 1 183 ? 0.244 -10.801 23.175 1.00 94.31 183 LEU A O 1
ATOM 1465 N N . LYS A 1 184 ? 1.424 -9.074 24.025 1.00 94.06 184 LYS A N 1
ATOM 1466 C CA . LYS A 1 184 ? 0.825 -9.112 25.362 1.00 94.06 184 LYS A CA 1
ATOM 1467 C C . LYS A 1 184 ? 0.312 -7.735 25.756 1.00 94.06 184 LYS A C 1
ATOM 1469 O O . LYS A 1 184 ? 1.063 -6.765 25.682 1.00 94.06 184 LYS A O 1
ATOM 1474 N N . ALA A 1 185 ? -0.940 -7.667 26.191 1.00 93.94 185 ALA A N 1
ATOM 1475 C CA . ALA A 1 185 ? -1.574 -6.454 26.701 1.00 93.94 185 ALA A CA 1
ATOM 1476 C C . ALA A 1 185 ? -2.491 -6.828 27.871 1.00 93.94 185 ALA A C 1
ATOM 1478 O O . ALA A 1 185 ? -3.278 -7.757 27.743 1.00 93.94 185 ALA A O 1
ATOM 1479 N N . ASP A 1 186 ? -2.350 -6.154 29.018 1.00 91.88 186 ASP A N 1
ATOM 1480 C CA . ASP A 1 186 ? -3.076 -6.482 30.265 1.00 91.88 186 ASP A CA 1
ATOM 1481 C C . ASP A 1 186 ? -2.922 -7.950 30.726 1.00 91.88 186 ASP A C 1
ATOM 1483 O O . ASP A 1 186 ? -3.816 -8.544 31.312 1.00 91.88 186 ASP A O 1
ATOM 1487 N N . GLY A 1 187 ? -1.789 -8.586 30.405 1.00 91.56 187 GLY A N 1
ATOM 1488 C CA . GLY A 1 187 ? -1.576 -10.016 30.663 1.00 91.56 187 GLY A CA 1
ATOM 1489 C C . GLY A 1 187 ? -2.289 -10.961 29.685 1.00 91.56 187 GLY A C 1
ATOM 1490 O O . GLY A 1 187 ? -2.025 -12.161 29.731 1.00 91.56 187 GLY A O 1
ATOM 1491 N N . HIS A 1 188 ? -3.111 -10.448 28.767 1.00 96.62 188 HIS A N 1
ATOM 1492 C CA . HIS A 1 188 ? -3.757 -11.235 27.721 1.00 96.62 188 HIS A CA 1
ATOM 1493 C C . HIS A 1 188 ? -2.854 -11.442 26.507 1.00 96.62 188 HIS A C 1
ATOM 1495 O O . HIS A 1 188 ? -2.036 -10.586 26.157 1.00 96.62 188 HIS A O 1
ATOM 1501 N N . GLU A 1 189 ? -3.042 -12.577 25.837 1.00 97.06 189 GLU A N 1
ATOM 1502 C CA . GLU A 1 189 ? -2.220 -13.017 24.714 1.00 97.06 189 GLU A CA 1
ATOM 1503 C C . GLU A 1 189 ? -2.919 -12.830 23.360 1.00 97.06 189 GLU A C 1
ATOM 1505 O O . GLU A 1 189 ? -4.098 -13.149 23.186 1.00 97.06 189 GLU A O 1
ATOM 1510 N N . TYR A 1 190 ? -2.146 -12.320 22.398 1.00 97.88 190 TYR A N 1
ATOM 1511 C CA . TYR A 1 190 ? -2.547 -12.078 21.015 1.00 97.88 190 TYR A CA 1
ATOM 1512 C C . TYR A 1 190 ? -1.568 -12.770 20.065 1.00 97.88 190 TYR A C 1
ATOM 1514 O O . TYR A 1 190 ? -0.424 -12.331 19.924 1.00 97.88 190 TYR A O 1
ATOM 1522 N N . HIS A 1 191 ? -2.002 -13.836 19.401 1.00 97.44 191 HIS A N 1
ATOM 1523 C CA . HIS A 1 191 ? -1.183 -14.564 18.431 1.00 97.44 191 HIS A CA 1
ATOM 1524 C C . HIS A 1 191 ? -1.293 -13.918 17.054 1.00 97.44 191 HIS A C 1
ATOM 1526 O O . HIS A 1 191 ? -2.395 -13.788 16.535 1.00 97.44 191 HIS A O 1
ATOM 1532 N N . VAL A 1 192 ? -0.177 -13.526 16.443 1.00 95.88 192 VAL A N 1
ATOM 1533 C CA . VAL A 1 192 ? -0.204 -12.933 15.098 1.00 95.88 192 VAL A CA 1
ATOM 1534 C C . VAL A 1 192 ? -0.088 -14.025 14.047 1.00 95.88 192 VAL A C 1
ATOM 1536 O O . VAL A 1 192 ? 0.865 -14.803 14.063 1.00 95.88 192 VAL A O 1
ATOM 1539 N N . ASN A 1 193 ? -1.036 -14.048 13.116 1.00 95.50 193 ASN A N 1
ATOM 1540 C CA . ASN A 1 193 ? -1.082 -14.983 12.004 1.00 95.50 193 ASN A CA 1
ATOM 1541 C C . ASN A 1 193 ? -0.893 -14.232 10.673 1.00 95.50 193 ASN A C 1
ATOM 1543 O O . AS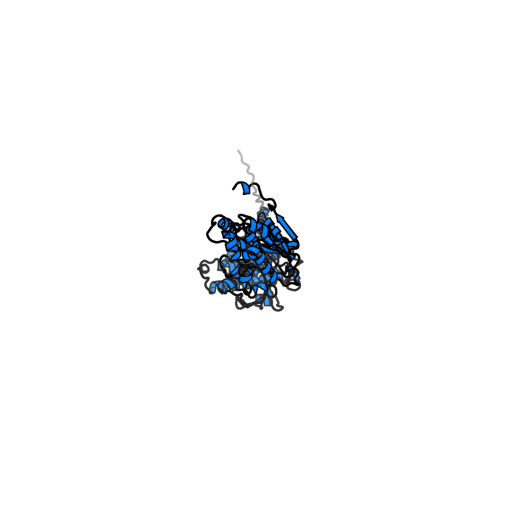N A 1 193 ? -1.589 -13.255 10.399 1.00 95.50 193 ASN A O 1
ATOM 1547 N N . PHE A 1 194 ? 0.050 -14.695 9.848 1.00 93.81 194 PHE A N 1
ATOM 1548 C CA . PHE A 1 194 ? 0.399 -14.113 8.547 1.00 93.81 194 PHE A CA 1
ATOM 1549 C C . PHE A 1 194 ? 0.019 -14.995 7.348 1.00 93.81 194 PHE A C 1
ATOM 1551 O O . PHE A 1 194 ? 0.419 -14.684 6.228 1.00 93.81 194 PHE A O 1
ATOM 1558 N N . ASP A 1 195 ? -0.768 -16.056 7.535 1.00 93.75 195 ASP A N 1
ATOM 1559 C CA . ASP A 1 195 ? -1.142 -17.004 6.472 1.00 93.75 195 ASP A CA 1
ATOM 1560 C C . ASP A 1 195 ? -1.818 -16.315 5.269 1.00 93.75 195 ASP A C 1
ATOM 1562 O O . ASP A 1 195 ? -1.693 -16.766 4.130 1.00 93.75 195 ASP A O 1
ATOM 1566 N N . HIS A 1 196 ? -2.480 -15.176 5.500 1.00 92.44 196 HIS A N 1
ATOM 1567 C CA . HIS A 1 196 ? -3.129 -14.362 4.466 1.00 92.44 196 HIS A CA 1
ATOM 1568 C C . HIS A 1 196 ? -2.297 -13.149 4.001 1.00 92.44 196 HIS A C 1
ATOM 1570 O O . HIS A 1 196 ? -2.751 -12.371 3.159 1.00 92.44 196 HIS A O 1
ATOM 1576 N N . ALA A 1 197 ? -1.079 -12.981 4.519 1.00 90.00 197 ALA A N 1
ATOM 1577 C CA . ALA A 1 197 ? -0.149 -11.895 4.207 1.00 90.00 197 ALA A CA 1
ATOM 1578 C C . ALA A 1 197 ? 1.308 -12.400 4.185 1.00 90.00 197 ALA A C 1
ATOM 1580 O O . ALA A 1 197 ? 2.212 -11.810 4.779 1.00 90.00 197 ALA A O 1
ATOM 1581 N N . VAL A 1 198 ? 1.544 -13.513 3.487 1.00 87.75 198 VAL A N 1
ATOM 1582 C CA . VAL A 1 198 ? 2.833 -14.230 3.485 1.00 87.75 198 VAL A CA 1
ATOM 1583 C C . VAL A 1 198 ? 4.034 -13.367 3.074 1.00 87.75 198 VAL A C 1
ATOM 1585 O O . VAL A 1 198 ? 5.141 -13.586 3.561 1.00 87.75 198 VAL A O 1
ATOM 1588 N N . ASP A 1 199 ? 3.840 -12.341 2.235 1.00 88.31 199 ASP A N 1
ATOM 1589 C CA . ASP A 1 199 ? 4.942 -11.498 1.742 1.00 88.31 199 ASP A CA 1
ATOM 1590 C C . ASP A 1 199 ? 5.559 -10.598 2.825 1.00 88.31 199 ASP A C 1
ATOM 1592 O O . ASP A 1 199 ? 6.663 -10.081 2.632 1.00 88.31 199 ASP A O 1
ATOM 1596 N N . VAL A 1 200 ? 4.872 -10.416 3.961 1.00 89.56 200 VAL A N 1
ATOM 1597 C CA . VAL A 1 200 ? 5.368 -9.634 5.106 1.00 89.56 200 VAL A CA 1
ATOM 1598 C C . VAL A 1 200 ? 5.781 -10.495 6.302 1.00 89.56 200 VAL A C 1
ATOM 1600 O O . VAL A 1 200 ? 6.314 -9.964 7.272 1.00 89.56 200 VAL A O 1
ATOM 1603 N N . GLN A 1 201 ? 5.587 -11.816 6.243 1.00 85.94 201 GLN A N 1
ATOM 1604 C CA . GLN A 1 201 ? 5.854 -12.722 7.366 1.00 85.94 201 GLN A CA 1
ATOM 1605 C C . GLN A 1 201 ? 7.344 -12.794 7.745 1.00 85.94 201 GLN A C 1
ATOM 1607 O O . GLN A 1 201 ? 7.686 -12.947 8.916 1.00 85.94 201 GLN A O 1
ATOM 1612 N N . HIS A 1 202 ? 8.235 -12.699 6.754 1.00 85.12 202 HIS A N 1
ATOM 1613 C CA . HIS A 1 202 ? 9.671 -12.971 6.913 1.00 85.12 202 HIS A CA 1
ATOM 1614 C C . HIS A 1 202 ? 10.578 -11.795 6.535 1.00 85.12 202 HIS A C 1
ATOM 1616 O O . HIS A 1 202 ? 11.778 -11.981 6.339 1.00 85.12 202 HIS A O 1
ATOM 1622 N N . ILE A 1 203 ? 10.025 -10.590 6.399 1.00 90.69 203 ILE A N 1
ATOM 1623 C CA . ILE A 1 203 ? 10.816 -9.406 6.046 1.00 90.69 203 ILE A CA 1
ATOM 1624 C C . ILE A 1 203 ? 11.362 -8.716 7.298 1.00 90.69 203 ILE A C 1
ATOM 1626 O O . ILE A 1 203 ? 10.708 -8.692 8.341 1.00 90.69 203 ILE A O 1
ATOM 1630 N N . GLU A 1 204 ? 12.527 -8.081 7.166 1.00 93.19 204 GLU A N 1
ATOM 1631 C CA . GLU A 1 204 ? 12.922 -7.023 8.094 1.00 93.19 204 GLU A CA 1
ATOM 1632 C C . GLU A 1 204 ? 12.037 -5.792 7.843 1.00 93.19 204 GLU A C 1
ATOM 1634 O O . GLU A 1 204 ? 11.959 -5.279 6.725 1.00 93.19 204 GLU A O 1
ATOM 1639 N N . VAL A 1 205 ? 11.374 -5.316 8.889 1.00 92.88 205 VAL A N 1
ATOM 1640 C CA . VAL A 1 205 ? 10.403 -4.227 8.886 1.00 92.88 205 VAL A CA 1
ATOM 1641 C C . VAL A 1 205 ? 11.060 -2.957 9.420 1.00 92.88 205 VAL A C 1
ATOM 1643 O O . VAL A 1 205 ? 11.427 -2.890 10.590 1.00 92.88 205 VAL A O 1
ATOM 1646 N N . ASP A 1 206 ? 11.186 -1.931 8.574 1.00 90.81 206 ASP A N 1
ATOM 1647 C CA . ASP A 1 206 ? 11.652 -0.590 8.975 1.00 90.81 206 ASP A CA 1
ATOM 1648 C C . ASP A 1 206 ? 10.492 0.382 9.253 1.00 90.81 206 ASP A C 1
ATOM 1650 O O . ASP A 1 206 ? 10.683 1.458 9.822 1.00 90.81 206 ASP A O 1
ATOM 1654 N N . THR A 1 207 ? 9.277 0.010 8.840 1.00 91.38 207 THR A N 1
ATOM 1655 C CA . THR A 1 207 ? 8.086 0.853 8.916 1.00 91.38 207 THR A CA 1
ATOM 1656 C C . THR A 1 207 ? 6.870 0.002 9.260 1.00 91.38 207 THR A C 1
ATOM 1658 O O . THR A 1 207 ? 6.530 -0.918 8.526 1.00 91.38 207 THR A O 1
ATOM 1661 N N . PHE A 1 208 ? 6.150 0.351 10.324 1.00 93.38 208 PHE A N 1
ATOM 1662 C CA . PHE A 1 208 ? 4.811 -0.176 10.588 1.00 93.38 208 PHE A CA 1
ATOM 1663 C C . PHE A 1 208 ? 3.905 0.960 11.052 1.00 93.38 208 PHE A C 1
ATOM 1665 O O . PHE A 1 208 ? 4.107 1.541 12.120 1.00 93.38 208 PHE A O 1
ATOM 1672 N N . ARG A 1 209 ? 2.952 1.359 10.207 1.00 91.88 209 ARG A N 1
ATOM 1673 C CA . ARG A 1 209 ? 2.118 2.546 10.446 1.00 91.88 209 ARG A CA 1
ATOM 1674 C C . ARG A 1 209 ? 0.693 2.308 9.996 1.00 91.88 209 ARG A C 1
ATOM 1676 O O . ARG A 1 209 ? 0.470 1.678 8.973 1.00 91.88 209 ARG A O 1
ATOM 1683 N N . SER A 1 210 ? -0.265 2.881 10.716 1.00 94.12 210 SER A N 1
ATOM 1684 C CA . SER A 1 210 ? -1.650 2.920 10.250 1.00 94.12 210 SER A CA 1
ATOM 1685 C C . SER A 1 210 ? -1.777 3.788 8.997 1.00 94.12 210 SER A C 1
ATOM 1687 O O . SER A 1 210 ? -1.281 4.918 8.987 1.00 94.12 210 SER A O 1
ATOM 1689 N N . SER A 1 211 ? -2.482 3.298 7.975 1.00 92.56 211 SER A N 1
ATOM 1690 C CA . SER A 1 211 ? -2.850 4.100 6.800 1.00 92.56 211 SER A CA 1
ATOM 1691 C C . SER A 1 211 ? -4.072 4.988 7.043 1.00 92.56 211 SER A C 1
ATOM 1693 O O . SER A 1 211 ? -4.370 5.842 6.210 1.00 92.56 211 SER A O 1
ATOM 1695 N N . TYR A 1 212 ? -4.773 4.839 8.175 1.00 87.19 212 TYR A N 1
ATOM 1696 C CA . TYR A 1 212 ? -6.081 5.460 8.429 1.00 87.19 212 TYR A CA 1
ATOM 1697 C C . TYR A 1 212 ? -6.086 6.979 8.196 1.00 87.19 212 TYR A C 1
ATOM 1699 O O . TYR A 1 212 ? -6.944 7.491 7.478 1.00 87.19 212 TYR A O 1
ATOM 1707 N N . ASN A 1 213 ? -5.050 7.670 8.687 1.00 82.44 213 ASN A N 1
ATOM 1708 C CA . ASN A 1 213 ? -4.892 9.128 8.589 1.00 82.44 213 ASN A CA 1
ATOM 1709 C C . ASN A 1 213 ? -3.922 9.583 7.480 1.00 82.44 213 ASN A C 1
ATOM 1711 O O . ASN A 1 213 ? -3.486 10.735 7.487 1.00 82.44 213 ASN A O 1
ATOM 1715 N N . MET A 1 214 ? -3.520 8.695 6.565 1.00 85.44 214 MET A N 1
ATOM 1716 C CA . MET A 1 214 ? -2.617 9.066 5.477 1.00 85.44 214 MET A CA 1
ATOM 1717 C C . MET A 1 214 ? -3.378 9.787 4.366 1.00 85.44 214 MET A C 1
ATOM 1719 O O . MET A 1 214 ? -4.327 9.249 3.802 1.00 85.44 214 MET A O 1
ATOM 1723 N N . ASN A 1 215 ? -2.917 10.991 4.038 1.00 79.56 215 ASN A N 1
ATOM 1724 C CA . ASN A 1 215 ? -3.408 11.790 2.923 1.00 79.56 215 ASN A CA 1
ATOM 1725 C C . ASN A 1 215 ? -2.230 12.146 2.015 1.00 79.56 215 ASN A C 1
ATOM 1727 O O . ASN A 1 215 ? -1.142 12.452 2.505 1.00 79.56 215 ASN A O 1
ATOM 1731 N N . PHE A 1 216 ? -2.454 12.130 0.703 1.00 82.44 216 PHE A N 1
ATOM 1732 C CA . PHE A 1 216 ? -1.416 12.366 -0.298 1.00 82.44 216 PHE A CA 1
ATOM 1733 C C . PHE A 1 216 ? -1.849 13.507 -1.216 1.00 82.44 216 PHE A C 1
ATOM 1735 O O . PHE A 1 216 ? -2.833 13.380 -1.936 1.00 82.44 216 PHE A O 1
ATOM 1742 N N . SER A 1 217 ? -1.113 14.619 -1.208 1.00 77.75 217 SER A N 1
ATOM 1743 C CA . SER A 1 217 ? -1.417 15.790 -2.045 1.00 77.75 217 SER A CA 1
ATOM 1744 C C . SER A 1 217 ? -1.189 15.556 -3.543 1.00 77.75 217 SER A C 1
ATOM 1746 O O . SER A 1 217 ? -1.696 16.320 -4.357 1.00 77.75 217 SER A O 1
ATOM 1748 N N . GLY A 1 218 ? -0.424 14.522 -3.909 1.00 77.00 218 GLY A N 1
ATOM 1749 C CA . GLY A 1 218 ? -0.105 14.174 -5.298 1.00 77.00 218 GLY A CA 1
ATOM 1750 C C . GLY A 1 218 ? -1.106 13.238 -5.982 1.00 77.00 218 GLY A C 1
ATOM 1751 O O . GLY A 1 218 ? -0.926 12.936 -7.157 1.00 77.00 218 GLY A O 1
ATOM 1752 N N . PHE A 1 219 ? -2.138 12.762 -5.279 1.00 83.06 219 PHE A N 1
ATOM 1753 C CA . PHE A 1 219 ? -3.175 11.912 -5.866 1.00 83.06 219 PHE A CA 1
ATOM 1754 C C . PHE A 1 219 ? -4.463 12.699 -6.103 1.00 83.06 219 PHE A C 1
ATOM 1756 O O . PHE A 1 219 ? -4.908 13.449 -5.239 1.00 83.06 219 PHE A O 1
ATOM 1763 N N . ASN A 1 220 ? -5.104 12.465 -7.253 1.00 82.25 220 ASN A N 1
ATOM 1764 C CA . ASN A 1 220 ? -6.446 12.992 -7.527 1.00 82.25 220 ASN A CA 1
ATOM 1765 C C . ASN A 1 220 ? -7.499 12.358 -6.602 1.00 82.25 220 ASN A C 1
ATOM 1767 O O . ASN A 1 220 ? -8.464 13.013 -6.213 1.00 82.25 220 ASN A O 1
ATOM 1771 N N . THR A 1 221 ? -7.308 11.083 -6.255 1.00 85.19 221 THR A N 1
ATOM 1772 C CA . THR A 1 221 ? -8.181 10.293 -5.382 1.00 85.19 221 THR A CA 1
ATOM 1773 C C . THR A 1 221 ? -7.348 9.344 -4.519 1.00 85.19 221 THR A C 1
ATOM 1775 O O . THR A 1 221 ? -6.358 8.771 -4.975 1.00 85.19 221 THR A O 1
ATOM 1778 N N . VAL A 1 222 ? -7.750 9.153 -3.261 1.00 89.25 222 VAL A N 1
ATOM 1779 C CA . VAL A 1 222 ? -7.211 8.090 -2.399 1.00 89.25 222 VAL A CA 1
ATOM 1780 C C . VAL A 1 222 ? -8.174 6.911 -2.469 1.00 89.25 222 VAL A C 1
ATOM 1782 O O . VAL A 1 222 ? -9.309 7.001 -2.004 1.00 89.25 222 VAL A O 1
ATOM 1785 N N . ASN A 1 223 ? -7.734 5.811 -3.073 1.00 92.12 223 ASN A N 1
ATOM 1786 C CA . ASN A 1 223 ? -8.553 4.631 -3.305 1.00 92.12 223 ASN A CA 1
ATOM 1787 C C . ASN A 1 223 ? -8.620 3.772 -2.039 1.00 92.12 223 ASN A C 1
ATOM 1789 O O . ASN A 1 223 ? -7.698 3.010 -1.732 1.00 92.12 223 ASN A O 1
ATOM 1793 N N . ARG A 1 224 ? -9.729 3.902 -1.307 1.00 92.12 224 ARG A N 1
ATOM 1794 C CA . ARG A 1 224 ? -10.018 3.166 -0.073 1.00 92.12 224 ARG A CA 1
ATOM 1795 C C . ARG A 1 224 ? -11.339 2.404 -0.189 1.00 92.12 224 ARG A C 1
ATOM 1797 O O . ARG A 1 224 ? -12.303 2.900 -0.765 1.00 92.12 224 ARG A O 1
ATOM 1804 N N . LYS A 1 225 ? -11.371 1.197 0.374 1.00 92.94 225 LYS A N 1
ATOM 1805 C CA . LYS A 1 225 ? -12.567 0.374 0.568 1.00 92.94 225 LYS A CA 1
ATOM 1806 C C . LYS A 1 225 ? -12.831 0.277 2.063 1.00 92.94 225 LYS A C 1
ATOM 1808 O O . LYS A 1 225 ? -11.966 -0.180 2.805 1.00 92.94 225 LYS A O 1
ATOM 1813 N N . ASP A 1 226 ? -14.020 0.682 2.490 1.00 91.31 226 ASP A N 1
ATOM 1814 C CA . ASP A 1 226 ? -14.447 0.503 3.873 1.00 91.31 226 ASP A CA 1
ATOM 1815 C C . ASP A 1 226 ? -14.807 -0.961 4.141 1.00 91.31 226 ASP A C 1
ATOM 1817 O O . ASP A 1 226 ? -15.462 -1.623 3.334 1.00 91.31 226 ASP A O 1
ATOM 1821 N N . GLY A 1 227 ? -14.424 -1.459 5.314 1.00 93.31 227 GLY A N 1
ATOM 1822 C CA . GLY A 1 227 ? -14.696 -2.837 5.703 1.00 93.31 227 GLY A CA 1
ATOM 1823 C C . GLY A 1 227 ? -14.335 -3.129 7.153 1.00 93.31 227 GLY A C 1
ATOM 1824 O O . GLY A 1 227 ? -14.231 -2.212 7.972 1.00 93.31 227 GLY A O 1
ATOM 1825 N N . LEU A 1 228 ? -14.185 -4.410 7.468 1.00 94.81 228 LEU A N 1
ATOM 1826 C CA . LEU A 1 228 ? -13.713 -4.897 8.758 1.00 94.81 228 LEU A CA 1
ATOM 1827 C C . LEU A 1 228 ? -12.177 -4.898 8.798 1.00 94.81 228 LEU A C 1
ATOM 1829 O O . LEU A 1 228 ? -11.533 -5.280 7.818 1.00 94.81 228 LEU A O 1
ATOM 1833 N N . GLY A 1 229 ? -11.608 -4.496 9.936 1.00 96.75 229 GLY A N 1
ATOM 1834 C CA . GLY A 1 229 ? -10.181 -4.602 10.230 1.00 96.75 229 GLY A CA 1
ATOM 1835 C C . GLY A 1 229 ? -9.449 -3.266 10.322 1.00 96.75 229 GLY A C 1
ATOM 1836 O O . GLY A 1 229 ? -9.892 -2.235 9.820 1.00 96.75 229 GLY A O 1
ATOM 1837 N N . ALA A 1 230 ? -8.297 -3.293 10.980 1.00 97.25 230 ALA A N 1
ATOM 1838 C CA . ALA A 1 230 ? -7.381 -2.168 11.072 1.00 97.25 230 ALA A CA 1
ATOM 1839 C C . ALA A 1 230 ? -6.413 -2.177 9.884 1.00 97.25 230 ALA A C 1
ATOM 1841 O O . ALA A 1 230 ? -5.781 -3.189 9.607 1.00 97.25 230 ALA A O 1
ATOM 1842 N N . GLU A 1 231 ? -6.271 -1.051 9.195 1.00 95.38 231 GLU A N 1
ATOM 1843 C CA . GLU A 1 231 ? -5.401 -0.923 8.021 1.00 95.38 231 GLU A CA 1
ATOM 1844 C C . GLU A 1 231 ? -4.010 -0.364 8.372 1.00 95.38 231 GLU A C 1
ATOM 1846 O O . GLU A 1 231 ? -3.860 0.579 9.164 1.00 95.38 231 GLU A O 1
ATOM 1851 N N . PHE A 1 232 ? -2.983 -0.939 7.747 1.00 96.00 232 PHE A N 1
ATOM 1852 C CA . PHE A 1 232 ? -1.578 -0.623 7.956 1.00 96.00 232 PHE A CA 1
ATOM 1853 C C . PHE A 1 232 ? -0.788 -0.615 6.649 1.00 96.00 232 PHE A C 1
ATOM 1855 O O . PHE A 1 232 ? -1.143 -1.259 5.662 1.00 96.00 232 PHE A O 1
ATOM 1862 N N . ILE A 1 233 ? 0.351 0.068 6.698 1.00 95.06 233 ILE A N 1
ATOM 1863 C CA . ILE A 1 233 ? 1.467 -0.139 5.787 1.00 95.06 233 ILE A CA 1
ATOM 1864 C C . ILE A 1 233 ? 2.606 -0.787 6.563 1.00 95.06 233 ILE A C 1
ATOM 1866 O O . ILE A 1 233 ? 3.040 -0.265 7.599 1.00 95.06 233 ILE A O 1
ATOM 1870 N N . VAL A 1 234 ? 3.116 -1.883 6.013 1.00 95.19 234 VAL A N 1
ATOM 1871 C CA . VAL A 1 234 ? 4.373 -2.509 6.420 1.00 95.19 234 VAL A CA 1
ATOM 1872 C C . VAL A 1 234 ? 5.446 -2.133 5.402 1.00 95.19 234 VAL A C 1
ATOM 1874 O O . VAL A 1 234 ? 5.239 -2.286 4.203 1.00 95.19 234 VAL A O 1
ATOM 1877 N N . GLY A 1 235 ? 6.580 -1.609 5.859 1.00 93.81 235 GLY A N 1
ATOM 1878 C CA . GLY A 1 235 ? 7.728 -1.269 5.024 1.00 93.81 235 GLY A CA 1
ATOM 1879 C C . GLY A 1 235 ? 8.871 -2.240 5.245 1.00 93.81 235 GLY A C 1
ATOM 1880 O O . GLY A 1 235 ? 9.352 -2.393 6.367 1.00 93.81 235 GLY A O 1
ATOM 1881 N N . ARG A 1 236 ? 9.310 -2.868 4.160 1.00 92.62 236 ARG A N 1
ATOM 1882 C CA . ARG A 1 236 ? 10.534 -3.653 4.100 1.00 92.62 236 ARG A CA 1
ATOM 1883 C C . ARG A 1 236 ? 11.744 -2.730 4.225 1.00 92.62 236 ARG A C 1
ATOM 1885 O O . ARG A 1 236 ? 11.833 -1.697 3.557 1.00 92.62 236 ARG A O 1
ATOM 1892 N N . LYS A 1 237 ? 12.700 -3.150 5.045 1.00 90.25 237 LYS A N 1
ATOM 1893 C CA . LYS A 1 237 ? 14.032 -2.563 5.117 1.00 90.25 237 LYS A CA 1
ATOM 1894 C C . LYS A 1 237 ? 14.786 -2.845 3.820 1.00 90.25 237 LYS A C 1
ATOM 1896 O O . LYS A 1 237 ? 14.886 -3.988 3.382 1.00 90.25 237 LYS A O 1
ATOM 1901 N N . GLU A 1 238 ? 15.309 -1.796 3.207 1.00 83.81 238 GLU A N 1
ATOM 1902 C CA . GLU A 1 238 ? 16.076 -1.897 1.968 1.00 83.81 238 GLU A CA 1
ATOM 1903 C C . GLU A 1 238 ? 17.567 -1.707 2.210 1.00 83.81 238 GLU A C 1
ATOM 1905 O O . GLU A 1 238 ? 17.988 -1.031 3.154 1.00 83.81 238 GLU A O 1
ATOM 1910 N N . HIS A 1 239 ? 18.351 -2.278 1.301 1.00 79.44 239 HIS A N 1
ATOM 1911 C CA . HIS A 1 239 ? 19.789 -2.097 1.222 1.00 79.44 239 HIS A CA 1
ATOM 1912 C C . HIS A 1 239 ? 20.133 -1.559 -0.163 1.00 79.44 239 HIS A C 1
ATOM 1914 O O . HIS A 1 239 ? 20.116 -2.303 -1.142 1.00 79.44 239 HIS A O 1
ATOM 1920 N N . ASP A 1 240 ? 20.438 -0.265 -0.238 1.00 74.06 240 ASP A N 1
ATOM 1921 C CA . ASP A 1 240 ? 20.829 0.368 -1.493 1.00 74.06 240 ASP A CA 1
ATOM 1922 C C . ASP A 1 240 ? 22.274 0.000 -1.840 1.00 74.06 240 ASP A C 1
ATOM 1924 O O . ASP A 1 240 ? 23.205 0.251 -1.069 1.00 74.06 240 ASP A O 1
ATOM 1928 N N . VAL A 1 241 ? 22.465 -0.577 -3.026 1.00 83.19 241 VAL A N 1
ATOM 1929 C CA . VAL A 1 241 ? 23.782 -0.912 -3.572 1.00 83.19 241 VAL A CA 1
ATOM 1930 C C . VAL A 1 241 ? 23.961 -0.181 -4.894 1.00 83.19 241 VAL A C 1
ATOM 1932 O O . VAL A 1 241 ? 23.170 -0.355 -5.818 1.00 83.19 241 VAL A O 1
ATOM 1935 N N . ASN A 1 242 ? 25.017 0.628 -4.998 1.00 82.75 242 ASN A N 1
ATOM 1936 C CA . ASN A 1 242 ? 25.359 1.350 -6.220 1.00 82.75 242 ASN A CA 1
ATOM 1937 C C . ASN A 1 242 ? 26.736 0.907 -6.728 1.00 82.75 242 ASN A C 1
ATOM 1939 O O . ASN A 1 242 ? 27.756 1.174 -6.094 1.00 82.75 242 ASN A O 1
ATOM 1943 N N . HIS A 1 243 ? 26.755 0.251 -7.886 1.00 86.25 243 HIS A N 1
ATOM 1944 C CA . HIS A 1 243 ? 27.978 -0.202 -8.555 1.00 86.25 243 HIS A CA 1
ATOM 1945 C C . HIS A 1 243 ? 28.508 0.793 -9.604 1.00 86.25 243 HIS A C 1
ATOM 1947 O O . HIS A 1 243 ? 29.492 0.505 -10.281 1.00 86.25 243 HIS A O 1
ATOM 1953 N N . GLY A 1 244 ? 27.877 1.959 -9.753 1.00 87.31 244 GLY A N 1
ATOM 1954 C CA . GLY A 1 244 ? 28.164 2.892 -10.837 1.00 87.31 244 GLY A CA 1
ATOM 1955 C C . GLY A 1 244 ? 27.691 2.370 -12.196 1.00 87.31 244 GLY A C 1
ATOM 1956 O O . GLY A 1 244 ? 26.798 1.528 -12.285 1.00 87.31 244 GLY A O 1
ATOM 1957 N N . PHE A 1 245 ? 28.275 2.903 -13.271 1.00 90.88 245 PHE A N 1
ATOM 1958 C CA . PHE A 1 245 ? 27.933 2.496 -14.633 1.00 90.88 245 PHE A CA 1
ATOM 1959 C C . PHE A 1 245 ? 28.548 1.134 -14.980 1.00 90.88 245 PHE A C 1
ATOM 1961 O O . PHE A 1 245 ? 29.754 0.935 -14.835 1.00 90.88 245 PHE A O 1
ATOM 1968 N N . ILE A 1 246 ? 27.726 0.224 -15.504 1.00 94.31 246 ILE A N 1
ATOM 1969 C CA . ILE A 1 246 ? 28.128 -1.126 -15.911 1.00 94.31 246 ILE A CA 1
ATOM 1970 C C . ILE A 1 246 ? 27.938 -1.258 -17.423 1.00 94.31 246 ILE A C 1
ATOM 1972 O O . ILE A 1 246 ? 26.823 -1.150 -17.933 1.00 94.31 246 ILE A O 1
ATOM 1976 N N . LEU A 1 247 ? 29.029 -1.516 -18.151 1.00 94.12 247 LEU A N 1
ATOM 1977 C CA . LEU A 1 247 ? 28.989 -1.641 -19.611 1.00 94.12 247 LEU A CA 1
ATOM 1978 C C . LEU A 1 247 ? 28.304 -2.940 -20.071 1.00 94.12 247 LEU A C 1
ATOM 1980 O O . LEU A 1 247 ? 27.562 -2.925 -21.046 1.00 94.12 247 LEU A O 1
ATOM 1984 N N . ASP A 1 248 ? 28.534 -4.056 -19.387 1.00 96.38 248 ASP A N 1
ATOM 1985 C CA . ASP A 1 248 ? 27.920 -5.347 -19.712 1.00 96.38 248 ASP A CA 1
ATOM 1986 C C . ASP A 1 248 ? 27.145 -5.876 -18.491 1.00 96.38 248 ASP A C 1
ATOM 1988 O O . ASP A 1 248 ? 27.720 -6.571 -17.649 1.00 96.38 248 ASP A O 1
ATOM 1992 N N . PRO A 1 249 ? 25.868 -5.483 -18.328 1.00 96.19 249 PRO A N 1
ATOM 1993 C CA . PRO A 1 249 ? 25.044 -5.897 -17.198 1.00 96.19 249 PRO A CA 1
ATOM 1994 C C . PRO A 1 249 ? 24.743 -7.401 -17.211 1.00 96.19 249 PRO A C 1
ATOM 1996 O O . PRO A 1 249 ? 24.600 -7.984 -16.139 1.00 96.19 249 PRO A O 1
ATOM 1999 N N . ASP A 1 250 ? 24.673 -8.045 -18.378 1.00 95.69 250 ASP A N 1
ATOM 2000 C CA . ASP A 1 250 ? 24.373 -9.476 -18.465 1.00 95.69 250 ASP A CA 1
ATOM 2001 C C . ASP A 1 250 ? 25.565 -10.308 -17.985 1.00 95.69 250 ASP A C 1
ATOM 2003 O O . ASP A 1 250 ? 25.387 -11.215 -17.171 1.00 95.69 250 ASP A O 1
ATOM 2007 N N . ALA A 1 251 ? 26.791 -9.956 -18.387 1.00 96.62 251 ALA A N 1
ATOM 2008 C CA . ALA A 1 251 ? 27.987 -10.597 -17.844 1.00 96.62 251 ALA A CA 1
ATOM 2009 C C . ALA A 1 251 ? 28.205 -10.258 -16.359 1.00 96.62 251 ALA A C 1
ATOM 2011 O O . ALA A 1 251 ? 28.551 -11.136 -15.568 1.00 96.62 251 ALA A O 1
ATOM 2012 N N . PHE A 1 252 ? 27.985 -9.000 -15.958 1.00 96.75 252 PHE A N 1
ATOM 2013 C CA . PHE A 1 252 ? 28.214 -8.552 -14.581 1.00 96.75 252 PHE A CA 1
ATOM 2014 C C . PHE A 1 252 ? 27.267 -9.220 -13.572 1.00 96.75 252 PHE A C 1
ATOM 2016 O O . PHE A 1 252 ? 27.688 -9.558 -12.464 1.00 96.75 252 PHE A O 1
ATOM 2023 N N . TYR A 1 253 ? 25.998 -9.431 -13.935 1.00 96.06 253 TYR A N 1
ATOM 2024 C CA . TYR A 1 253 ? 24.987 -10.044 -13.064 1.00 96.06 253 TYR A CA 1
ATOM 2025 C C . TYR A 1 253 ? 24.745 -11.539 -13.343 1.00 96.06 253 TYR A C 1
ATOM 2027 O O . TYR A 1 253 ? 23.844 -12.130 -12.759 1.00 96.06 253 TYR A O 1
ATOM 2035 N N . ALA A 1 254 ? 25.572 -12.203 -14.160 1.00 94.88 254 ALA A N 1
ATOM 2036 C CA . ALA A 1 254 ? 25.378 -13.612 -14.534 1.00 94.88 254 ALA A CA 1
ATOM 2037 C C . ALA A 1 254 ? 25.294 -14.594 -13.342 1.00 94.88 254 ALA A C 1
ATOM 2039 O O . ALA A 1 254 ? 24.686 -15.661 -13.448 1.00 94.88 254 ALA A O 1
ATOM 2040 N N . HIS A 1 255 ? 25.923 -14.258 -12.211 1.00 93.88 255 HIS A N 1
ATOM 2041 C CA . HIS A 1 255 ? 26.021 -15.120 -11.024 1.00 93.88 255 HIS A CA 1
ATOM 2042 C C . HIS A 1 255 ? 25.586 -14.429 -9.726 1.00 93.88 255 HIS A C 1
ATOM 2044 O O . HIS A 1 255 ? 25.895 -14.906 -8.636 1.00 93.88 255 HIS A O 1
ATOM 2050 N N . GLN A 1 256 ? 24.895 -13.295 -9.827 1.00 93.25 256 GLN A N 1
ATOM 2051 C CA . GLN A 1 256 ? 24.440 -12.521 -8.675 1.00 93.25 256 GLN A CA 1
ATOM 2052 C C . GLN A 1 256 ? 23.128 -11.803 -8.994 1.00 93.25 256 GLN A C 1
ATOM 2054 O O . GLN A 1 256 ? 22.827 -11.514 -10.147 1.00 93.25 256 GLN A O 1
ATOM 2059 N N . SER A 1 257 ? 22.340 -11.485 -7.969 1.00 91.44 257 SER A N 1
ATOM 2060 C CA . SER A 1 257 ? 21.118 -10.704 -8.155 1.00 91.44 257 SER A CA 1
ATOM 2061 C C . SER A 1 257 ? 21.444 -9.286 -8.612 1.00 91.44 257 SER A C 1
ATOM 2063 O O . SER A 1 257 ? 22.347 -8.649 -8.067 1.00 91.44 257 SER A O 1
ATOM 2065 N N . ASN A 1 258 ? 20.663 -8.761 -9.551 1.00 94.69 258 ASN A N 1
ATOM 2066 C CA . ASN A 1 258 ? 20.751 -7.363 -9.942 1.00 94.69 258 ASN A CA 1
ATOM 2067 C C . ASN A 1 258 ? 20.029 -6.476 -8.904 1.00 94.69 258 ASN A C 1
ATOM 2069 O O . ASN A 1 258 ? 18.799 -6.524 -8.838 1.00 94.69 258 ASN A O 1
ATOM 2073 N N . PRO A 1 259 ? 20.747 -5.653 -8.109 1.00 93.12 259 PRO A N 1
ATOM 2074 C CA . PRO A 1 259 ? 20.141 -4.809 -7.079 1.00 93.12 259 PRO A CA 1
ATOM 2075 C C . PRO A 1 259 ? 19.308 -3.660 -7.664 1.00 93.12 259 PRO A C 1
ATOM 2077 O O . PRO A 1 259 ? 18.610 -2.976 -6.926 1.00 93.12 259 PRO A O 1
ATOM 2080 N N . ASN A 1 260 ? 19.353 -3.443 -8.984 1.00 93.75 260 ASN A N 1
ATOM 2081 C CA . ASN A 1 260 ? 18.500 -2.466 -9.649 1.00 93.75 260 ASN A CA 1
ATOM 2082 C C . ASN A 1 260 ? 17.095 -3.012 -9.948 1.00 93.75 260 ASN A C 1
ATOM 2084 O O . ASN A 1 260 ? 16.250 -2.260 -10.433 1.00 93.75 260 ASN A O 1
ATOM 2088 N N . ILE A 1 261 ? 16.834 -4.295 -9.667 1.00 95.19 261 ILE A N 1
ATOM 2089 C CA . ILE A 1 261 ? 15.498 -4.894 -9.678 1.00 95.19 261 ILE A CA 1
ATOM 2090 C C . ILE A 1 261 ? 14.942 -4.826 -8.255 1.00 95.19 261 ILE A C 1
ATOM 2092 O O . ILE A 1 261 ? 15.233 -5.668 -7.405 1.00 95.19 261 ILE A O 1
ATOM 2096 N N . HIS A 1 262 ? 14.133 -3.805 -7.999 1.00 92.50 262 HIS A N 1
ATOM 2097 C CA . HIS A 1 262 ? 13.571 -3.518 -6.688 1.00 92.50 262 HIS A CA 1
ATOM 2098 C C . HIS A 1 262 ? 12.252 -4.249 -6.493 1.00 92.50 262 HIS A C 1
ATOM 2100 O O . HIS A 1 262 ? 11.258 -3.994 -7.181 1.00 92.50 262 HIS A O 1
ATOM 2106 N N . LEU A 1 263 ? 12.249 -5.147 -5.512 1.00 92.31 263 LEU A N 1
ATOM 2107 C CA . LEU A 1 263 ? 11.027 -5.736 -4.983 1.00 92.31 263 LEU A CA 1
ATOM 2108 C C . LEU A 1 263 ? 10.192 -4.671 -4.241 1.00 92.31 263 LEU A C 1
ATOM 2110 O O . LEU A 1 263 ? 10.726 -3.629 -3.859 1.00 92.31 263 LEU A O 1
ATOM 2114 N N . PRO A 1 264 ? 8.901 -4.931 -3.977 1.00 92.00 264 PRO A N 1
ATOM 2115 C CA . PRO A 1 264 ? 8.037 -3.966 -3.309 1.00 92.00 264 PRO A CA 1
ATOM 2116 C C . PRO A 1 264 ? 8.561 -3.595 -1.927 1.00 92.00 264 PRO A C 1
ATOM 2118 O O . PRO A 1 264 ? 8.872 -4.464 -1.107 1.00 92.00 264 PRO A O 1
ATOM 2121 N N . ARG A 1 265 ? 8.629 -2.288 -1.665 1.00 91.25 265 ARG A N 1
ATOM 2122 C CA . ARG A 1 265 ? 9.017 -1.763 -0.356 1.00 91.25 265 ARG A CA 1
ATOM 2123 C C . ARG A 1 265 ? 7.865 -1.745 0.629 1.00 91.25 265 ARG A C 1
ATOM 2125 O O . ARG A 1 265 ? 8.052 -2.088 1.791 1.00 91.25 265 ARG A O 1
ATOM 2132 N N . PHE A 1 266 ? 6.704 -1.277 0.188 1.00 94.06 266 PHE A N 1
ATOM 2133 C CA . PHE A 1 266 ? 5.564 -1.015 1.053 1.00 94.06 266 PHE A CA 1
ATOM 2134 C C . PHE A 1 266 ? 4.418 -1.960 0.714 1.00 94.06 266 PHE A C 1
ATOM 2136 O O . PHE A 1 266 ? 4.039 -2.101 -0.444 1.00 94.06 266 PHE A O 1
ATOM 2143 N N . PHE A 1 267 ? 3.868 -2.583 1.748 1.00 94.69 267 PHE A N 1
ATOM 2144 C CA . PHE A 1 267 ? 2.837 -3.606 1.670 1.00 94.69 267 PHE A CA 1
ATOM 2145 C C . PHE A 1 267 ? 1.597 -3.088 2.394 1.00 94.69 267 PHE A C 1
ATOM 2147 O O . PHE A 1 267 ? 1.723 -2.666 3.551 1.00 94.69 267 PHE A O 1
ATOM 2154 N N . PRO A 1 268 ? 0.409 -3.091 1.766 1.00 94.56 268 PRO A N 1
ATOM 2155 C CA . PRO A 1 268 ? -0.814 -2.874 2.515 1.00 94.56 268 PRO A CA 1
ATOM 2156 C C . PRO A 1 268 ? -1.113 -4.125 3.332 1.00 94.56 268 PRO A C 1
ATOM 2158 O O . PRO A 1 268 ? -0.986 -5.245 2.843 1.00 94.56 268 PRO A O 1
ATOM 2161 N N . VAL A 1 269 ? -1.517 -3.931 4.579 1.00 95.94 269 VAL A N 1
ATOM 2162 C CA . VAL A 1 269 ? -1.938 -5.026 5.447 1.00 95.94 269 VAL A CA 1
ATOM 2163 C C . VAL A 1 269 ? -3.177 -4.607 6.211 1.00 95.94 269 VAL A C 1
ATOM 2165 O O . VAL A 1 269 ? -3.225 -3.517 6.778 1.00 95.94 269 VAL A O 1
ATOM 2168 N N . THR A 1 270 ? -4.160 -5.491 6.259 1.00 97.50 270 THR A N 1
ATOM 2169 C CA . THR A 1 270 ? -5.341 -5.346 7.106 1.00 97.50 270 THR A CA 1
ATOM 2170 C C . THR A 1 270 ? -5.272 -6.377 8.221 1.00 97.50 270 THR A C 1
ATOM 2172 O O . THR A 1 270 ? -5.105 -7.558 7.941 1.00 97.50 270 THR A O 1
ATOM 2175 N N . ALA A 1 271 ? -5.388 -5.950 9.476 1.00 97.81 271 ALA A N 1
ATOM 2176 C CA . ALA A 1 271 ? -5.403 -6.846 10.627 1.00 97.81 271 ALA A CA 1
ATOM 2177 C C . ALA A 1 271 ? -6.812 -6.984 11.207 1.00 97.81 271 ALA A C 1
ATOM 2179 O O . ALA A 1 271 ? -7.537 -5.993 11.329 1.00 97.81 271 ALA A O 1
ATOM 2180 N N . ILE A 1 272 ? -7.178 -8.194 11.622 1.00 98.12 272 ILE A N 1
ATOM 2181 C CA . ILE A 1 272 ? -8.427 -8.479 12.338 1.00 98.12 272 ILE A CA 1
ATOM 2182 C C . ILE A 1 272 ? -8.098 -9.328 13.557 1.00 98.12 272 ILE A C 1
ATOM 2184 O O . ILE A 1 272 ? -7.412 -10.334 13.435 1.00 98.12 272 ILE A O 1
ATOM 2188 N N . ALA A 1 273 ? -8.606 -8.921 14.717 1.00 97.81 273 ALA A N 1
ATOM 2189 C CA . ALA A 1 273 ? -8.513 -9.664 15.965 1.00 97.81 273 ALA A CA 1
ATOM 2190 C C . ALA A 1 273 ? -9.820 -10.411 16.283 1.00 97.81 273 ALA A C 1
ATOM 2192 O O . ALA A 1 273 ? -10.883 -9.787 16.353 1.00 97.81 273 ALA A O 1
ATOM 2193 N N . TYR A 1 274 ? -9.745 -11.717 16.523 1.00 96.62 274 TYR A N 1
ATOM 2194 C CA . TYR A 1 274 ? -10.878 -12.542 16.958 1.00 96.62 274 TYR A CA 1
ATOM 2195 C C . TYR A 1 274 ? -10.421 -13.666 17.905 1.00 96.62 274 TYR A C 1
ATOM 2197 O O . TYR A 1 274 ? -9.238 -14.006 17.915 1.00 96.62 274 TYR A O 1
ATOM 2205 N N . PRO A 1 275 ? -11.309 -14.247 18.731 1.00 96.44 275 PRO A N 1
ATOM 2206 C CA . PRO A 1 275 ? -10.977 -15.358 19.614 1.00 96.44 275 PRO A CA 1
ATOM 2207 C C . PRO A 1 275 ? -10.430 -16.553 18.843 1.00 96.44 275 PRO A C 1
ATOM 2209 O O . PRO A 1 275 ? -11.040 -17.038 17.894 1.00 96.44 275 PRO A O 1
ATOM 2212 N N . LYS A 1 276 ? -9.281 -17.064 19.287 1.00 94.75 276 LYS A N 1
ATOM 2213 C CA . LYS A 1 276 ? -8.626 -18.237 18.686 1.00 94.75 276 LYS A CA 1
ATOM 2214 C C . LYS A 1 276 ? -9.467 -19.509 18.827 1.00 94.75 276 LYS A C 1
ATOM 2216 O O . LYS A 1 276 ? -9.352 -20.443 18.038 1.00 94.75 276 LYS A O 1
ATOM 2221 N N . GLN A 1 277 ? -10.304 -19.551 19.859 1.00 93.12 277 GLN A N 1
ATOM 2222 C CA . GLN A 1 277 ? -11.300 -20.585 20.101 1.00 93.12 277 GLN A CA 1
ATOM 2223 C C . GLN A 1 277 ? -12.644 -19.918 20.371 1.00 93.12 277 GLN A C 1
ATOM 2225 O O . GLN A 1 277 ? -12.690 -18.785 20.849 1.00 93.12 277 GLN A O 1
ATOM 2230 N N . LYS A 1 278 ? -13.739 -20.640 20.112 1.00 91.56 278 LYS A N 1
ATOM 2231 C CA . LYS A 1 278 ? -15.087 -20.153 20.410 1.00 91.56 278 LYS A CA 1
ATOM 2232 C C . LYS A 1 278 ? -15.190 -19.769 21.890 1.00 91.56 278 LYS A C 1
ATOM 2234 O O . LYS A 1 278 ? -14.949 -20.606 22.758 1.00 91.56 278 LYS A O 1
ATOM 2239 N N . ALA A 1 279 ? -15.580 -18.527 22.149 1.00 94.12 279 ALA A N 1
ATOM 2240 C CA . ALA A 1 279 ? -15.688 -17.947 23.481 1.00 94.12 279 ALA A CA 1
ATOM 2241 C C . ALA A 1 279 ? -17.000 -17.161 23.606 1.00 94.12 279 ALA A C 1
ATOM 2243 O O . ALA A 1 279 ? -17.497 -16.623 22.618 1.00 94.12 279 ALA A O 1
ATOM 2244 N N . THR A 1 280 ? -17.572 -17.107 24.807 1.00 93.75 280 THR A N 1
ATOM 2245 C CA . THR A 1 280 ? -18.719 -16.234 25.114 1.00 93.75 280 THR A CA 1
ATOM 2246 C C . THR A 1 280 ? -18.272 -14.775 25.247 1.00 93.75 280 THR A C 1
ATOM 2248 O O . THR A 1 280 ? -17.086 -14.527 25.473 1.00 93.75 280 THR A O 1
ATOM 2251 N N . ALA A 1 281 ? -19.193 -13.801 25.178 1.00 93.31 281 ALA A N 1
ATOM 2252 C CA . ALA A 1 281 ? -18.846 -12.394 25.416 1.00 93.31 281 ALA A CA 1
ATOM 2253 C C . ALA A 1 281 ? -18.047 -12.175 26.709 1.00 93.31 281 ALA A C 1
ATOM 2255 O O . ALA A 1 281 ? -17.012 -11.510 26.672 1.00 93.31 281 ALA A O 1
ATOM 2256 N N . ASP A 1 282 ? -18.477 -12.772 27.823 1.00 93.94 282 ASP A N 1
ATOM 2257 C CA . ASP A 1 282 ? -17.792 -12.625 29.113 1.00 93.94 282 ASP A CA 1
ATOM 2258 C C . ASP A 1 282 ? -16.361 -13.172 29.052 1.00 93.94 282 ASP A C 1
ATOM 2260 O O . ASP A 1 282 ? -15.424 -12.496 29.460 1.00 93.94 282 ASP A O 1
ATOM 2264 N N . GLN A 1 283 ? -16.153 -14.338 28.429 1.00 96.44 283 GLN A N 1
ATOM 2265 C CA . GLN A 1 283 ? -14.812 -14.903 28.240 1.00 96.44 283 GLN A CA 1
ATOM 2266 C C . GLN A 1 283 ? -13.924 -14.009 27.362 1.00 96.44 283 GLN A C 1
ATOM 2268 O O . GLN A 1 283 ? -12.734 -13.845 27.641 1.00 96.44 283 GLN A O 1
ATOM 2273 N N . VAL A 1 284 ? -14.483 -13.414 26.301 1.00 96.88 284 VAL A N 1
ATOM 2274 C CA . VAL A 1 284 ? -13.747 -12.469 25.450 1.00 96.88 284 VAL A CA 1
ATOM 2275 C C . VAL A 1 284 ? -13.364 -11.219 26.235 1.00 96.88 284 VAL A C 1
ATOM 2277 O O . VAL A 1 284 ? -12.222 -10.780 26.128 1.00 96.88 284 VAL A O 1
ATOM 2280 N N . ILE A 1 285 ? -14.265 -10.659 27.041 1.00 95.81 285 ILE A N 1
ATOM 2281 C CA . ILE A 1 285 ? -13.999 -9.474 27.870 1.00 95.81 285 ILE A CA 1
ATOM 2282 C C . ILE A 1 285 ? -12.960 -9.774 28.964 1.00 95.81 285 ILE A C 1
ATOM 2284 O O . ILE A 1 285 ? -12.082 -8.940 29.220 1.00 95.81 285 ILE A O 1
ATOM 2288 N N . ASP A 1 286 ? -13.036 -10.958 29.573 1.00 94.94 286 ASP A N 1
ATOM 2289 C CA . ASP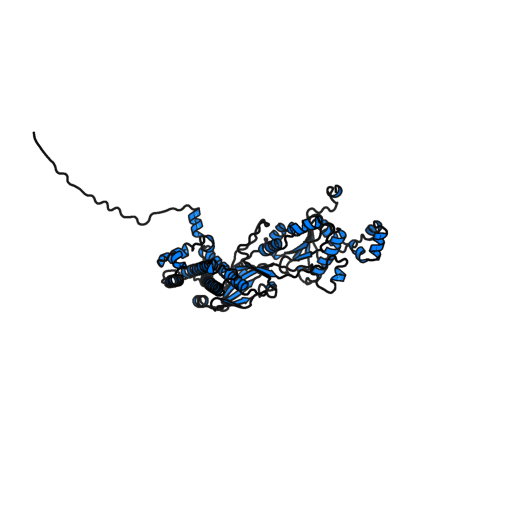 A 1 286 ? -12.201 -11.376 30.704 1.00 94.94 286 ASP A CA 1
ATOM 2290 C C . ASP A 1 286 ? -10.772 -11.751 30.316 1.00 94.94 286 ASP A C 1
ATOM 2292 O O . ASP A 1 286 ? -9.907 -11.747 31.188 1.00 94.94 286 ASP A O 1
ATOM 2296 N N . GLY A 1 287 ? -10.503 -12.035 29.037 1.00 95.62 287 GLY A N 1
ATOM 2297 C CA . GLY A 1 287 ? -9.129 -12.240 28.575 1.00 95.62 287 GLY A CA 1
ATOM 2298 C C . GLY A 1 287 ? -8.871 -13.447 27.685 1.00 95.62 287 GLY A C 1
ATOM 2299 O O . GLY A 1 287 ? -7.730 -13.901 27.636 1.00 95.62 287 GLY A O 1
ATOM 2300 N N . ALA A 1 288 ? -9.879 -13.981 26.983 1.00 97.06 288 ALA A N 1
ATOM 2301 C CA . ALA A 1 288 ? -9.666 -15.066 26.022 1.00 97.06 288 ALA A CA 1
ATOM 2302 C C . ALA A 1 288 ? -8.503 -14.763 25.054 1.00 97.06 288 ALA A C 1
ATOM 2304 O O . ALA A 1 288 ? -8.337 -13.615 24.618 1.00 97.06 288 ALA A O 1
ATOM 2305 N N . GLU A 1 289 ? -7.728 -15.799 24.710 1.00 97.69 289 GLU A N 1
ATOM 2306 C CA . GLU A 1 289 ? -6.668 -15.722 23.699 1.00 97.69 289 GLU A CA 1
ATOM 2307 C C . GLU A 1 289 ? -7.258 -15.280 22.355 1.00 97.69 289 GLU A C 1
ATOM 2309 O O . GLU A 1 289 ? -8.183 -15.912 21.830 1.00 97.69 289 GLU A O 1
ATOM 2314 N N . LEU A 1 290 ? -6.704 -14.210 21.783 1.00 97.88 290 LEU A N 1
ATOM 2315 C CA . LEU A 1 290 ? -7.108 -13.710 20.471 1.00 97.88 290 LEU A CA 1
ATOM 2316 C C . LEU A 1 290 ? -6.042 -14.051 19.421 1.00 97.88 290 LEU A C 1
ATOM 2318 O O . LEU A 1 290 ? -4.844 -14.067 19.701 1.00 97.88 290 LEU A O 1
ATOM 2322 N N . GLU A 1 291 ? -6.479 -14.307 18.196 1.00 97.81 291 GLU A N 1
ATOM 2323 C CA . GLU A 1 291 ? -5.639 -14.300 17.004 1.00 97.81 291 GLU A CA 1
ATOM 2324 C C . GLU A 1 291 ? -5.782 -12.943 16.310 1.00 97.81 291 GLU A C 1
ATOM 2326 O O . GLU A 1 291 ? -6.893 -12.440 16.163 1.00 97.81 291 GLU A O 1
ATOM 2331 N N . ILE A 1 292 ? -4.663 -12.353 15.887 1.00 98.00 292 ILE A N 1
ATOM 2332 C CA . ILE A 1 292 ? -4.608 -11.223 14.961 1.00 98.00 292 ILE A CA 1
ATOM 2333 C C . ILE A 1 292 ? -4.228 -11.780 13.589 1.00 98.00 292 ILE A C 1
ATOM 2335 O O . ILE A 1 292 ? -3.051 -12.023 13.319 1.00 98.00 292 ILE A O 1
ATOM 2339 N N . ALA A 1 293 ? -5.216 -11.972 12.723 1.00 97.31 293 ALA A N 1
ATOM 2340 C CA . ALA A 1 293 ? -4.999 -12.397 11.349 1.00 97.31 293 ALA A CA 1
ATOM 2341 C C . ALA A 1 293 ? -4.652 -11.198 10.458 1.00 97.31 293 ALA A C 1
ATOM 2343 O O . ALA A 1 293 ? -5.373 -10.196 10.428 1.00 97.31 293 ALA A O 1
ATOM 2344 N N . MET A 1 294 ? -3.537 -11.312 9.739 1.00 96.88 294 MET A N 1
ATOM 2345 C CA . MET A 1 294 ? -2.983 -10.301 8.841 1.00 96.88 294 MET A CA 1
ATOM 2346 C C . MET A 1 294 ? -3.299 -10.673 7.392 1.00 96.88 294 MET A C 1
ATOM 2348 O O . MET A 1 294 ? -2.942 -11.760 6.943 1.00 96.88 294 MET A O 1
ATOM 2352 N N . PHE A 1 295 ? -3.927 -9.762 6.652 1.00 96.81 295 PHE A N 1
ATOM 2353 C CA . PHE A 1 295 ? -4.384 -9.965 5.275 1.00 96.81 295 PHE A CA 1
ATOM 2354 C C . PHE A 1 295 ? -3.704 -8.993 4.310 1.00 96.81 295 PHE A C 1
ATOM 2356 O O . PHE A 1 295 ? -3.619 -7.800 4.604 1.00 96.81 295 PHE A O 1
ATOM 2363 N N . ASP A 1 296 ? -3.296 -9.479 3.135 1.00 94.75 296 ASP A N 1
ATOM 2364 C CA . ASP A 1 296 ? -3.001 -8.633 1.975 1.00 94.75 296 ASP A CA 1
ATOM 2365 C C . ASP A 1 296 ? -4.307 -8.305 1.214 1.00 94.75 296 ASP A C 1
ATOM 2367 O O . ASP A 1 296 ? -4.868 -9.184 0.539 1.00 94.75 296 ASP A O 1
ATOM 2371 N N . PRO A 1 297 ? -4.795 -7.048 1.261 1.00 94.00 297 PRO A N 1
ATOM 2372 C CA . PRO A 1 297 ? -6.029 -6.657 0.592 1.00 94.00 297 PRO A CA 1
ATOM 2373 C C . PRO A 1 297 ? -5.955 -6.699 -0.946 1.00 94.00 297 PRO A C 1
ATOM 2375 O O . PRO A 1 297 ? -6.991 -6.569 -1.604 1.00 94.00 297 PRO A O 1
ATOM 2378 N N . TYR A 1 298 ? -4.766 -6.866 -1.544 1.00 90.69 298 TYR A N 1
ATOM 2379 C CA . TYR A 1 298 ? -4.616 -7.114 -2.982 1.00 90.69 298 TYR A CA 1
ATOM 2380 C C . TYR A 1 298 ? -4.921 -8.557 -3.387 1.00 90.69 298 TYR A C 1
ATOM 2382 O O . TYR A 1 298 ? -5.226 -8.799 -4.559 1.00 90.69 298 TYR A O 1
ATOM 2390 N N . ARG A 1 299 ? -4.828 -9.508 -2.451 1.00 89.81 299 ARG A N 1
ATOM 2391 C CA . ARG A 1 299 ? -5.073 -10.941 -2.688 1.00 89.81 299 ARG A CA 1
ATOM 2392 C C . ARG A 1 299 ? -6.436 -11.390 -2.184 1.00 89.81 299 ARG A C 1
ATOM 2394 O O . ARG A 1 299 ? -7.042 -12.273 -2.783 1.00 89.81 299 ARG A O 1
ATOM 2401 N N . GLN A 1 300 ? -6.919 -10.776 -1.111 1.00 91.94 300 GLN A N 1
ATOM 2402 C CA . GLN A 1 300 ? -8.179 -11.129 -0.477 1.00 91.94 300 GLN A CA 1
ATOM 2403 C C . GLN A 1 300 ? -8.931 -9.858 -0.089 1.00 91.94 300 GLN A C 1
ATOM 2405 O O . GLN A 1 300 ? -8.396 -9.008 0.609 1.00 91.94 300 GLN A O 1
ATOM 2410 N N . ASP A 1 301 ? -10.183 -9.715 -0.521 1.00 92.31 301 ASP A N 1
ATOM 2411 C CA . ASP A 1 301 ? -10.968 -8.493 -0.304 1.00 92.31 301 ASP A CA 1
ATOM 2412 C C . ASP A 1 301 ? -12.187 -8.698 0.617 1.00 92.31 301 ASP A C 1
ATOM 2414 O O . ASP A 1 301 ? -12.954 -7.751 0.853 1.00 92.31 301 ASP A O 1
ATOM 2418 N N . ARG A 1 302 ? -12.359 -9.927 1.124 1.00 95.06 302 ARG A N 1
ATOM 2419 C CA . ARG A 1 302 ? -13.420 -10.367 2.037 1.00 95.06 302 ARG A CA 1
ATOM 2420 C C . ARG A 1 302 ? -12.909 -11.401 3.042 1.00 95.06 302 ARG A C 1
ATOM 2422 O O . ARG A 1 302 ? -11.928 -12.092 2.778 1.00 95.06 302 ARG A O 1
ATOM 2429 N N . VAL A 1 303 ? -13.566 -11.519 4.188 1.00 94.69 303 VAL A N 1
ATOM 2430 C CA . VAL A 1 303 ? -13.179 -12.413 5.290 1.00 94.69 303 VAL A CA 1
ATOM 2431 C C . VAL A 1 303 ? -14.410 -12.938 6.016 1.00 94.69 303 VAL A C 1
ATOM 2433 O O . VAL A 1 303 ? -15.377 -12.203 6.216 1.00 94.69 303 VAL A O 1
ATOM 2436 N N . LYS A 1 304 ? -14.360 -14.196 6.462 1.00 93.62 304 LYS A N 1
ATOM 2437 C CA . LYS A 1 304 ? -15.406 -14.775 7.307 1.00 93.62 304 LYS A CA 1
ATOM 2438 C C . LYS A 1 304 ? -15.043 -14.651 8.782 1.00 93.62 304 LYS A C 1
ATOM 2440 O O . LYS A 1 304 ? -14.011 -15.168 9.191 1.00 93.62 304 LYS A O 1
ATOM 2445 N N . VAL A 1 305 ? -15.916 -14.028 9.567 1.00 91.00 305 VAL A N 1
ATOM 2446 C CA . VAL A 1 305 ? -15.814 -13.922 11.031 1.00 91.00 305 VAL A CA 1
ATOM 2447 C C . VAL A 1 305 ? -17.146 -14.369 11.625 1.00 91.00 305 VAL A C 1
ATOM 2449 O O . VAL A 1 305 ? -18.197 -13.932 11.158 1.00 91.00 305 VAL A O 1
ATOM 2452 N N . GLU A 1 306 ? -17.113 -15.297 12.586 1.00 88.06 306 GLU A N 1
ATOM 2453 C CA . GLU A 1 306 ? -18.312 -15.935 13.168 1.00 88.06 306 GLU A CA 1
ATOM 2454 C C . GLU A 1 306 ? -19.307 -16.460 12.107 1.00 88.06 306 GLU A C 1
ATOM 2456 O O . GLU A 1 306 ? -20.524 -16.346 12.222 1.00 88.06 306 GLU A O 1
ATOM 2461 N N . GLY A 1 307 ? -18.780 -17.018 11.010 1.00 87.31 307 GLY A N 1
ATOM 2462 C CA . GLY A 1 307 ? -19.578 -17.569 9.908 1.00 87.31 307 GLY A CA 1
ATOM 2463 C C . GLY A 1 307 ? -20.182 -16.536 8.946 1.00 87.31 307 GLY A C 1
ATOM 2464 O O . GLY A 1 307 ? -20.723 -16.931 7.912 1.00 87.31 307 GLY A O 1
ATOM 2465 N N . VAL A 1 308 ? -20.042 -15.238 9.227 1.00 89.81 308 VAL A N 1
ATOM 2466 C CA . VAL A 1 308 ? -20.530 -14.136 8.385 1.00 89.81 308 VAL A CA 1
ATOM 2467 C C . VAL A 1 308 ? -19.394 -13.567 7.543 1.00 89.81 308 VAL A C 1
ATOM 2469 O O . VAL A 1 308 ? -18.270 -13.426 8.012 1.00 89.81 308 VAL A O 1
ATOM 2472 N N . ASP A 1 309 ? -19.684 -13.248 6.284 1.00 92.75 309 ASP A N 1
ATOM 2473 C CA . ASP A 1 309 ? -18.704 -12.764 5.314 1.00 92.75 309 ASP A CA 1
ATOM 2474 C C . ASP A 1 309 ? -18.710 -11.228 5.212 1.00 92.75 309 ASP A C 1
ATOM 2476 O O . ASP A 1 309 ? -19.717 -10.616 4.842 1.00 92.75 309 ASP A O 1
ATOM 2480 N N . TYR A 1 310 ? -17.569 -10.601 5.494 1.00 92.88 310 TYR A N 1
ATOM 2481 C CA . TYR A 1 310 ? -17.394 -9.150 5.552 1.00 92.88 310 TYR A CA 1
ATOM 2482 C C . TYR A 1 310 ? -16.419 -8.654 4.486 1.00 92.88 310 TYR A C 1
ATOM 2484 O O . TYR A 1 310 ? -15.411 -9.312 4.231 1.00 92.88 310 TYR A O 1
ATOM 2492 N N . PRO A 1 311 ? -16.646 -7.469 3.886 1.00 94.75 311 PRO A N 1
ATOM 2493 C CA . PRO A 1 311 ? -15.600 -6.804 3.121 1.00 94.75 311 PRO A CA 1
ATOM 2494 C C . PRO A 1 311 ? -14.423 -6.461 4.039 1.00 94.75 311 PRO A C 1
ATOM 2496 O O . PRO A 1 311 ? -14.622 -5.950 5.141 1.00 94.75 311 PRO A O 1
ATOM 2499 N N . LEU A 1 312 ? -13.202 -6.705 3.570 1.00 95.50 312 LEU A N 1
ATOM 2500 C CA . LEU A 1 312 ? -11.996 -6.221 4.234 1.00 95.50 312 LEU A CA 1
ATOM 2501 C C . LEU A 1 312 ? -11.838 -4.725 3.985 1.00 95.50 312 LEU A C 1
ATOM 2503 O O . LEU A 1 312 ? -12.088 -4.246 2.874 1.00 95.50 312 LEU A O 1
ATOM 2507 N N . THR A 1 313 ? -11.410 -3.996 5.017 1.00 95.25 313 THR A N 1
ATOM 2508 C CA . THR A 1 313 ? -10.927 -2.632 4.799 1.00 95.25 313 THR A CA 1
ATOM 2509 C C . THR A 1 313 ? -9.652 -2.672 3.960 1.00 95.25 313 THR A C 1
ATOM 2511 O O . THR A 1 313 ? -8.870 -3.621 4.063 1.00 95.25 313 THR A O 1
ATOM 2514 N N . ALA A 1 314 ? -9.421 -1.653 3.140 1.00 94.75 314 ALA A N 1
ATOM 2515 C CA . ALA A 1 314 ? -8.204 -1.547 2.346 1.00 94.75 314 ALA A CA 1
ATOM 2516 C C . ALA A 1 314 ? -7.935 -0.102 1.941 1.00 94.75 314 ALA A C 1
ATOM 2518 O O . ALA A 1 314 ? -8.850 0.599 1.516 1.00 94.75 314 ALA A O 1
ATOM 2519 N N . ASN A 1 315 ? -6.672 0.319 1.967 1.00 94.88 315 ASN A N 1
ATOM 2520 C CA . ASN A 1 315 ? -6.224 1.535 1.297 1.00 94.88 315 ASN A CA 1
ATOM 2521 C C . ASN A 1 315 ? -5.187 1.169 0.237 1.00 94.88 315 ASN A C 1
ATOM 2523 O O . ASN A 1 315 ? -4.018 0.933 0.539 1.00 94.88 315 ASN A O 1
ATOM 2527 N N . TYR A 1 316 ? -5.652 1.108 -1.008 1.00 94.00 316 TYR A N 1
ATOM 2528 C CA . TYR A 1 316 ? -4.865 0.686 -2.162 1.00 94.00 316 TYR A CA 1
ATOM 2529 C C . TYR A 1 316 ? -3.867 1.766 -2.602 1.00 94.00 316 TYR A C 1
ATOM 2531 O O . TYR A 1 316 ? -2.805 1.463 -3.131 1.00 94.00 316 TYR A O 1
ATOM 2539 N N . SER A 1 317 ? -4.154 3.038 -2.327 1.00 93.62 317 SER A N 1
ATOM 2540 C CA . SER A 1 317 ? -3.245 4.137 -2.672 1.00 93.62 317 SER A CA 1
ATOM 2541 C C . SER A 1 317 ? -2.065 4.267 -1.709 1.00 93.62 317 SER A C 1
ATOM 2543 O O . SER A 1 317 ? -1.008 4.766 -2.093 1.00 93.62 317 SER A O 1
ATOM 2545 N N . ALA A 1 318 ? -2.223 3.866 -0.445 1.00 93.75 318 ALA A N 1
ATOM 2546 C CA . ALA A 1 318 ? -1.271 4.237 0.598 1.00 93.75 318 ALA A CA 1
ATOM 2547 C C . ALA A 1 318 ? 0.145 3.655 0.435 1.00 93.75 318 ALA A C 1
ATOM 2549 O O . ALA A 1 318 ? 1.094 4.423 0.617 1.00 93.75 318 ALA A O 1
ATOM 2550 N N . PRO A 1 319 ? 0.341 2.376 0.048 1.00 93.06 319 PRO A N 1
ATOM 2551 C CA . PRO A 1 319 ? 1.680 1.843 -0.205 1.00 93.06 319 PRO A CA 1
ATOM 2552 C C . PRO A 1 319 ? 2.428 2.628 -1.288 1.00 93.06 319 PRO A C 1
ATOM 2554 O O . PRO A 1 319 ? 3.577 3.023 -1.086 1.00 93.06 319 PRO A O 1
ATOM 2557 N N . TYR A 1 320 ? 1.753 2.929 -2.403 1.00 92.50 320 TYR A N 1
ATOM 2558 C CA . TYR A 1 320 ? 2.339 3.691 -3.503 1.00 92.50 320 TYR A CA 1
ATOM 2559 C C . TYR A 1 320 ? 2.577 5.159 -3.131 1.00 92.50 320 TYR A C 1
ATOM 2561 O O . TYR A 1 320 ? 3.632 5.714 -3.430 1.00 92.50 320 TYR A O 1
ATOM 2569 N N . GLY A 1 321 ? 1.644 5.784 -2.411 1.00 90.94 321 GLY A N 1
ATOM 2570 C CA . GLY A 1 321 ? 1.801 7.157 -1.931 1.00 90.94 321 GLY A CA 1
ATOM 2571 C C . GLY A 1 321 ? 2.986 7.308 -0.980 1.00 90.94 321 GLY A C 1
ATOM 2572 O O . GLY A 1 321 ? 3.755 8.266 -1.086 1.00 90.94 321 GLY A O 1
ATOM 2573 N N . LEU A 1 322 ? 3.182 6.338 -0.081 1.00 89.44 322 LEU A N 1
ATOM 2574 C CA . LEU A 1 322 ? 4.331 6.328 0.820 1.00 89.44 322 LEU A CA 1
ATOM 2575 C C . LEU A 1 322 ? 5.643 6.070 0.069 1.00 89.44 322 LEU A C 1
ATOM 2577 O O . LEU A 1 322 ? 6.653 6.698 0.390 1.00 89.44 322 LEU A O 1
ATOM 2581 N N . TRP A 1 323 ? 5.620 5.203 -0.949 1.00 89.38 323 TRP A N 1
ATOM 2582 C CA . TRP A 1 323 ? 6.744 5.011 -1.864 1.00 89.38 323 TRP A CA 1
ATOM 2583 C C . TRP A 1 323 ? 7.152 6.344 -2.505 1.00 89.38 323 TRP A C 1
ATOM 2585 O O . TRP A 1 323 ? 8.259 6.821 -2.263 1.00 89.38 323 TRP A O 1
ATOM 2595 N N . LEU A 1 324 ? 6.236 7.026 -3.195 1.00 87.38 324 LEU A N 1
ATOM 2596 C CA . LEU A 1 324 ? 6.501 8.325 -3.830 1.00 87.38 324 LEU A CA 1
ATOM 2597 C C . LEU A 1 324 ? 7.067 9.360 -2.847 1.00 87.38 324 LEU A C 1
ATOM 2599 O O . LEU A 1 324 ? 8.073 10.010 -3.131 1.00 87.38 324 LEU A O 1
ATOM 2603 N N . SER A 1 325 ? 6.465 9.465 -1.657 1.00 83.69 325 SER A N 1
ATOM 2604 C CA . SER A 1 325 ? 6.898 10.409 -0.622 1.00 83.69 325 SER A CA 1
ATOM 2605 C C . SER A 1 325 ? 8.326 10.163 -0.125 1.00 83.69 325 SER A C 1
ATOM 2607 O O . SER A 1 325 ? 8.954 11.110 0.348 1.00 83.69 325 SER A O 1
ATOM 2609 N N . LYS A 1 326 ? 8.825 8.920 -0.162 1.00 77.00 326 LYS A N 1
ATOM 2610 C CA . LYS A 1 326 ? 10.147 8.570 0.379 1.00 77.00 326 LYS A CA 1
ATOM 2611 C C . LYS A 1 326 ? 11.271 8.780 -0.632 1.00 77.00 326 LYS A C 1
ATOM 2613 O O . LYS A 1 326 ? 12.350 9.206 -0.230 1.00 77.00 326 LYS A O 1
ATOM 2618 N N . TYR A 1 327 ? 11.031 8.505 -1.915 1.00 72.50 327 TYR A N 1
ATOM 2619 C CA . TYR A 1 327 ? 12.086 8.559 -2.937 1.00 72.50 327 TYR A CA 1
ATOM 2620 C C . TYR A 1 327 ? 12.200 9.896 -3.673 1.00 72.50 327 TYR A C 1
ATOM 2622 O O . TYR A 1 327 ? 13.228 10.121 -4.304 1.00 72.50 327 TYR A O 1
ATOM 2630 N N . ASN A 1 328 ? 11.196 10.784 -3.591 1.00 65.44 328 ASN A N 1
ATOM 2631 C CA . ASN A 1 328 ? 11.224 12.128 -4.193 1.00 65.44 328 ASN A CA 1
ATOM 2632 C C . ASN A 1 328 ? 11.789 12.127 -5.637 1.00 65.44 328 ASN A C 1
ATOM 2634 O O . ASN A 1 328 ? 12.706 12.882 -5.987 1.00 65.44 328 ASN A O 1
ATOM 2638 N N . LEU A 1 329 ? 11.287 11.201 -6.459 1.00 60.41 329 LEU A N 1
ATOM 2639 C CA . LEU A 1 329 ? 11.852 10.833 -7.762 1.00 60.41 329 LEU A CA 1
ATOM 2640 C C . LEU A 1 329 ? 11.712 11.945 -8.808 1.00 60.41 329 LEU A C 1
ATOM 2642 O O . LEU A 1 329 ? 12.410 11.935 -9.822 1.00 60.41 329 LEU A O 1
ATOM 2646 N N . GLY A 1 330 ? 10.834 12.919 -8.584 1.00 55.84 330 GLY A N 1
ATOM 2647 C CA . GLY A 1 330 ? 10.663 14.098 -9.422 1.00 55.84 330 GLY A CA 1
ATOM 2648 C C . GLY A 1 330 ? 11.932 14.926 -9.444 1.00 55.84 330 GLY A C 1
ATOM 2649 O O . GLY A 1 330 ? 12.442 15.245 -10.517 1.00 55.84 330 GLY A O 1
ATOM 2650 N N . ALA A 1 331 ? 12.523 15.169 -8.271 1.00 56.00 331 ALA A N 1
ATOM 2651 C CA . ALA A 1 331 ? 13.813 15.834 -8.175 1.00 56.00 331 ALA A CA 1
ATOM 2652 C C . ALA A 1 331 ? 14.886 15.044 -8.944 1.00 56.00 331 ALA A C 1
ATOM 2654 O O . ALA A 1 331 ? 15.618 15.635 -9.734 1.00 56.00 331 ALA A O 1
ATOM 2655 N N . ALA A 1 332 ? 14.951 13.718 -8.780 1.00 55.03 332 ALA A N 1
ATOM 2656 C CA . ALA A 1 332 ? 15.940 12.870 -9.455 1.00 55.03 332 ALA A CA 1
ATOM 2657 C C . ALA A 1 332 ? 15.858 12.949 -10.995 1.00 55.03 332 ALA A C 1
ATOM 2659 O O . ALA A 1 332 ? 16.893 13.035 -11.661 1.00 55.03 332 ALA A O 1
ATOM 2660 N N . GLY A 1 333 ? 14.644 12.999 -11.560 1.00 52.94 333 GLY A N 1
ATOM 2661 C CA . GLY A 1 333 ? 14.424 13.190 -12.999 1.00 52.94 333 GLY A CA 1
ATOM 2662 C C . GLY A 1 333 ? 15.035 14.495 -13.524 1.00 52.94 333 GLY A C 1
ATOM 2663 O O . GLY A 1 333 ? 15.791 14.473 -14.499 1.00 52.94 333 GLY A O 1
ATOM 2664 N N . TYR A 1 334 ? 14.796 15.616 -12.832 1.00 51.88 334 TYR A N 1
ATOM 2665 C CA . TYR A 1 334 ? 15.366 16.925 -13.182 1.00 51.88 334 TYR A CA 1
ATOM 2666 C C . TYR A 1 334 ? 16.879 17.016 -12.919 1.00 51.88 334 TYR A C 1
ATOM 2668 O O . TYR A 1 334 ? 17.616 17.549 -13.752 1.00 51.88 334 TYR A O 1
ATOM 2676 N N . TRP A 1 335 ? 17.373 16.458 -11.808 1.00 52.09 335 TRP A N 1
ATOM 2677 C CA . TRP A 1 335 ? 18.804 16.446 -11.474 1.00 52.09 335 TRP A CA 1
ATOM 2678 C C . TRP A 1 335 ? 19.635 15.662 -12.502 1.00 52.09 335 TRP A C 1
ATOM 2680 O O . TRP A 1 335 ? 20.734 16.105 -12.843 1.00 52.09 335 TRP A O 1
ATOM 2690 N N . SER A 1 336 ? 19.096 14.566 -13.062 1.00 54.53 336 SER A N 1
ATOM 2691 C CA . SER A 1 336 ? 19.769 13.772 -14.108 1.00 54.53 336 SER A CA 1
ATOM 2692 C C . SER A 1 336 ? 20.040 14.556 -15.401 1.00 54.53 336 SER A C 1
ATOM 2694 O O . SER A 1 336 ? 20.996 14.263 -16.115 1.00 54.53 336 SER A O 1
ATOM 2696 N N . LEU A 1 337 ? 19.236 15.583 -15.701 1.00 51.47 337 LEU A N 1
ATOM 2697 C CA . LEU A 1 337 ? 19.425 16.427 -16.882 1.00 51.47 337 LEU A CA 1
ATOM 2698 C C . LEU A 1 337 ? 20.426 17.561 -16.674 1.00 51.47 337 LEU A C 1
ATOM 2700 O O . LEU A 1 337 ? 21.152 17.916 -17.604 1.00 51.47 337 LEU A O 1
ATOM 2704 N N . ILE A 1 338 ? 20.431 18.160 -15.482 1.00 52.19 338 ILE A N 1
ATOM 2705 C CA . ILE A 1 338 ? 21.210 19.372 -15.200 1.00 52.19 338 ILE A CA 1
ATOM 2706 C C . ILE A 1 338 ? 22.683 19.024 -14.939 1.00 52.19 338 ILE A C 1
ATOM 2708 O O . ILE A 1 338 ? 23.567 19.785 -15.327 1.00 52.19 338 ILE A O 1
ATOM 2712 N N . ASN A 1 339 ? 22.974 17.859 -14.352 1.00 52.03 339 ASN A N 1
ATOM 2713 C CA . ASN A 1 339 ? 24.333 17.479 -13.960 1.00 52.03 339 ASN A CA 1
ATOM 2714 C C . ASN A 1 339 ? 24.998 16.525 -14.977 1.00 52.03 339 ASN A C 1
ATOM 2716 O O . ASN A 1 339 ? 25.303 15.375 -14.664 1.00 52.03 339 ASN A O 1
ATOM 2720 N N . LYS A 1 340 ? 25.189 17.008 -16.218 1.00 49.38 340 LYS A N 1
ATOM 2721 C CA . LYS A 1 340 ? 25.591 16.231 -17.416 1.00 49.38 340 LYS A CA 1
ATOM 2722 C C . LYS A 1 340 ? 26.836 15.330 -17.281 1.00 49.38 340 LYS A C 1
ATOM 2724 O O . LYS A 1 340 ? 26.985 14.440 -18.111 1.00 49.38 340 LYS A O 1
ATOM 2729 N N . GLU A 1 341 ? 27.703 15.519 -16.284 1.00 48.00 341 GLU A N 1
ATOM 2730 C CA . GLU A 1 341 ? 29.014 14.844 -16.219 1.00 48.00 341 GLU A CA 1
ATOM 2731 C C . GLU A 1 341 ? 29.270 14.006 -14.952 1.00 48.00 341 GLU A C 1
ATOM 2733 O O . GLU A 1 341 ? 30.255 13.275 -14.913 1.00 48.00 341 GLU A O 1
ATOM 2738 N N . ALA A 1 342 ? 28.401 14.035 -13.932 1.00 48.75 342 ALA A N 1
ATOM 2739 C CA . ALA A 1 342 ? 28.765 13.526 -12.602 1.00 48.75 342 ALA A CA 1
ATOM 2740 C C . ALA A 1 342 ? 27.905 12.372 -12.052 1.00 48.75 342 ALA A C 1
ATOM 2742 O O . ALA A 1 342 ? 27.736 12.326 -10.842 1.00 48.75 342 ALA A O 1
ATOM 2743 N N . ASN A 1 343 ? 27.371 11.474 -12.900 1.00 62.06 343 ASN A N 1
ATOM 2744 C CA . ASN A 1 343 ? 27.012 10.055 -12.623 1.00 62.06 343 ASN A CA 1
ATOM 2745 C C . ASN A 1 343 ? 25.755 9.637 -13.411 1.00 62.06 343 ASN A C 1
ATOM 2747 O O . ASN A 1 343 ? 24.631 9.910 -12.991 1.00 62.06 343 ASN A O 1
ATOM 2751 N N . LEU A 1 344 ? 25.933 8.931 -14.537 1.00 74.00 344 LEU A N 1
ATOM 2752 C CA . LEU A 1 344 ? 24.832 8.188 -15.160 1.00 74.00 344 LEU A CA 1
ATOM 2753 C C . LEU A 1 344 ? 24.343 7.129 -14.167 1.00 74.00 344 LEU A C 1
ATOM 2755 O O . LEU A 1 344 ? 25.112 6.255 -13.767 1.00 74.00 344 LEU A O 1
ATOM 2759 N N . ILE A 1 345 ? 23.072 7.202 -13.781 1.00 84.69 345 ILE A N 1
ATOM 2760 C CA . ILE A 1 345 ? 22.440 6.186 -12.941 1.00 84.69 345 ILE A CA 1
ATOM 2761 C C . ILE A 1 345 ? 21.957 5.069 -13.863 1.00 84.69 345 ILE A C 1
ATOM 2763 O O . ILE A 1 345 ? 21.240 5.336 -14.838 1.00 84.69 345 ILE A O 1
ATOM 2767 N N . MET A 1 346 ? 22.375 3.837 -13.560 1.00 91.19 346 MET A N 1
ATOM 2768 C CA . MET A 1 346 ? 21.912 2.632 -14.249 1.00 91.19 346 MET A CA 1
ATOM 2769 C C . MET A 1 346 ? 20.380 2.536 -14.189 1.00 91.19 346 MET A C 1
ATOM 2771 O O . MET A 1 346 ? 19.784 3.009 -13.223 1.00 91.19 346 MET A O 1
ATOM 2775 N N . PRO A 1 347 ? 19.705 1.944 -15.189 1.00 94.62 347 PRO A N 1
ATOM 2776 C CA . PRO A 1 347 ? 18.264 1.764 -15.109 1.00 94.62 347 PRO A CA 1
ATOM 2777 C C . PRO A 1 347 ? 17.851 0.915 -13.904 1.00 94.62 347 PRO A C 1
ATOM 2779 O O . PRO A 1 347 ? 18.504 -0.080 -13.590 1.00 94.62 347 PRO A O 1
ATOM 2782 N N . HIS A 1 348 ? 16.742 1.296 -13.274 1.00 94.44 348 HIS A N 1
ATOM 2783 C CA . HIS A 1 348 ? 16.124 0.600 -12.150 1.00 94.44 348 HIS A CA 1
ATOM 2784 C C . HIS A 1 348 ? 14.698 0.181 -12.500 1.00 94.44 348 HIS A C 1
ATOM 2786 O O . HIS A 1 348 ? 13.984 0.915 -13.181 1.00 94.44 348 HIS A O 1
ATOM 2792 N N . LEU A 1 349 ? 14.283 -0.987 -12.018 1.00 96.38 349 LEU A N 1
ATOM 2793 C CA . LEU A 1 349 ? 12.935 -1.525 -12.150 1.00 96.38 349 LEU A CA 1
ATOM 2794 C C . LEU A 1 349 ? 12.306 -1.566 -10.762 1.00 96.38 349 LEU A C 1
ATOM 2796 O O . LEU A 1 349 ? 12.847 -2.214 -9.875 1.00 96.38 349 LEU A O 1
ATOM 2800 N N . TYR A 1 350 ? 11.164 -0.913 -10.585 1.00 94.69 350 TYR A N 1
ATOM 2801 C CA . TYR A 1 350 ? 10.425 -0.891 -9.328 1.00 94.69 350 TYR A CA 1
ATOM 2802 C C . TYR A 1 350 ? 9.134 -1.689 -9.457 1.00 94.69 350 TYR A C 1
ATOM 2804 O O . TYR A 1 350 ? 8.262 -1.335 -10.253 1.00 94.69 350 TYR A O 1
ATOM 2812 N N . MET A 1 351 ? 9.006 -2.750 -8.662 1.00 94.88 351 MET A N 1
ATOM 2813 C CA . MET A 1 351 ? 7.758 -3.491 -8.487 1.00 94.88 351 MET A CA 1
ATOM 2814 C C . MET A 1 351 ? 6.956 -2.840 -7.358 1.00 94.88 351 MET A C 1
ATOM 2816 O O . MET A 1 351 ? 7.463 -2.694 -6.249 1.00 94.88 351 MET A O 1
ATOM 2820 N N . LEU A 1 352 ? 5.723 -2.412 -7.632 1.00 92.50 352 LEU A N 1
ATOM 2821 C CA . LEU A 1 352 ? 4.976 -1.553 -6.701 1.00 92.50 352 LEU A CA 1
ATOM 2822 C C . LEU A 1 352 ? 4.027 -2.300 -5.756 1.00 92.50 352 LEU A C 1
ATOM 2824 O O . LEU A 1 352 ? 3.530 -1.712 -4.799 1.00 92.50 352 LEU A O 1
ATOM 2828 N N . GLU A 1 353 ? 3.779 -3.581 -6.009 1.00 91.81 353 GLU A N 1
ATOM 2829 C CA . GLU A 1 353 ? 2.935 -4.445 -5.183 1.00 91.81 353 GLU A CA 1
ATOM 2830 C C . GLU A 1 353 ? 3.535 -5.856 -5.103 1.00 91.81 353 GLU A C 1
ATOM 2832 O O . GLU A 1 353 ? 4.320 -6.227 -5.986 1.00 91.81 353 GLU A O 1
ATOM 2837 N N . PRO A 1 354 ? 3.187 -6.653 -4.074 1.00 89.12 354 PRO A N 1
ATOM 2838 C CA . PRO A 1 354 ? 3.637 -8.036 -3.953 1.00 89.12 354 PRO A CA 1
ATOM 2839 C C . PRO A 1 354 ? 3.384 -8.821 -5.232 1.00 89.12 354 PRO A C 1
ATOM 2841 O O . PRO A 1 354 ? 2.278 -8.801 -5.774 1.00 89.12 354 PRO A O 1
ATOM 2844 N N . PHE A 1 355 ? 4.409 -9.535 -5.698 1.00 91.44 355 PHE A N 1
ATOM 2845 C CA . PHE A 1 355 ? 4.303 -10.291 -6.935 1.00 91.44 355 PHE A CA 1
ATOM 2846 C C . PHE A 1 355 ? 3.127 -11.272 -6.861 1.00 91.44 355 PHE A C 1
ATOM 2848 O O . PHE A 1 355 ? 2.973 -12.021 -5.890 1.00 91.44 355 PHE A O 1
ATOM 2855 N N . ASN A 1 356 ? 2.292 -11.259 -7.898 1.00 92.50 356 ASN A N 1
ATOM 2856 C CA . ASN A 1 356 ? 1.161 -12.165 -8.021 1.00 92.50 356 ASN A CA 1
ATOM 2857 C C . ASN A 1 356 ? 1.276 -12.952 -9.336 1.00 92.50 356 ASN A C 1
ATOM 2859 O O . ASN A 1 356 ? 1.147 -12.355 -10.407 1.00 92.50 356 ASN A O 1
ATOM 2863 N N . PRO A 1 357 ? 1.478 -14.283 -9.297 1.00 93.94 357 PRO A N 1
ATOM 2864 C CA . PRO A 1 357 ? 1.647 -15.087 -10.509 1.00 93.94 357 PRO A CA 1
ATOM 2865 C C . PRO A 1 357 ? 0.390 -15.126 -11.391 1.00 93.94 357 PRO A C 1
ATOM 2867 O O . PRO A 1 357 ? 0.483 -15.479 -12.564 1.00 93.94 357 PRO A O 1
ATOM 2870 N N . ASN A 1 358 ? -0.770 -14.744 -10.848 1.00 94.25 358 ASN A N 1
ATOM 2871 C CA . ASN A 1 358 ? -2.061 -14.749 -11.530 1.00 94.25 358 ASN A CA 1
ATOM 2872 C C . ASN A 1 358 ? -2.450 -13.374 -12.104 1.00 94.25 358 ASN A C 1
ATOM 2874 O O . ASN A 1 358 ? -3.558 -13.227 -12.611 1.00 94.25 358 ASN A O 1
ATOM 2878 N N . LYS A 1 359 ? -1.559 -12.371 -12.052 1.00 95.62 359 LYS A N 1
ATOM 2879 C CA . LYS A 1 359 ? -1.760 -11.045 -12.664 1.00 95.62 359 LYS A CA 1
ATOM 2880 C C . LYS A 1 359 ? -0.801 -10.819 -13.828 1.00 95.62 359 LYS A C 1
ATOM 2882 O O . LYS A 1 359 ? 0.378 -11.150 -13.735 1.00 95.62 359 LYS A O 1
ATOM 2887 N N . LYS A 1 360 ? -1.268 -10.163 -14.890 1.00 96.50 360 LYS A N 1
ATOM 2888 C CA . LYS A 1 360 ? -0.410 -9.679 -15.983 1.00 96.50 360 LYS A CA 1
ATOM 2889 C C . LYS A 1 360 ? 0.504 -8.564 -15.501 1.00 96.50 360 LYS A C 1
ATOM 2891 O O . LYS A 1 360 ? 0.119 -7.768 -14.653 1.00 96.50 360 LYS A O 1
ATOM 2896 N N . ILE A 1 361 ? 1.686 -8.455 -16.091 1.00 97.94 361 ILE A N 1
ATOM 2897 C CA . ILE A 1 361 ? 2.622 -7.369 -15.788 1.00 97.94 361 ILE A CA 1
ATOM 2898 C C . ILE A 1 361 ? 2.398 -6.206 -16.763 1.00 97.94 361 ILE A C 1
ATOM 2900 O O . ILE A 1 361 ? 2.365 -6.406 -17.980 1.00 97.94 361 ILE A O 1
ATOM 2904 N N . ILE A 1 362 ? 2.283 -4.985 -16.236 1.00 98.12 362 ILE A N 1
ATOM 2905 C CA . ILE A 1 362 ? 2.382 -3.745 -17.016 1.00 98.12 362 ILE A CA 1
ATOM 2906 C C . ILE A 1 362 ? 3.706 -3.071 -16.672 1.00 98.12 362 ILE A C 1
ATOM 2908 O O . ILE A 1 362 ? 3.971 -2.804 -15.503 1.00 98.12 362 ILE A O 1
ATOM 2912 N N . VAL A 1 363 ? 4.516 -2.766 -17.684 1.00 98.56 363 VAL A N 1
ATOM 2913 C CA . VAL A 1 363 ? 5.780 -2.038 -17.528 1.00 98.56 363 VAL A CA 1
ATOM 2914 C C . VAL A 1 363 ? 5.640 -0.626 -18.086 1.00 98.5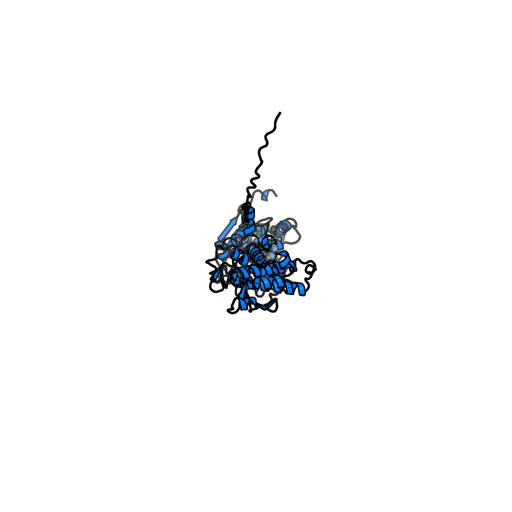6 363 VAL A C 1
ATOM 2916 O O . VAL A 1 363 ? 5.318 -0.448 -19.261 1.00 98.56 363 VAL A O 1
ATOM 2919 N N . PHE A 1 364 ? 5.932 0.376 -17.258 1.00 98.50 364 PHE A N 1
ATOM 2920 C CA . PHE A 1 364 ? 5.948 1.786 -17.645 1.00 98.50 364 PHE A CA 1
ATOM 2921 C C . PHE A 1 364 ? 7.370 2.304 -17.897 1.00 98.50 364 PHE A C 1
ATOM 2923 O O . PHE A 1 364 ? 8.237 2.185 -17.030 1.00 98.50 364 PHE A O 1
ATOM 2930 N N . ILE A 1 365 ? 7.589 2.946 -19.052 1.00 98.06 365 ILE A N 1
ATOM 2931 C CA . ILE A 1 365 ? 8.845 3.624 -19.422 1.00 98.06 365 ILE A CA 1
ATOM 2932 C C . ILE A 1 365 ? 8.586 5.130 -19.594 1.00 98.06 365 ILE A C 1
ATOM 2934 O O . ILE A 1 365 ? 7.870 5.547 -20.511 1.00 98.06 365 ILE A O 1
ATOM 2938 N N . HIS A 1 366 ? 9.158 5.963 -18.717 1.00 95.12 366 HIS A N 1
ATOM 2939 C CA . HIS A 1 366 ? 8.995 7.424 -18.773 1.00 95.12 366 HIS A CA 1
ATOM 2940 C C . HIS A 1 366 ? 9.772 8.084 -19.930 1.00 95.12 366 HIS A C 1
ATOM 2942 O O . HIS A 1 366 ? 10.581 7.451 -20.602 1.00 95.12 366 HIS A O 1
ATOM 2948 N N . GLY A 1 367 ? 9.509 9.372 -20.176 1.00 91.88 367 GLY A N 1
ATOM 2949 C CA . GLY A 1 367 ? 10.149 10.163 -21.234 1.00 91.88 367 GLY A CA 1
ATOM 2950 C C . GLY A 1 367 ? 11.371 10.965 -20.774 1.00 91.88 367 GLY A C 1
ATOM 2951 O O . GLY A 1 367 ? 11.870 10.789 -19.664 1.00 91.88 367 GLY A O 1
ATOM 2952 N N . LEU A 1 368 ? 11.829 11.877 -21.636 1.00 86.06 368 LEU A N 1
ATOM 2953 C CA . LEU A 1 368 ? 12.893 12.847 -21.345 1.00 86.06 368 LEU A CA 1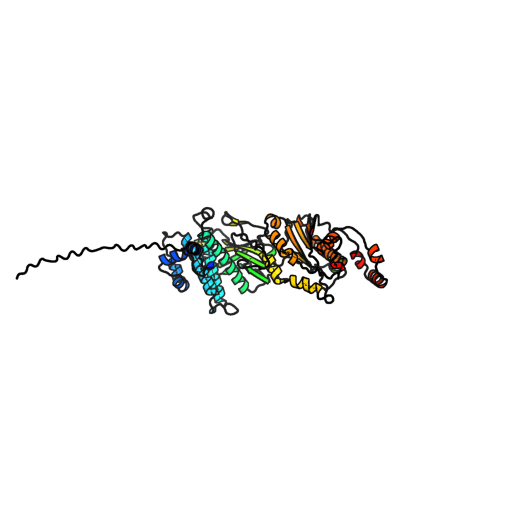
ATOM 2954 C C . LEU A 1 368 ? 12.503 13.766 -20.174 1.00 86.06 368 LEU A C 1
ATOM 2956 O O . LEU A 1 368 ? 11.325 14.087 -20.034 1.00 86.06 368 LEU A O 1
ATOM 2960 N N . ALA A 1 369 ? 13.479 14.218 -19.375 1.00 79.94 369 ALA A N 1
ATOM 2961 C CA . ALA A 1 369 ? 13.250 15.146 -18.256 1.00 79.94 369 ALA A CA 1
ATOM 2962 C C . ALA A 1 369 ? 12.260 14.642 -17.201 1.00 79.94 369 ALA A C 1
ATOM 2964 O O . ALA A 1 369 ? 11.575 15.429 -16.552 1.00 79.94 369 ALA A O 1
ATOM 2965 N N . SER A 1 370 ? 12.137 13.326 -17.076 1.00 81.75 370 SER A N 1
ATOM 2966 C CA . SER A 1 370 ? 11.058 12.696 -16.333 1.00 81.75 370 SER A CA 1
ATOM 2967 C C . SER A 1 370 ? 11.584 11.590 -15.426 1.00 81.75 370 SER A C 1
ATOM 2969 O O . SER A 1 370 ? 12.781 11.310 -15.380 1.00 81.75 370 SER A O 1
ATOM 2971 N N . SER A 1 371 ? 10.670 10.991 -14.681 1.00 84.06 371 SER A N 1
ATOM 2972 C CA . SER A 1 371 ? 10.906 9.898 -13.750 1.00 84.06 371 SER A CA 1
ATOM 2973 C C . SER A 1 371 ? 9.631 9.043 -13.672 1.00 84.06 371 SER A C 1
ATOM 2975 O O . SER A 1 371 ? 8.622 9.386 -14.307 1.00 84.06 371 SER A O 1
ATOM 2977 N N . PRO A 1 372 ? 9.622 7.945 -12.898 1.00 86.06 372 PRO A N 1
ATOM 2978 C CA . PRO A 1 372 ? 8.408 7.184 -12.628 1.00 86.06 372 PRO A CA 1
ATOM 2979 C C . PRO A 1 372 ? 7.216 8.023 -12.130 1.00 86.06 372 PRO A C 1
ATOM 2981 O O . PRO A 1 372 ? 6.073 7.610 -12.311 1.00 86.06 372 PRO A O 1
ATOM 2984 N N . GLU A 1 373 ? 7.443 9.232 -11.597 1.00 85.00 373 GLU A N 1
ATOM 2985 C CA . GLU A 1 373 ? 6.365 10.135 -11.170 1.00 85.00 373 GLU A CA 1
ATOM 2986 C C . GLU A 1 373 ? 5.416 10.568 -12.296 1.00 85.00 373 GLU A C 1
ATOM 2988 O O . GLU A 1 373 ? 4.262 10.904 -12.035 1.00 85.00 373 GLU A O 1
ATOM 2993 N N . ALA A 1 374 ? 5.838 10.501 -13.564 1.00 88.38 374 ALA A N 1
ATOM 2994 C CA . ALA A 1 374 ? 4.940 10.763 -14.692 1.00 88.38 374 ALA A CA 1
ATOM 2995 C C . ALA A 1 374 ? 3.733 9.811 -14.740 1.00 88.38 374 ALA A C 1
ATOM 2997 O O . ALA A 1 374 ? 2.727 10.116 -15.378 1.00 88.38 374 ALA A O 1
ATOM 2998 N N . TRP A 1 375 ? 3.829 8.666 -14.063 1.00 92.75 375 TRP A N 1
ATOM 2999 C CA . TRP A 1 375 ? 2.807 7.628 -14.038 1.00 92.75 375 TRP A CA 1
ATOM 3000 C C . TRP A 1 375 ? 1.968 7.630 -12.760 1.00 92.75 375 TRP A C 1
ATOM 3002 O O . TRP A 1 375 ? 1.175 6.708 -12.583 1.00 92.75 375 TRP A O 1
ATOM 3012 N N . VAL A 1 376 ? 2.112 8.636 -11.887 1.00 91.44 376 VAL A N 1
ATOM 3013 C CA . VAL A 1 376 ? 1.437 8.707 -10.577 1.00 91.44 376 VAL A CA 1
ATOM 3014 C C . VAL A 1 376 ? -0.068 8.506 -10.695 1.00 91.44 376 VAL A C 1
ATOM 3016 O O . VAL A 1 376 ? -0.601 7.577 -10.092 1.00 91.44 376 VAL A O 1
ATOM 3019 N N . SER A 1 377 ? -0.743 9.323 -11.507 1.00 91.75 377 SER A N 1
ATOM 3020 C CA . SER A 1 377 ? -2.200 9.246 -11.643 1.00 91.75 377 SER A CA 1
ATOM 3021 C C . SER A 1 377 ? -2.636 7.907 -12.228 1.00 91.75 377 SER A C 1
ATOM 3023 O O . SER A 1 377 ? -3.426 7.210 -11.609 1.00 91.75 377 SER A O 1
ATOM 3025 N N . LEU A 1 378 ? -2.047 7.488 -13.354 1.00 94.31 378 LEU A N 1
ATOM 3026 C CA . LEU A 1 378 ? -2.427 6.237 -14.019 1.00 94.31 378 LEU A CA 1
ATOM 3027 C C . LEU A 1 378 ? -2.173 5.004 -13.141 1.00 94.31 378 LEU A C 1
ATOM 3029 O O . LEU A 1 378 ? -2.980 4.082 -13.116 1.00 94.31 378 LEU A O 1
ATOM 3033 N N . THR A 1 379 ? -1.059 4.980 -12.413 1.00 95.50 379 THR A N 1
ATOM 3034 C CA . THR A 1 379 ? -0.730 3.876 -11.502 1.00 95.50 379 THR A CA 1
ATOM 3035 C C . THR A 1 379 ? -1.709 3.830 -10.339 1.00 95.50 379 THR A C 1
ATOM 3037 O O . THR A 1 379 ? -2.212 2.759 -10.010 1.00 95.50 379 THR A O 1
ATOM 3040 N N . ASN A 1 380 ? -2.028 4.986 -9.754 1.00 94.81 380 ASN A N 1
ATOM 3041 C CA . ASN A 1 380 ? -3.022 5.075 -8.694 1.00 94.81 380 ASN A CA 1
ATOM 3042 C C . ASN A 1 380 ? -4.426 4.683 -9.188 1.00 94.81 380 ASN A C 1
ATOM 3044 O O . ASN A 1 380 ? -5.150 4.020 -8.453 1.00 94.81 380 ASN A O 1
ATOM 3048 N N . ASP A 1 381 ? -4.789 5.026 -10.426 1.00 94.50 381 ASP A N 1
ATOM 3049 C CA . ASP A 1 381 ? -6.060 4.639 -11.046 1.00 94.50 381 ASP A CA 1
ATOM 3050 C C . ASP A 1 381 ? -6.125 3.122 -11.295 1.00 94.50 381 ASP A C 1
ATOM 3052 O O . ASP A 1 381 ? -7.130 2.498 -10.966 1.00 94.50 381 ASP A O 1
ATOM 3056 N N . ILE A 1 382 ? -5.038 2.495 -11.771 1.00 95.38 382 ILE A N 1
ATOM 3057 C CA . ILE A 1 382 ? -4.930 1.026 -11.897 1.00 95.38 382 ILE A CA 1
ATOM 3058 C C . ILE A 1 382 ? -5.074 0.350 -10.532 1.00 95.38 382 ILE A C 1
ATOM 3060 O O . ILE A 1 382 ? -5.802 -0.630 -10.402 1.00 95.38 382 ILE A O 1
ATOM 3064 N N . MET A 1 383 ? -4.402 0.877 -9.506 1.00 92.88 383 MET A N 1
ATOM 3065 C CA . MET A 1 383 ? -4.527 0.379 -8.136 1.00 92.88 383 MET A CA 1
ATOM 3066 C C . MET A 1 383 ? -5.904 0.668 -7.534 1.00 92.88 383 MET A C 1
ATOM 3068 O O . MET A 1 383 ? -6.275 0.021 -6.562 1.00 92.88 383 MET A O 1
ATOM 3072 N N . GLY A 1 384 ? -6.665 1.629 -8.055 1.00 92.62 384 GLY A N 1
ATOM 3073 C CA . GLY A 1 384 ? -7.988 2.009 -7.564 1.00 92.62 384 GLY A CA 1
ATOM 3074 C C . GLY A 1 384 ? -9.131 1.223 -8.187 1.00 92.62 384 GLY A C 1
ATOM 3075 O O . GLY A 1 384 ? -10.049 0.797 -7.478 1.00 92.62 384 GLY A O 1
ATOM 3076 N N . ASP A 1 385 ? -9.043 0.973 -9.486 1.00 95.38 385 ASP A N 1
ATOM 3077 C CA . ASP A 1 385 ? -10.024 0.211 -10.242 1.00 95.38 385 ASP A CA 1
ATOM 3078 C C . ASP A 1 385 ? -9.949 -1.283 -9.895 1.00 95.38 385 ASP A C 1
ATOM 3080 O O . ASP A 1 385 ? -8.879 -1.891 -9.895 1.00 95.38 385 ASP A O 1
ATOM 3084 N N . ALA A 1 386 ? -11.088 -1.887 -9.553 1.00 93.19 386 ALA A N 1
ATOM 3085 C CA . ALA A 1 386 ? -11.118 -3.272 -9.094 1.00 93.19 386 ALA A CA 1
ATOM 3086 C C . ALA A 1 386 ? -10.747 -4.272 -10.197 1.00 93.19 386 ALA A C 1
ATOM 3088 O O . ALA A 1 386 ? -10.048 -5.242 -9.909 1.00 93.19 386 ALA A O 1
ATOM 3089 N N . GLU A 1 387 ? -11.176 -4.035 -11.438 1.00 95.56 387 GLU A N 1
ATOM 3090 C CA . GLU A 1 387 ? -10.882 -4.921 -12.561 1.00 95.56 387 GLU A CA 1
ATOM 3091 C C . GLU A 1 387 ? -9.396 -4.841 -12.917 1.00 95.56 387 GLU A C 1
ATOM 3093 O O . GLU A 1 387 ? -8.730 -5.872 -13.041 1.00 95.56 387 GLU A O 1
ATOM 3098 N N . LEU A 1 388 ? -8.838 -3.631 -12.999 1.00 95.81 388 LEU A N 1
ATOM 3099 C CA . LEU A 1 388 ? -7.419 -3.444 -13.295 1.00 95.81 388 LEU A CA 1
ATOM 3100 C C . LEU A 1 388 ? -6.532 -3.983 -12.171 1.00 95.81 388 LEU A C 1
ATOM 3102 O O . LEU A 1 388 ? -5.651 -4.797 -12.449 1.00 95.81 388 LEU A O 1
ATOM 3106 N N . ARG A 1 389 ? -6.799 -3.620 -10.909 1.00 94.62 389 ARG A N 1
ATOM 3107 C CA . ARG A 1 389 ? -6.043 -4.097 -9.739 1.00 94.62 389 ARG A CA 1
ATOM 3108 C C . ARG A 1 389 ? -6.053 -5.617 -9.625 1.00 94.62 389 ARG A C 1
ATOM 3110 O O . ARG A 1 389 ? -5.061 -6.188 -9.187 1.00 94.62 389 ARG A O 1
ATOM 3117 N N . GLN A 1 390 ? -7.148 -6.293 -9.971 1.00 93.56 390 GLN A N 1
ATOM 3118 C CA . GLN A 1 390 ? -7.229 -7.757 -9.884 1.00 93.56 390 GLN A CA 1
ATOM 3119 C C . GLN A 1 390 ? -6.487 -8.472 -11.017 1.00 93.56 390 GLN A C 1
ATOM 3121 O O . GLN A 1 390 ? -6.068 -9.609 -10.823 1.00 93.56 390 GLN A O 1
ATOM 3126 N N . ASN A 1 391 ? -6.301 -7.825 -12.170 1.00 95.31 391 ASN A N 1
ATOM 3127 C CA . ASN A 1 391 ? -5.760 -8.466 -13.370 1.00 95.31 391 ASN A CA 1
ATOM 3128 C C . ASN A 1 391 ? -4.341 -8.023 -13.735 1.00 95.31 391 ASN A C 1
ATOM 3130 O O . ASN A 1 391 ? -3.658 -8.748 -14.461 1.00 95.31 391 ASN A O 1
ATOM 3134 N N . TYR A 1 392 ? -3.892 -6.866 -13.255 1.00 96.00 392 TYR A N 1
ATOM 3135 C CA . TYR A 1 392 ? -2.605 -6.280 -13.606 1.00 96.00 392 TYR A CA 1
ATOM 3136 C C . TYR A 1 392 ? -1.791 -5.915 -12.371 1.00 96.00 392 TYR A C 1
ATOM 3138 O O . TYR A 1 392 ? -2.341 -5.476 -11.366 1.00 96.00 392 TYR A O 1
ATOM 3146 N N . GLN A 1 393 ? -0.475 -6.073 -12.492 1.00 96.19 393 GLN A N 1
ATOM 3147 C CA . GLN A 1 393 ? 0.511 -5.580 -11.540 1.00 96.19 393 GLN A CA 1
ATOM 3148 C C . GLN A 1 393 ? 1.492 -4.628 -12.218 1.00 96.19 393 GLN A C 1
ATOM 3150 O O . GLN A 1 393 ? 1.937 -4.875 -13.345 1.00 96.19 393 GLN A O 1
ATOM 3155 N N . VAL A 1 394 ? 1.797 -3.515 -11.549 1.00 97.31 394 VAL A N 1
ATOM 3156 C CA . VAL A 1 394 ? 2.541 -2.399 -12.150 1.00 97.31 394 VAL A CA 1
ATOM 3157 C C . VAL A 1 394 ? 4.023 -2.462 -11.808 1.00 97.31 394 VAL A C 1
ATOM 3159 O O . VAL A 1 394 ? 4.413 -2.457 -10.637 1.00 97.31 394 VAL A O 1
ATOM 3162 N N . TRP A 1 395 ? 4.849 -2.438 -12.851 1.00 97.81 395 TRP A N 1
ATOM 3163 C CA . TRP A 1 395 ? 6.290 -2.238 -12.783 1.00 97.81 395 TRP A CA 1
ATOM 3164 C C . TRP A 1 395 ? 6.669 -0.911 -13.450 1.00 97.81 395 TRP A C 1
ATOM 3166 O O . TRP A 1 395 ? 6.169 -0.570 -14.524 1.00 97.81 395 TRP A O 1
ATOM 3176 N N . GLN A 1 396 ? 7.579 -0.155 -12.840 1.00 96.81 396 GLN A N 1
ATOM 3177 C CA . GLN A 1 396 ? 8.038 1.132 -13.369 1.00 96.81 396 GLN A CA 1
ATOM 3178 C C . GLN A 1 396 ? 9.547 1.124 -13.580 1.00 96.81 396 GLN A C 1
ATOM 3180 O O . GLN A 1 396 ? 10.300 0.775 -12.675 1.00 96.81 396 GLN A O 1
ATOM 3185 N N . VAL A 1 397 ? 9.993 1.538 -14.766 1.00 96.69 397 VAL A N 1
ATOM 3186 C CA . VAL A 1 397 ? 11.418 1.714 -15.056 1.00 96.69 397 VAL A CA 1
ATOM 3187 C C . VAL A 1 397 ? 11.808 3.168 -14.840 1.00 96.69 397 VAL A C 1
ATOM 3189 O O . VAL A 1 397 ? 11.196 4.071 -15.412 1.00 96.69 397 VAL A O 1
ATOM 3192 N N . PHE A 1 398 ? 12.862 3.386 -14.060 1.00 93.31 398 PHE A N 1
ATOM 3193 C CA . PHE A 1 398 ? 13.617 4.634 -14.034 1.00 93.31 398 PHE A CA 1
ATOM 3194 C C . PHE A 1 398 ? 14.894 4.474 -14.855 1.00 93.31 398 PHE A C 1
ATOM 3196 O O . PHE A 1 398 ? 15.580 3.461 -14.738 1.00 93.31 398 PHE A O 1
ATOM 3203 N N . TYR A 1 399 ? 15.242 5.480 -15.651 1.00 92.19 399 TYR A N 1
ATOM 3204 C CA . TYR A 1 399 ? 16.544 5.565 -16.307 1.00 92.19 399 TYR A CA 1
ATOM 3205 C C . TYR A 1 399 ? 16.998 7.022 -16.427 1.00 92.19 399 TYR A C 1
ATOM 3207 O O . TYR A 1 399 ? 16.186 7.947 -16.494 1.00 92.19 399 TYR A O 1
ATOM 3215 N N . SER A 1 400 ? 18.313 7.231 -16.483 1.00 89.88 400 SER A N 1
ATOM 3216 C CA . SER A 1 400 ? 18.880 8.570 -16.666 1.00 89.88 400 SER A CA 1
ATOM 3217 C C . SER A 1 400 ? 18.586 9.079 -18.079 1.00 89.88 400 SER A C 1
ATOM 3219 O O . SER A 1 400 ? 19.052 8.510 -19.063 1.00 89.88 400 SER A O 1
ATOM 3221 N N . THR A 1 401 ? 17.813 10.159 -18.203 1.00 85.62 401 THR A N 1
ATOM 3222 C CA . THR A 1 401 ? 17.298 10.608 -19.513 1.00 85.62 401 THR A CA 1
ATOM 3223 C C . THR A 1 401 ? 18.343 11.277 -20.415 1.00 85.62 401 THR A C 1
ATOM 3225 O O . THR A 1 401 ? 18.100 11.455 -21.605 1.00 85.62 401 THR A O 1
ATOM 3228 N N . ASN A 1 402 ? 19.515 11.612 -19.871 1.00 85.06 402 ASN A N 1
ATOM 3229 C CA . ASN A 1 402 ? 20.692 12.068 -20.614 1.00 85.06 402 ASN A CA 1
ATOM 3230 C C . ASN A 1 402 ? 21.532 10.910 -21.199 1.00 85.06 402 ASN A C 1
ATOM 3232 O O . ASN A 1 402 ? 22.476 11.162 -21.949 1.00 85.06 402 ASN A O 1
ATOM 3236 N N . MET A 1 403 ? 21.207 9.653 -20.874 1.00 89.00 403 MET A N 1
ATOM 3237 C CA . MET A 1 403 ? 21.843 8.474 -21.457 1.00 89.00 403 MET A CA 1
ATOM 3238 C C . MET A 1 403 ? 21.435 8.328 -22.936 1.00 89.00 403 MET A C 1
ATOM 3240 O O . MET A 1 403 ? 20.252 8.476 -23.257 1.00 89.00 403 MET A O 1
ATOM 3244 N N . PRO A 1 404 ? 22.363 7.997 -23.859 1.00 91.81 404 PRO A N 1
ATOM 3245 C CA . PRO A 1 404 ? 22.018 7.773 -25.263 1.00 91.81 404 PRO A CA 1
ATOM 3246 C C . PRO A 1 404 ? 20.881 6.754 -25.422 1.00 91.81 404 PRO A C 1
ATOM 3248 O O . PRO A 1 404 ? 20.843 5.758 -24.702 1.00 91.81 404 PRO A O 1
ATOM 3251 N N . ILE A 1 405 ? 19.971 6.961 -26.381 1.00 93.75 405 ILE A N 1
ATOM 3252 C CA . ILE A 1 405 ? 18.776 6.106 -26.555 1.00 93.75 405 ILE A CA 1
ATOM 3253 C C . ILE A 1 405 ? 19.148 4.627 -26.738 1.00 93.75 405 ILE A C 1
ATOM 3255 O O . ILE A 1 405 ? 18.522 3.766 -26.124 1.00 93.75 405 ILE A O 1
ATOM 3259 N N . PHE A 1 406 ? 20.179 4.324 -27.537 1.00 95.31 406 PHE A N 1
ATOM 3260 C CA . PHE A 1 406 ? 20.635 2.943 -27.747 1.00 95.31 406 PHE A CA 1
ATOM 3261 C C . PHE A 1 406 ? 21.232 2.317 -26.483 1.00 95.31 406 PHE A C 1
ATOM 3263 O O . PHE A 1 406 ? 21.001 1.139 -26.222 1.00 95.31 406 PHE A O 1
ATOM 3270 N N . GLU A 1 407 ? 21.935 3.110 -25.671 1.00 95.94 407 GLU A N 1
ATOM 3271 C CA . GLU A 1 407 ? 22.453 2.653 -24.381 1.00 95.94 407 GLU A CA 1
ATOM 3272 C C . GLU A 1 407 ? 21.305 2.415 -23.395 1.00 95.94 407 GLU A C 1
ATOM 3274 O O . GLU A 1 407 ? 21.208 1.335 -22.822 1.00 95.94 407 GLU A O 1
ATOM 3279 N N . SER A 1 408 ? 20.367 3.363 -23.285 1.00 96.06 408 SER A N 1
ATOM 3280 C CA . SER A 1 408 ? 19.173 3.227 -22.441 1.00 96.06 408 SER A CA 1
ATOM 3281 C C . SER A 1 408 ? 18.382 1.975 -22.811 1.00 96.06 408 SER A C 1
ATOM 3283 O O . SER A 1 408 ? 18.028 1.183 -21.943 1.00 96.06 408 SER A O 1
ATOM 3285 N N . ARG A 1 409 ? 18.151 1.746 -24.111 1.00 97.62 409 ARG A N 1
ATOM 3286 C CA . ARG A 1 409 ? 17.485 0.542 -24.619 1.00 97.62 409 ARG A CA 1
ATOM 3287 C C . ARG A 1 409 ? 18.223 -0.724 -24.214 1.00 97.62 409 ARG A C 1
ATOM 3289 O O . ARG A 1 409 ? 17.575 -1.652 -23.749 1.00 97.62 409 ARG A O 1
ATOM 3296 N N . PHE A 1 410 ? 19.537 -0.790 -24.424 1.00 97.94 410 PHE A N 1
ATOM 3297 C CA . PHE A 1 410 ? 20.331 -1.978 -24.107 1.00 97.94 410 PHE A CA 1
ATOM 3298 C C . PHE A 1 410 ? 20.288 -2.302 -22.606 1.00 97.94 410 PHE A C 1
ATOM 3300 O O . PHE A 1 410 ? 19.983 -3.429 -22.223 1.00 97.94 410 PHE A O 1
ATOM 3307 N N . GLN A 1 411 ? 20.488 -1.293 -21.760 1.00 97.81 411 GLN A N 1
ATOM 3308 C CA . GLN A 1 411 ? 20.480 -1.453 -20.308 1.00 97.81 411 GLN A CA 1
ATOM 3309 C C . GLN A 1 411 ? 19.088 -1.837 -19.775 1.00 97.81 411 GLN A C 1
ATOM 3311 O O . GLN A 1 411 ? 18.966 -2.734 -18.944 1.00 97.81 411 GLN A O 1
ATOM 3316 N N . ILE A 1 412 ? 18.017 -1.222 -20.296 1.00 98.38 412 ILE A N 1
ATOM 3317 C CA . ILE A 1 412 ? 16.633 -1.578 -19.939 1.00 98.38 412 ILE A CA 1
ATOM 3318 C C . ILE A 1 412 ? 16.271 -2.978 -20.455 1.00 98.38 412 ILE A C 1
ATOM 3320 O O . ILE A 1 412 ? 15.582 -3.718 -19.759 1.00 98.38 412 ILE A O 1
ATOM 3324 N N . TYR A 1 413 ? 16.741 -3.366 -21.647 1.00 98.38 413 TYR A N 1
ATOM 3325 C CA . TYR A 1 413 ? 16.531 -4.710 -22.192 1.00 98.38 413 TYR A CA 1
ATOM 3326 C C . TYR A 1 413 ? 17.104 -5.775 -21.255 1.00 98.38 413 TYR A C 1
ATOM 3328 O O . TYR A 1 413 ? 16.385 -6.698 -20.877 1.00 98.38 413 TYR A O 1
ATOM 3336 N N . SER A 1 414 ? 18.367 -5.616 -20.849 1.00 97.81 414 SER A N 1
ATOM 3337 C CA . SER A 1 414 ? 19.033 -6.524 -19.913 1.00 97.81 414 SER A CA 1
ATOM 3338 C C . SER A 1 414 ? 18.296 -6.581 -18.570 1.00 97.81 414 SER A C 1
ATOM 3340 O O . SER A 1 414 ? 17.911 -7.661 -18.123 1.00 97.81 414 SER A O 1
ATOM 3342 N N . LEU A 1 415 ? 17.980 -5.419 -17.984 1.00 98.25 415 LEU A N 1
ATOM 3343 C CA . LEU A 1 415 ? 17.250 -5.311 -16.718 1.00 98.25 415 LEU A CA 1
ATOM 3344 C C . LEU A 1 415 ? 15.896 -6.037 -16.751 1.00 98.25 415 LEU A C 1
ATOM 3346 O O . LEU A 1 415 ? 15.590 -6.827 -15.857 1.00 98.25 415 LEU A O 1
ATOM 3350 N N . LEU A 1 416 ? 15.081 -5.783 -17.779 1.00 98.06 416 LEU A N 1
ATOM 3351 C CA . LEU A 1 416 ? 13.773 -6.422 -17.918 1.00 98.06 416 LEU A CA 1
ATOM 3352 C C . LEU A 1 416 ? 13.917 -7.919 -18.186 1.00 98.06 416 LEU A C 1
ATOM 3354 O O . LEU A 1 416 ? 13.190 -8.706 -17.590 1.00 98.06 416 LEU A O 1
ATOM 3358 N N . ASN A 1 417 ? 14.859 -8.335 -19.034 1.00 96.56 417 ASN A N 1
ATOM 3359 C CA . ASN A 1 417 ? 15.081 -9.751 -19.303 1.00 96.56 417 ASN A CA 1
ATOM 3360 C C . ASN A 1 417 ? 15.480 -10.510 -18.028 1.00 96.56 417 ASN A C 1
ATOM 3362 O O . ASN A 1 417 ? 14.912 -11.561 -17.749 1.00 96.56 417 ASN A O 1
ATOM 3366 N N . GLN A 1 418 ? 16.382 -9.951 -17.216 1.00 96.88 418 GLN A N 1
ATOM 3367 C CA . GLN A 1 418 ? 16.758 -10.509 -15.913 1.00 96.88 418 GLN A CA 1
ATOM 3368 C C . GLN A 1 418 ? 15.562 -10.564 -14.948 1.00 96.88 418 GLN A C 1
ATOM 3370 O O . GLN A 1 418 ? 15.373 -11.562 -14.255 1.00 96.88 418 GLN A O 1
ATOM 3375 N N . ALA A 1 419 ? 14.709 -9.535 -14.925 1.00 96.88 419 ALA A N 1
ATOM 3376 C CA . ALA A 1 419 ? 13.503 -9.532 -14.097 1.00 96.88 419 ALA A CA 1
ATOM 3377 C C . ALA A 1 419 ? 12.505 -10.624 -14.516 1.00 96.88 419 ALA A C 1
ATOM 3379 O O . ALA A 1 419 ? 12.044 -11.390 -13.672 1.00 96.88 419 ALA A O 1
ATOM 3380 N N . PHE A 1 420 ? 12.212 -10.745 -15.813 1.00 96.31 420 PHE A N 1
ATOM 3381 C CA . PHE A 1 420 ? 11.301 -11.766 -16.336 1.00 96.31 420 PHE A CA 1
ATOM 3382 C C . PHE A 1 420 ? 11.864 -13.190 -16.235 1.00 96.31 420 PHE A C 1
ATOM 3384 O O . PHE A 1 420 ? 11.088 -14.130 -16.096 1.00 96.31 420 PHE A O 1
ATOM 3391 N N . GLN A 1 421 ? 13.186 -13.382 -16.233 1.00 93.88 421 GLN A N 1
ATOM 3392 C CA . GLN A 1 421 ? 13.793 -14.696 -15.975 1.00 93.88 421 GLN A CA 1
ATOM 3393 C C . GLN A 1 421 ? 13.500 -15.231 -14.566 1.00 93.88 421 GLN A C 1
ATOM 3395 O O . GLN A 1 421 ? 13.474 -16.446 -14.378 1.00 93.88 421 GLN A O 1
ATOM 3400 N N . ASN A 1 422 ? 13.242 -14.344 -13.599 1.00 92.12 422 ASN A N 1
ATOM 3401 C CA . ASN A 1 422 ? 12.832 -14.716 -12.243 1.00 92.12 422 ASN A CA 1
ATOM 3402 C C . ASN A 1 422 ? 11.322 -14.981 -12.120 1.00 92.12 422 ASN A C 1
ATOM 3404 O O . ASN A 1 422 ? 10.858 -15.414 -11.066 1.00 92.12 422 ASN A O 1
ATOM 3408 N N . VAL A 1 423 ? 10.542 -14.733 -13.176 1.00 94.19 423 VAL A N 1
ATOM 3409 C CA . VAL A 1 423 ? 9.110 -15.038 -13.213 1.00 94.19 423 VAL A CA 1
ATOM 3410 C C . VAL A 1 423 ? 8.919 -16.498 -13.625 1.00 94.19 423 VAL A C 1
ATOM 3412 O O . VAL A 1 423 ? 9.471 -16.958 -14.626 1.00 94.19 423 VAL A O 1
ATOM 3415 N N . ALA A 1 424 ? 8.117 -17.241 -12.858 1.00 93.50 424 ALA A N 1
ATOM 3416 C CA . ALA A 1 424 ? 7.802 -18.635 -13.160 1.00 93.50 424 ALA A CA 1
ATOM 3417 C C . ALA A 1 424 ? 7.165 -18.756 -14.555 1.00 93.50 424 ALA A C 1
ATOM 3419 O O . ALA A 1 424 ? 6.151 -18.116 -14.833 1.00 93.50 424 ALA A O 1
ATOM 3420 N N . LYS A 1 425 ? 7.770 -19.558 -15.440 1.00 90.75 425 LYS A N 1
ATOM 3421 C CA . LYS A 1 425 ? 7.449 -19.595 -16.882 1.00 90.75 425 LYS A CA 1
ATOM 3422 C C . LYS A 1 425 ? 6.023 -20.038 -17.207 1.00 90.75 425 LYS A C 1
ATOM 3424 O O . LYS A 1 425 ? 5.543 -19.732 -18.288 1.00 90.75 425 LYS A O 1
ATOM 3429 N N . ASP A 1 426 ? 5.405 -20.794 -16.314 1.00 90.62 426 ASP A N 1
ATOM 3430 C CA . ASP A 1 426 ? 4.043 -21.319 -16.394 1.00 90.62 426 ASP A CA 1
ATOM 3431 C C . ASP A 1 426 ? 3.004 -20.399 -15.732 1.00 90.62 426 ASP A C 1
ATOM 3433 O O . ASP A 1 426 ? 1.802 -20.647 -15.834 1.00 90.62 426 ASP A O 1
ATOM 3437 N N . SER A 1 427 ? 3.446 -19.328 -15.065 1.00 94.06 427 SER A N 1
ATOM 3438 C CA . SER A 1 427 ? 2.547 -18.354 -14.452 1.00 94.06 427 SER A CA 1
ATOM 3439 C C . SER A 1 427 ? 1.862 -17.474 -15.496 1.00 94.06 427 SER A C 1
ATOM 3441 O O . SER A 1 427 ? 2.421 -17.159 -16.547 1.00 94.06 427 SER A O 1
ATOM 3443 N N . TYR A 1 428 ? 0.663 -16.992 -15.171 1.00 92.50 428 TYR A N 1
ATOM 3444 C CA . TYR A 1 428 ? -0.039 -16.021 -16.011 1.00 92.50 428 TYR A CA 1
ATOM 3445 C C . TYR A 1 428 ? 0.768 -14.725 -16.180 1.00 92.50 428 TYR A C 1
ATOM 3447 O O . TYR A 1 428 ? 0.762 -14.128 -17.253 1.00 92.50 428 TYR A O 1
ATOM 3455 N N . ALA A 1 429 ? 1.526 -14.335 -15.151 1.00 94.19 429 ALA A N 1
ATOM 3456 C CA . ALA A 1 429 ? 2.425 -13.185 -15.175 1.00 94.19 429 ALA A CA 1
ATOM 3457 C C . ALA A 1 429 ? 3.555 -13.292 -16.218 1.00 94.19 429 ALA A C 1
ATOM 3459 O O . ALA A 1 429 ? 4.034 -12.265 -16.697 1.00 94.19 429 ALA A O 1
ATOM 3460 N N . ALA A 1 430 ? 3.977 -14.503 -16.602 1.00 90.56 430 ALA A N 1
ATOM 3461 C CA . ALA A 1 430 ? 5.018 -14.707 -17.615 1.00 90.56 430 ALA A CA 1
ATOM 3462 C C . ALA A 1 430 ? 4.548 -14.416 -19.051 1.00 90.56 430 ALA A C 1
ATOM 3464 O O . ALA A 1 430 ? 5.357 -14.411 -19.987 1.00 90.56 430 ALA A O 1
ATOM 3465 N N . HIS A 1 431 ? 3.246 -14.211 -19.248 1.00 88.00 431 HIS A N 1
ATOM 3466 C CA . HIS A 1 431 ? 2.624 -14.097 -20.557 1.00 88.00 431 HIS A CA 1
ATOM 3467 C C . HIS A 1 431 ? 1.807 -12.809 -20.677 1.00 88.00 431 HIS A C 1
ATOM 3469 O O . HIS A 1 431 ? 1.338 -12.239 -19.695 1.00 88.00 431 HIS A O 1
ATOM 3475 N N . ASP A 1 432 ? 1.625 -12.348 -21.916 1.00 92.12 432 ASP A N 1
ATOM 3476 C CA . ASP A 1 432 ? 0.790 -11.191 -22.247 1.00 92.12 432 ASP A CA 1
ATOM 3477 C C . ASP A 1 432 ? 1.118 -9.903 -21.473 1.00 92.12 432 ASP A C 1
ATOM 3479 O O . ASP A 1 432 ? 0.221 -9.103 -21.181 1.00 92.12 432 ASP A O 1
ATOM 3483 N N . ALA A 1 433 ? 2.397 -9.667 -21.166 1.00 97.12 433 ALA A N 1
ATOM 3484 C CA . ALA A 1 433 ? 2.802 -8.419 -20.541 1.00 97.12 433 ALA A CA 1
ATOM 3485 C C . ALA A 1 433 ? 2.512 -7.230 -21.474 1.00 97.12 433 ALA A C 1
ATOM 3487 O O . ALA A 1 433 ? 2.546 -7.338 -22.711 1.00 97.12 433 ALA A O 1
ATOM 3488 N N . VAL A 1 434 ? 2.240 -6.076 -20.870 1.00 98.19 434 VAL A N 1
ATOM 3489 C CA . VAL A 1 434 ? 1.963 -4.822 -21.575 1.00 98.19 434 VAL A CA 1
ATOM 3490 C C . VAL A 1 434 ? 3.106 -3.851 -21.328 1.00 98.19 434 VAL A C 1
ATOM 3492 O O . VAL A 1 434 ? 3.459 -3.582 -20.184 1.00 98.19 434 VAL A O 1
ATOM 3495 N N . LEU A 1 435 ? 3.670 -3.299 -22.398 1.00 98.50 435 LEU A N 1
ATOM 3496 C CA . LEU A 1 435 ? 4.667 -2.235 -22.319 1.00 98.50 435 LEU A CA 1
ATOM 3497 C C . LEU A 1 435 ? 4.008 -0.900 -22.651 1.00 98.50 435 LEU A C 1
ATOM 3499 O O . LEU A 1 435 ? 3.328 -0.775 -23.668 1.00 98.50 435 LEU A O 1
ATOM 3503 N N . VAL A 1 436 ? 4.211 0.114 -21.823 1.00 98.62 436 VAL A N 1
ATOM 3504 C CA . VAL A 1 436 ? 3.641 1.443 -22.040 1.00 98.62 436 VAL A CA 1
ATOM 3505 C C . VAL A 1 436 ? 4.757 2.475 -21.960 1.00 98.62 436 VAL A C 1
ATOM 3507 O O . VAL A 1 436 ? 5.435 2.603 -20.942 1.00 98.62 436 VAL A O 1
ATOM 3510 N N . GLY A 1 437 ? 4.955 3.215 -23.049 1.00 98.12 437 GLY A N 1
ATOM 3511 C CA . GLY A 1 437 ? 6.027 4.197 -23.163 1.00 98.12 437 GLY A CA 1
ATOM 3512 C C . GLY A 1 437 ? 5.499 5.593 -23.468 1.00 98.12 437 GLY A C 1
ATOM 3513 O O . GLY A 1 437 ? 4.741 5.776 -24.423 1.00 98.12 437 GLY A O 1
ATOM 3514 N N . HIS A 1 438 ? 5.940 6.584 -22.692 1.00 97.06 438 HIS A N 1
ATOM 3515 C CA . HIS A 1 438 ? 5.608 7.994 -22.908 1.00 97.06 438 HIS A CA 1
ATOM 3516 C C . HIS A 1 438 ? 6.768 8.751 -23.562 1.00 97.06 438 HIS A C 1
ATOM 3518 O O . HIS A 1 438 ? 7.911 8.646 -23.114 1.00 97.06 438 HIS A O 1
ATOM 3524 N N . SER A 1 439 ? 6.486 9.559 -24.589 1.00 94.88 439 SER A N 1
ATOM 3525 C CA . SER A 1 439 ? 7.476 10.419 -25.253 1.00 94.88 439 SER A CA 1
ATOM 3526 C C . SER A 1 439 ? 8.724 9.619 -25.681 1.00 94.88 439 SER A C 1
ATOM 3528 O O . SER A 1 439 ? 8.591 8.605 -26.372 1.00 94.88 439 SER A O 1
ATOM 3530 N N . MET A 1 440 ? 9.933 10.015 -25.268 1.00 95.19 440 MET A N 1
ATOM 3531 C CA . MET A 1 440 ? 11.176 9.270 -25.524 1.00 95.19 440 MET A CA 1
ATOM 3532 C C . MET A 1 440 ? 11.122 7.814 -25.023 1.00 95.19 440 MET A C 1
ATOM 3534 O O . MET A 1 440 ? 11.653 6.921 -25.684 1.00 95.19 440 MET A O 1
ATOM 3538 N N . GLY A 1 441 ? 10.412 7.546 -23.925 1.00 96.81 441 GLY A N 1
ATOM 3539 C CA . GLY A 1 441 ? 10.168 6.195 -23.422 1.00 96.81 441 GLY A CA 1
ATOM 3540 C C . GLY A 1 441 ? 9.352 5.337 -24.386 1.00 96.81 441 GLY A C 1
ATOM 3541 O O . GLY A 1 441 ? 9.555 4.129 -24.452 1.00 96.81 441 GLY A O 1
ATOM 3542 N N . GLY A 1 442 ? 8.487 5.945 -25.204 1.00 97.69 442 GLY A N 1
ATOM 3543 C CA . GLY A 1 442 ? 7.784 5.269 -26.297 1.00 97.69 442 GLY A CA 1
ATOM 3544 C C . GLY A 1 442 ? 8.709 4.868 -27.449 1.00 97.69 442 GLY A C 1
ATOM 3545 O O . GLY A 1 442 ? 8.564 3.783 -28.009 1.00 97.69 442 GLY A O 1
ATOM 3546 N N . VAL A 1 443 ? 9.718 5.688 -27.762 1.00 97.44 443 VAL A N 1
ATOM 3547 C CA . VAL A 1 443 ? 10.760 5.333 -28.743 1.00 97.44 443 VAL A CA 1
ATOM 3548 C C . VAL A 1 443 ? 11.595 4.158 -28.233 1.00 97.44 443 VAL A C 1
ATOM 3550 O O . VAL A 1 443 ? 11.758 3.178 -28.956 1.00 97.44 443 VAL A O 1
ATOM 3553 N N . ILE A 1 444 ? 12.052 4.211 -26.976 1.00 97.69 444 ILE A N 1
ATOM 3554 C CA . ILE A 1 444 ? 12.770 3.099 -26.332 1.00 97.69 444 ILE A CA 1
ATOM 3555 C C . ILE A 1 444 ? 11.901 1.837 -26.319 1.00 97.69 444 ILE A C 1
ATOM 3557 O O . ILE A 1 444 ? 12.362 0.777 -26.733 1.00 97.69 444 ILE A O 1
ATOM 3561 N N . SER A 1 445 ? 10.629 1.958 -25.929 1.00 98.25 445 SER A N 1
ATOM 3562 C CA . SER A 1 445 ? 9.684 0.836 -25.881 1.00 98.25 445 SER A CA 1
ATOM 3563 C C . SER A 1 445 ? 9.524 0.158 -27.237 1.00 98.25 445 SER A C 1
ATOM 3565 O O . SER A 1 445 ? 9.541 -1.065 -27.311 1.00 98.25 445 SER A O 1
ATOM 3567 N N . ARG A 1 446 ? 9.451 0.931 -28.329 1.00 97.44 446 ARG A N 1
ATOM 3568 C CA . ARG A 1 446 ? 9.416 0.374 -29.688 1.00 97.44 446 ARG A CA 1
ATOM 3569 C C . ARG A 1 446 ? 10.673 -0.449 -29.986 1.00 97.44 446 ARG A C 1
ATOM 3571 O O . ARG A 1 446 ? 10.565 -1.539 -30.537 1.00 97.44 446 ARG A O 1
ATOM 3578 N N . LEU A 1 447 ? 11.852 0.045 -29.605 1.00 96.81 447 LEU A N 1
ATOM 3579 C CA . LEU A 1 447 ? 13.128 -0.645 -29.831 1.00 96.81 447 LEU A CA 1
ATOM 3580 C C . LEU A 1 447 ? 13.312 -1.898 -28.951 1.00 96.81 447 LEU A C 1
ATOM 3582 O O . LEU A 1 447 ? 14.086 -2.787 -29.309 1.00 96.81 447 LEU A O 1
ATOM 3586 N N . LEU A 1 448 ? 12.630 -1.981 -27.804 1.00 97.81 448 LEU A N 1
ATOM 3587 C CA . LEU A 1 448 ? 12.624 -3.163 -26.927 1.00 97.81 448 LEU A CA 1
ATOM 3588 C C . LEU A 1 448 ? 11.817 -4.336 -27.505 1.00 97.81 448 LEU A C 1
ATOM 3590 O O . LEU A 1 448 ? 12.054 -5.479 -27.127 1.00 97.81 448 LEU A O 1
ATOM 3594 N N . VAL A 1 449 ? 10.887 -4.062 -28.422 1.00 96.44 449 VAL A N 1
ATOM 3595 C CA . VAL A 1 449 ? 10.036 -5.070 -29.083 1.00 96.44 449 VAL A CA 1
ATOM 3596 C C . VAL A 1 449 ? 10.318 -5.196 -30.585 1.00 96.44 449 VAL A C 1
ATOM 3598 O O . VAL A 1 449 ? 9.498 -5.721 -31.331 1.00 96.44 449 VAL A O 1
ATOM 3601 N N . SER A 1 450 ? 11.449 -4.661 -31.047 1.00 95.56 450 SER A N 1
ATOM 3602 C CA . SER A 1 450 ? 11.884 -4.759 -32.443 1.00 95.56 450 SER A CA 1
ATOM 3603 C C . SER A 1 450 ? 12.984 -5.807 -32.588 1.00 95.56 450 SER A C 1
ATOM 3605 O O . SER A 1 450 ? 13.867 -5.887 -31.734 1.00 95.56 450 SER A O 1
ATOM 3607 N N . ASP A 1 451 ? 12.965 -6.523 -33.709 1.00 96.06 451 ASP A N 1
ATOM 3608 C CA . ASP A 1 451 ? 14.034 -7.421 -34.151 1.00 96.06 451 ASP A CA 1
ATOM 3609 C C . ASP A 1 451 ? 14.705 -6.823 -35.401 1.00 96.06 451 ASP A C 1
ATOM 3611 O O . ASP A 1 451 ? 14.086 -6.733 -36.466 1.00 96.06 451 ASP A O 1
ATOM 3615 N N . ALA A 1 452 ? 15.919 -6.287 -35.242 1.00 96.31 452 ALA A N 1
ATOM 3616 C CA . ALA A 1 452 ? 16.692 -5.655 -36.315 1.00 96.31 452 ALA A CA 1
ATOM 3617 C C . ALA A 1 452 ? 18.163 -5.455 -35.915 1.00 96.31 452 ALA A C 1
ATOM 3619 O O . ALA A 1 452 ? 18.456 -5.111 -34.775 1.00 96.31 452 ALA A O 1
ATOM 3620 N N . ASP A 1 453 ? 19.090 -5.550 -36.870 1.00 96.81 453 ASP A N 1
ATOM 3621 C CA . ASP A 1 453 ? 20.505 -5.206 -36.671 1.00 96.81 453 ASP A CA 1
ATOM 3622 C C . ASP A 1 453 ? 20.868 -3.965 -37.502 1.00 96.81 453 ASP A C 1
ATOM 3624 O O . ASP A 1 453 ? 20.823 -3.985 -38.732 1.00 96.81 453 ASP A O 1
ATOM 3628 N N . VAL A 1 454 ? 21.218 -2.868 -36.824 1.00 96.00 454 VAL A N 1
ATOM 3629 C CA . VAL A 1 454 ? 21.675 -1.611 -37.444 1.00 96.00 454 VAL A CA 1
ATOM 3630 C C . VAL A 1 454 ? 23.155 -1.327 -37.175 1.00 96.00 454 VAL A C 1
ATOM 3632 O O . VAL A 1 454 ? 23.629 -0.215 -37.420 1.00 96.00 454 VAL A O 1
ATOM 3635 N N . SER A 1 455 ? 23.910 -2.317 -36.692 1.00 95.31 455 SER A N 1
ATOM 3636 C CA . SER A 1 455 ? 25.318 -2.165 -36.309 1.00 95.31 455 SER A CA 1
ATOM 3637 C C . SER A 1 455 ? 26.176 -1.668 -37.465 1.00 95.31 455 SER A C 1
ATOM 3639 O O . SER A 1 455 ? 26.996 -0.773 -37.276 1.00 95.31 455 SER A O 1
ATOM 3641 N N . ASP A 1 456 ? 25.969 -2.201 -38.670 1.00 94.88 456 ASP A N 1
ATOM 3642 C CA . ASP A 1 456 ? 26.745 -1.826 -39.858 1.00 94.88 456 ASP A CA 1
ATOM 3643 C C . ASP A 1 456 ? 26.517 -0.360 -40.248 1.00 94.88 456 ASP A C 1
ATOM 3645 O O . ASP A 1 456 ? 27.477 0.370 -40.500 1.00 94.88 456 ASP A O 1
ATOM 3649 N N . LEU A 1 457 ? 25.267 0.114 -40.186 1.00 95.75 457 LEU A N 1
ATOM 3650 C CA . LEU A 1 457 ? 24.930 1.525 -40.401 1.00 95.75 457 LEU A CA 1
ATOM 3651 C C . LEU A 1 457 ? 25.537 2.431 -39.322 1.00 95.75 457 LEU A C 1
ATOM 3653 O O . LEU A 1 457 ? 25.994 3.534 -39.627 1.00 95.75 457 LEU A O 1
ATOM 3657 N N . ALA A 1 458 ? 25.550 1.981 -38.065 1.00 93.81 458 ALA A N 1
ATOM 3658 C CA . ALA A 1 458 ? 26.154 2.725 -36.966 1.00 93.81 458 ALA A CA 1
ATOM 3659 C C . ALA A 1 458 ? 27.679 2.830 -37.128 1.00 93.81 458 ALA A C 1
ATOM 3661 O O . ALA A 1 458 ? 28.231 3.924 -37.021 1.00 93.81 458 ALA A O 1
ATOM 3662 N N . MET A 1 459 ? 28.358 1.726 -37.452 1.00 93.88 459 MET A N 1
ATOM 3663 C CA . MET A 1 459 ? 29.813 1.698 -37.643 1.00 93.88 459 MET A CA 1
ATOM 3664 C C . MET A 1 459 ? 30.271 2.544 -38.831 1.00 93.88 459 MET A C 1
ATOM 3666 O O . MET A 1 459 ? 31.313 3.185 -38.739 1.00 93.88 459 MET A O 1
ATOM 3670 N N . GLN A 1 460 ? 29.487 2.627 -39.911 1.00 95.69 460 GLN A N 1
ATOM 3671 C CA . GLN A 1 460 ? 29.780 3.525 -41.040 1.00 95.69 460 GLN A CA 1
ATOM 3672 C C . GLN A 1 460 ? 29.801 5.011 -40.646 1.00 95.69 460 GLN A C 1
ATOM 3674 O O . GLN A 1 460 ? 30.392 5.825 -41.352 1.00 95.69 460 GLN A O 1
ATOM 3679 N N . LYS A 1 461 ? 29.162 5.378 -39.529 1.00 94.88 461 LYS A N 1
ATOM 3680 C CA . LYS A 1 461 ? 29.147 6.748 -38.993 1.00 94.88 461 LYS A CA 1
ATOM 3681 C C . LYS A 1 461 ? 30.234 6.996 -37.943 1.00 94.88 461 LYS A C 1
ATOM 3683 O O . LYS A 1 461 ? 30.364 8.127 -37.478 1.00 94.88 461 LYS A O 1
ATOM 3688 N N . MET A 1 462 ? 30.987 5.969 -37.546 1.00 94.56 462 MET A N 1
ATOM 3689 C CA . MET A 1 462 ? 32.029 6.077 -36.526 1.00 94.56 462 MET A CA 1
ATOM 3690 C C . MET A 1 462 ? 33.355 6.550 -37.123 1.00 94.56 462 MET A C 1
ATOM 3692 O O . MET A 1 462 ? 33.749 6.144 -38.213 1.00 94.56 462 MET A O 1
ATOM 3696 N N . ASN A 1 463 ? 34.084 7.369 -36.368 1.00 96.44 463 ASN A N 1
ATOM 3697 C CA . ASN A 1 463 ? 35.474 7.694 -36.678 1.00 96.44 463 ASN A CA 1
ATOM 3698 C C . ASN A 1 463 ? 36.433 6.568 -36.240 1.00 96.44 463 ASN A C 1
ATOM 3700 O O . ASN A 1 463 ? 36.056 5.638 -35.524 1.00 96.44 463 ASN A O 1
ATOM 3704 N N . GLU A 1 464 ? 37.704 6.663 -36.635 1.00 95.75 464 GLU A N 1
ATOM 3705 C CA . GLU A 1 464 ? 38.717 5.639 -36.334 1.00 95.75 464 GLU A CA 1
ATOM 3706 C C . GLU A 1 464 ? 38.885 5.370 -34.831 1.00 95.75 464 GLU A C 1
ATOM 3708 O O . GLU A 1 464 ? 39.022 4.218 -34.417 1.00 95.75 464 GLU A O 1
ATOM 3713 N N . ALA A 1 465 ? 38.829 6.412 -33.995 1.00 95.75 465 ALA A N 1
ATOM 3714 C CA . ALA A 1 465 ? 38.952 6.271 -32.547 1.00 95.75 465 ALA A CA 1
ATOM 3715 C C . ALA A 1 465 ? 37.755 5.516 -31.941 1.00 95.75 465 ALA A C 1
ATOM 3717 O O . ALA A 1 465 ? 37.938 4.660 -31.075 1.00 95.75 465 ALA A O 1
ATOM 3718 N N . GLN A 1 466 ? 36.538 5.790 -32.415 1.00 94.06 466 GLN A N 1
ATOM 3719 C CA . GLN A 1 466 ? 35.324 5.074 -32.017 1.00 94.06 466 GLN A CA 1
ATOM 3720 C C . GLN A 1 466 ? 35.364 3.612 -32.476 1.00 94.06 466 GLN A C 1
ATOM 3722 O O . GLN A 1 466 ? 35.081 2.720 -31.679 1.00 94.06 466 GLN A O 1
ATOM 3727 N N . LEU A 1 467 ? 35.798 3.348 -33.712 1.00 94.62 467 LEU A N 1
ATOM 3728 C CA . LEU A 1 467 ? 35.982 1.985 -34.221 1.00 94.62 467 LEU A CA 1
ATOM 3729 C C . LEU A 1 467 ? 37.040 1.211 -33.424 1.00 94.62 467 LEU A C 1
ATOM 3731 O O . LEU A 1 467 ? 36.869 0.021 -33.165 1.00 94.62 467 LEU A O 1
ATOM 3735 N N . LYS A 1 468 ? 38.124 1.870 -32.998 1.00 94.81 468 LYS A N 1
ATOM 3736 C CA . LYS A 1 468 ? 39.126 1.265 -32.112 1.00 94.81 468 LYS A CA 1
ATOM 3737 C C . LYS A 1 468 ? 38.523 0.907 -30.750 1.00 94.81 468 LYS A C 1
ATOM 3739 O O . LYS A 1 468 ? 38.680 -0.228 -30.314 1.00 94.81 468 LYS A O 1
ATOM 3744 N N . ARG A 1 469 ? 37.774 1.825 -30.125 1.00 92.19 469 ARG A N 1
ATOM 3745 C CA . ARG A 1 469 ? 37.075 1.563 -28.851 1.00 92.19 469 ARG A CA 1
ATOM 3746 C C . ARG A 1 469 ? 36.075 0.413 -28.959 1.00 92.19 469 ARG A C 1
ATOM 3748 O O . ARG A 1 469 ? 35.979 -0.387 -28.036 1.00 92.19 469 ARG A O 1
ATOM 3755 N N . LEU A 1 470 ? 35.370 0.310 -30.087 1.00 93.44 470 LEU A N 1
ATOM 3756 C CA . LEU A 1 470 ? 34.466 -0.804 -30.378 1.00 93.44 470 LEU A CA 1
ATOM 3757 C C . LEU A 1 470 ? 35.217 -2.141 -30.475 1.00 93.44 470 LEU A C 1
ATOM 3759 O O . LEU A 1 470 ? 34.727 -3.147 -29.979 1.00 93.44 470 LEU A O 1
ATOM 3763 N N . LYS A 1 471 ? 36.416 -2.165 -31.072 1.00 93.81 471 LYS A N 1
ATOM 3764 C CA . LYS A 1 471 ? 37.263 -3.373 -31.103 1.00 93.81 471 LYS A CA 1
ATOM 3765 C C . LYS A 1 471 ? 37.763 -3.770 -29.712 1.00 93.81 471 LYS A C 1
ATOM 3767 O O . LYS A 1 471 ? 37.853 -4.956 -29.426 1.00 93.81 471 LYS A O 1
ATOM 3772 N N . GLU A 1 472 ? 38.089 -2.791 -28.869 1.00 95.44 472 GLU A N 1
ATOM 3773 C CA . GLU A 1 472 ? 38.506 -3.016 -27.476 1.00 95.44 472 GLU A CA 1
ATOM 3774 C C . GLU A 1 472 ? 37.339 -3.491 -26.592 1.00 95.44 472 GLU A C 1
ATOM 3776 O O . GLU A 1 472 ? 37.555 -4.254 -25.657 1.00 95.44 472 GLU A O 1
ATOM 3781 N N . ASN A 1 473 ? 36.106 -3.076 -26.904 1.00 94.50 473 ASN A N 1
ATOM 3782 C CA . ASN A 1 473 ? 34.891 -3.407 -26.157 1.00 94.50 473 ASN A CA 1
ATOM 3783 C C . ASN A 1 473 ? 33.793 -3.909 -27.115 1.00 94.50 473 ASN A C 1
ATOM 3785 O O . ASN A 1 473 ? 32.866 -3.157 -27.441 1.00 94.50 473 ASN A O 1
ATOM 3789 N N . PRO A 1 474 ? 33.869 -5.170 -27.581 1.00 94.12 474 PRO A N 1
ATOM 3790 C CA . PRO A 1 474 ? 32.980 -5.690 -28.622 1.00 94.12 474 PRO A CA 1
ATOM 3791 C C . PRO A 1 474 ? 31.494 -5.676 -28.232 1.00 94.12 474 PRO A C 1
ATOM 3793 O O . PRO A 1 474 ? 30.646 -5.512 -29.107 1.00 94.12 474 PRO A O 1
ATOM 3796 N N . VAL A 1 475 ? 31.178 -5.739 -26.931 1.00 95.44 475 VAL A N 1
ATOM 3797 C CA . VAL A 1 475 ? 29.808 -5.647 -26.385 1.00 95.44 475 VAL A CA 1
ATOM 3798 C C . VAL A 1 475 ? 29.096 -4.331 -26.741 1.00 95.44 475 VAL A C 1
ATOM 3800 O O . VAL A 1 475 ? 27.868 -4.249 -26.738 1.00 95.44 475 VAL A O 1
ATOM 3803 N N . ILE A 1 476 ? 29.838 -3.278 -27.112 1.00 95.06 476 ILE A N 1
ATOM 3804 C CA . ILE A 1 476 ? 29.241 -2.022 -27.591 1.00 95.06 476 ILE A CA 1
ATOM 3805 C C . ILE A 1 476 ? 28.431 -2.262 -28.877 1.00 95.06 476 ILE A C 1
ATOM 3807 O O . ILE A 1 476 ? 27.441 -1.570 -29.114 1.00 95.06 476 ILE A O 1
ATOM 3811 N N . ARG A 1 477 ? 28.796 -3.262 -29.693 1.00 95.12 477 ARG A N 1
ATOM 3812 C CA . ARG A 1 477 ? 28.052 -3.607 -30.914 1.00 95.12 477 ARG A CA 1
ATOM 3813 C C . ARG A 1 477 ? 26.600 -3.980 -30.608 1.00 95.12 477 ARG A C 1
ATOM 3815 O O . ARG A 1 477 ? 25.710 -3.607 -31.364 1.00 95.12 477 ARG A O 1
ATOM 3822 N N . GLU A 1 478 ? 26.349 -4.629 -29.475 1.00 95.75 478 GLU A N 1
ATOM 3823 C CA . GLU A 1 478 ? 25.025 -5.135 -29.096 1.00 95.75 478 GLU A CA 1
ATOM 3824 C C . GLU A 1 478 ? 23.991 -4.021 -28.870 1.00 95.75 478 GLU A C 1
ATOM 3826 O O . GLU A 1 478 ? 22.791 -4.251 -28.997 1.00 95.75 478 GLU A O 1
ATOM 3831 N N . ARG A 1 479 ? 24.428 -2.772 -28.644 1.00 96.38 479 ARG A N 1
ATOM 3832 C CA . ARG A 1 479 ? 23.530 -1.601 -28.569 1.00 96.38 479 ARG A CA 1
ATOM 3833 C C . ARG A 1 479 ? 22.779 -1.348 -29.869 1.00 96.38 479 ARG A C 1
ATOM 3835 O O . ARG A 1 479 ? 21.746 -0.686 -29.848 1.00 96.38 479 ARG A O 1
ATOM 3842 N N . PHE A 1 480 ? 23.307 -1.842 -30.984 1.00 96.31 480 PHE A N 1
ATOM 3843 C CA . PHE A 1 480 ? 22.747 -1.683 -32.322 1.00 96.31 480 PHE A CA 1
ATOM 3844 C C . PHE A 1 480 ? 22.103 -2.976 -32.846 1.00 96.31 480 PHE A C 1
ATOM 3846 O O . PHE A 1 480 ? 21.627 -2.997 -33.979 1.00 96.31 480 PHE A O 1
ATOM 3853 N N . GLN A 1 481 ? 22.071 -4.035 -32.029 1.00 96.50 481 GLN A N 1
ATOM 3854 C CA . GLN A 1 481 ? 21.465 -5.326 -32.347 1.00 96.50 481 GLN A CA 1
ATOM 3855 C C . GLN A 1 481 ? 20.200 -5.499 -31.511 1.00 96.50 481 GLN A C 1
ATOM 3857 O O . GLN A 1 481 ? 20.236 -5.858 -30.334 1.00 96.50 481 GLN A O 1
ATOM 3862 N N . PHE A 1 482 ? 19.056 -5.193 -32.105 1.00 95.62 482 PHE A N 1
ATOM 3863 C CA . PHE A 1 482 ? 17.770 -5.276 -31.435 1.00 95.62 482 PHE A CA 1
ATOM 3864 C C . PHE A 1 482 ? 17.223 -6.692 -31.547 1.00 95.62 482 PHE A C 1
ATOM 3866 O O . PHE A 1 482 ? 17.100 -7.230 -32.641 1.00 95.62 482 PHE A O 1
ATOM 3873 N N . LYS A 1 483 ? 16.880 -7.259 -30.394 1.00 95.75 483 LYS A N 1
ATOM 3874 C CA . LYS A 1 483 ? 16.062 -8.462 -30.245 1.00 95.75 483 LYS A CA 1
ATOM 3875 C C . LYS A 1 483 ? 14.809 -8.095 -29.470 1.00 95.75 483 LYS A C 1
ATOM 3877 O O . LYS A 1 483 ? 14.901 -7.278 -28.545 1.00 95.75 483 LYS A O 1
ATOM 3882 N N . ASP A 1 484 ? 13.673 -8.672 -29.828 1.00 94.75 484 ASP A N 1
ATOM 3883 C CA . ASP A 1 484 ? 12.430 -8.436 -29.112 1.00 94.75 484 ASP A CA 1
ATOM 3884 C C . ASP A 1 484 ? 12.455 -9.093 -27.724 1.00 94.75 484 ASP A C 1
ATOM 3886 O O . ASP A 1 484 ? 13.022 -10.167 -27.524 1.00 94.75 484 ASP A O 1
ATOM 3890 N N . LEU A 1 485 ? 11.845 -8.431 -26.738 1.00 94.88 485 LEU A N 1
ATOM 3891 C CA . LEU A 1 485 ? 11.510 -9.051 -25.457 1.00 94.88 485 LEU A CA 1
ATOM 3892 C C . LEU A 1 485 ? 10.206 -9.853 -25.625 1.00 94.88 485 LEU A C 1
ATOM 3894 O O . LEU A 1 485 ? 9.132 -9.243 -25.687 1.00 94.88 485 LEU A O 1
ATOM 3898 N N . PRO A 1 486 ? 10.250 -11.201 -25.640 1.00 92.62 486 PRO A N 1
ATOM 3899 C CA . PRO A 1 486 ? 9.118 -12.030 -26.073 1.00 92.62 486 PRO A CA 1
ATOM 3900 C C . PRO A 1 486 ? 7.929 -12.018 -25.097 1.00 92.62 486 PRO A C 1
ATOM 3902 O O . PRO A 1 486 ? 6.834 -12.486 -25.442 1.00 92.62 486 PRO A O 1
ATOM 3905 N N . TYR A 1 487 ? 8.151 -11.488 -23.888 1.00 94.06 487 TYR A N 1
ATOM 3906 C CA . TYR A 1 487 ? 7.178 -11.360 -22.802 1.00 94.06 487 TYR A CA 1
ATOM 3907 C C . TYR A 1 487 ? 6.051 -10.372 -23.138 1.00 94.06 487 TYR A C 1
ATOM 3909 O O . TYR A 1 487 ? 4.919 -10.546 -22.683 1.00 94.06 487 TYR A O 1
ATOM 3917 N N . PHE A 1 488 ? 6.333 -9.351 -23.956 1.00 95.81 488 PHE A N 1
ATOM 3918 C CA . PHE A 1 488 ? 5.363 -8.311 -24.289 1.00 95.81 488 PHE A CA 1
ATOM 3919 C C . PHE A 1 488 ? 4.530 -8.686 -25.514 1.00 95.81 488 PHE A C 1
ATOM 3921 O O . PHE A 1 488 ? 5.062 -8.904 -26.600 1.00 95.81 488 PHE A O 1
ATOM 3928 N N . LYS A 1 489 ? 3.201 -8.709 -25.362 1.00 93.69 489 LYS A N 1
ATOM 3929 C CA . LYS A 1 489 ? 2.257 -8.928 -26.481 1.00 93.69 489 LYS A CA 1
ATOM 3930 C C . LYS A 1 489 ? 1.527 -7.666 -26.917 1.00 93.69 489 LYS A C 1
ATOM 3932 O O . LYS A 1 489 ? 0.892 -7.646 -27.970 1.00 93.69 489 LYS A O 1
ATOM 3937 N N . ARG A 1 490 ? 1.620 -6.601 -26.122 1.00 96.69 490 ARG A N 1
ATOM 3938 C CA . ARG A 1 490 ? 1.029 -5.299 -26.422 1.00 96.69 490 ARG A CA 1
ATOM 3939 C C . ARG A 1 490 ? 1.993 -4.193 -26.041 1.00 96.69 490 ARG A C 1
ATOM 3941 O O . ARG A 1 490 ? 2.556 -4.213 -24.949 1.00 96.69 490 ARG A O 1
ATOM 3948 N N . VAL A 1 491 ? 2.104 -3.201 -26.919 1.00 97.69 491 VAL A N 1
ATOM 3949 C CA . VAL A 1 491 ? 2.792 -1.947 -26.621 1.00 97.69 491 VAL A CA 1
ATOM 3950 C C . VAL A 1 491 ? 1.836 -0.781 -26.827 1.00 97.69 491 VAL A C 1
ATOM 3952 O O . VAL A 1 491 ? 1.127 -0.731 -27.831 1.00 97.69 491 VAL A O 1
ATOM 3955 N N . VAL A 1 492 ? 1.802 0.140 -25.867 1.00 98.25 492 VAL A N 1
ATOM 3956 C CA . VAL A 1 492 ? 1.021 1.378 -25.924 1.00 98.25 492 VAL A CA 1
ATOM 3957 C C . VAL A 1 492 ? 1.986 2.556 -25.960 1.00 98.25 492 VAL A C 1
ATOM 3959 O O . VAL A 1 492 ? 2.821 2.723 -25.070 1.00 98.25 492 VAL A O 1
ATOM 3962 N N . PHE A 1 493 ? 1.866 3.384 -26.993 1.00 98.06 493 PHE A N 1
ATOM 3963 C CA . PHE A 1 493 ? 2.682 4.581 -27.161 1.00 98.06 493 PHE A CA 1
ATOM 3964 C C . PHE A 1 493 ? 1.867 5.817 -26.799 1.00 98.06 493 PHE A C 1
ATOM 3966 O O . PHE A 1 493 ? 0.814 6.065 -27.384 1.00 98.06 493 PHE A O 1
ATOM 3973 N N . VAL A 1 494 ? 2.371 6.610 -25.857 1.00 97.31 494 VAL A N 1
ATOM 3974 C CA . VAL A 1 494 ? 1.741 7.859 -25.423 1.00 97.31 494 VAL A CA 1
ATOM 3975 C C . VAL A 1 494 ? 2.627 9.014 -25.869 1.00 97.31 494 VAL A C 1
ATOM 3977 O O . VAL A 1 494 ? 3.749 9.159 -25.388 1.00 97.31 494 VAL A O 1
ATOM 3980 N N . SER A 1 495 ? 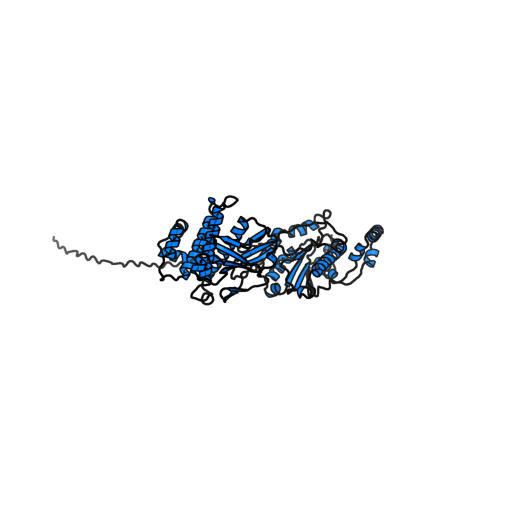2.152 9.823 -26.817 1.00 95.56 495 SER A N 1
ATOM 3981 C CA . SER A 1 495 ? 2.874 11.006 -27.319 1.00 95.56 495 SER A CA 1
ATOM 3982 C C . SER A 1 495 ? 4.324 10.722 -27.754 1.00 95.56 495 SER A C 1
ATOM 3984 O O . SER A 1 495 ? 5.218 11.536 -27.532 1.00 95.56 495 SER A O 1
ATOM 3986 N N . ALA A 1 496 ? 4.585 9.544 -28.332 1.00 96.62 496 ALA A N 1
ATOM 3987 C CA . ALA A 1 496 ? 5.929 9.115 -28.711 1.00 96.62 496 ALA A CA 1
ATOM 3988 C C . ALA A 1 496 ? 6.378 9.763 -30.041 1.00 96.62 496 ALA A C 1
ATOM 3990 O O . ALA A 1 496 ? 5.716 9.563 -31.063 1.00 96.62 496 ALA A O 1
ATOM 3991 N N . PRO A 1 497 ? 7.511 10.491 -30.085 1.00 95.69 497 PRO A N 1
ATOM 3992 C CA . PRO A 1 497 ? 7.984 11.169 -31.291 1.00 95.69 497 PRO A CA 1
ATOM 3993 C C . PRO A 1 497 ? 8.735 10.198 -32.217 1.00 95.69 497 PRO A C 1
ATOM 3995 O O . PRO A 1 497 ? 9.944 10.304 -32.409 1.00 95.69 497 PRO A O 1
ATOM 3998 N N . HIS A 1 498 ? 8.040 9.216 -32.799 1.00 94.69 498 HIS A N 1
ATOM 3999 C CA . HIS A 1 498 ? 8.677 8.207 -33.660 1.00 94.69 498 HIS A CA 1
ATOM 4000 C C . HIS A 1 498 ? 9.369 8.791 -34.899 1.00 94.69 498 HIS A C 1
ATOM 4002 O O . HIS A 1 498 ? 10.286 8.163 -35.424 1.00 94.69 498 HIS A O 1
ATOM 4008 N N . HIS A 1 499 ? 8.943 9.972 -35.352 1.00 92.50 499 HIS A N 1
ATOM 4009 C CA . HIS A 1 499 ? 9.540 10.708 -36.471 1.00 92.50 499 HIS A CA 1
ATOM 4010 C C . HIS A 1 499 ? 10.354 11.930 -36.008 1.00 92.50 499 HIS A C 1
ATOM 4012 O O . HIS A 1 499 ? 10.665 12.797 -36.816 1.00 92.50 499 HIS A O 1
ATOM 4018 N N . GLY A 1 500 ? 10.693 12.015 -34.719 1.00 88.75 500 GLY A N 1
ATOM 4019 C CA . GLY A 1 500 ? 11.330 13.195 -34.136 1.00 88.75 500 GLY A CA 1
ATOM 4020 C C . GLY A 1 500 ? 10.338 14.312 -33.797 1.00 88.75 500 GLY A C 1
ATOM 4021 O O . GLY A 1 500 ? 9.122 14.112 -33.779 1.00 88.75 500 GLY A O 1
ATOM 4022 N N . THR A 1 501 ? 10.876 15.481 -33.456 1.00 86.25 501 THR A N 1
ATOM 4023 C CA . THR A 1 501 ? 10.111 16.698 -33.170 1.00 86.25 501 THR A CA 1
ATOM 4024 C C . THR A 1 501 ? 10.924 17.922 -33.571 1.00 86.25 501 THR A C 1
ATOM 4026 O O . THR A 1 501 ? 12.066 18.064 -33.139 1.00 86.25 501 THR A O 1
ATOM 4029 N N . ASP A 1 502 ? 10.299 18.849 -34.299 1.00 86.19 502 ASP A N 1
ATOM 4030 C CA . ASP A 1 502 ? 10.892 20.138 -34.684 1.00 86.19 502 ASP A CA 1
ATOM 4031 C C . ASP A 1 502 ? 11.399 20.954 -33.484 1.00 86.19 502 ASP A C 1
ATOM 4033 O O . ASP A 1 502 ? 12.167 21.898 -33.647 1.00 86.19 502 ASP A O 1
ATOM 4037 N N . TYR A 1 503 ? 10.930 20.650 -32.268 1.00 79.31 503 TYR A N 1
ATOM 4038 C CA . TYR A 1 503 ? 11.389 21.313 -31.054 1.00 79.31 503 TYR A CA 1
ATOM 4039 C C . TYR A 1 503 ? 12.828 20.923 -30.695 1.00 79.31 503 TYR A C 1
ATOM 4041 O O . TYR A 1 503 ? 13.578 21.773 -30.225 1.00 79.31 503 TYR A O 1
ATOM 4049 N N . ALA A 1 504 ? 13.224 19.668 -30.930 1.00 77.44 504 ALA A N 1
ATOM 4050 C CA . ALA A 1 504 ? 14.574 19.188 -30.636 1.00 77.44 504 ALA A CA 1
ATOM 4051 C C . ALA A 1 504 ? 15.611 19.747 -31.622 1.00 77.44 504 ALA A C 1
ATOM 4053 O O . ALA A 1 504 ? 16.723 20.047 -31.212 1.00 77.44 504 ALA A O 1
ATOM 4054 N N . ASP A 1 505 ? 15.226 19.976 -32.882 1.00 70.88 505 ASP A N 1
ATOM 4055 C CA . ASP A 1 505 ? 16.109 20.539 -33.917 1.00 70.88 505 ASP A CA 1
ATOM 4056 C C . ASP A 1 505 ? 16.487 22.014 -33.668 1.00 70.88 505 ASP A C 1
ATOM 4058 O O . ASP A 1 505 ? 17.329 22.577 -34.368 1.00 70.88 505 ASP A O 1
ATOM 4062 N N . ARG A 1 506 ? 15.854 22.667 -32.683 1.00 65.81 506 ARG A N 1
ATOM 4063 C CA . ARG A 1 506 ? 16.095 24.072 -32.312 1.00 65.81 506 ARG A CA 1
ATOM 4064 C C . ARG A 1 506 ? 17.121 24.253 -31.188 1.00 65.81 506 ARG A C 1
ATOM 4066 O O . ARG A 1 506 ? 17.341 25.399 -30.794 1.00 65.81 506 ARG A O 1
ATOM 4073 N N . TRP A 1 507 ? 17.685 23.170 -30.651 1.00 50.88 507 TRP A N 1
ATOM 4074 C CA . TRP A 1 507 ? 18.545 23.172 -29.461 1.00 50.88 507 TRP A CA 1
ATOM 4075 C C . TRP A 1 507 ? 19.954 22.652 -29.725 1.00 50.88 507 TRP A C 1
ATOM 4077 O O . TRP A 1 507 ? 20.094 21.636 -30.441 1.00 50.88 507 TRP A O 1
#

Sequence (507 aa):
MTKSGHYLVLTIMGLLSGCQVIHLKESNLSSALKSKNESILTDNTLSHQTQNLLYLVKESETSCLQNFNVCLNKIQGLSDNSSREERYAALSEIYLAKALDVGRSSQCNVALKSNSCVEQELALFDKSLRYSYVYLFDSEESPFDRVFDHRQNQVRIFYNVALSKLMTTYFNHLNTLHFPPLLKADGHEYHVNFDHAVDVQHIEVDTFRSSYNMNFSGFNTVNRKDGLGAEFIVGRKEHDVNHGFILDPDAFYAHQSNPNIHLPRFFPVTAIAYPKQKATADQVIDGAELEIAMFDPYRQDRVKVEGVDYPLTANYSAPYGLWLSKYNLGAAGYWSLINKEANLIMPHLYMLEPFNPNKKIIVFIHGLASSPEAWVSLTNDIMGDAELRQNYQVWQVFYSTNMPIFESRFQIYSLLNQAFQNVAKDSYAAHDAVLVGHSMGGVISRLLVSDADVSDLAMQKMNEAQLKRLKENPVIRERFQFKDLPYFKRVVFVSAPHHGTDYADRW

Organism: Acinetobacter baumannii (NCBI:txid470)

Secondary structure (DSSP, 8-state):
-------------------------PPPHHHHHHHHH--HHHHSS--HHHHHHHHHTT--HHHHHHSHHHHHHHHHT--TTS-HHHHHHHHHHHHHHHHHHHHH-GGG-SSS--HHHHHHHHHHHHHHHHHHHHHHHS-SS-TTTTTT-HHHHHHHHHHHHHHHHHHHHHHHHHT-SS--SEEEETTEEEEEEEEE-HHHHTS-EEEEEESTT---TT-S---EE--BSEEEEEEE----------S-HHHHTTTS--TTEEPPSEEEEEEEEEESS---HHHHHHT--EEEEEE-TTT--EEEETTEEEEBPEESSHHHHHHHHHH-HHHHHHHHHH-TTS-PPPPEEEE-S---TTSEEEEEE--TT--GGGGHHHHHHHHHSHHHHHHEEEEEEE--TTS-HHHHHHHHHHHHHHHHHTS-TTSGGGSSEEEEEETHHHHHHHHHT--EE-HHHHHTT--HHHHHHHHH-GGGGGGGEE---TTEEEEEEES--TT--TTGGG-

pLDDT: mean 87.99, std 13.94, range [34.44, 98.62]

Foldseek 3Di:
DDDDDDDDDDDPDDPPPPPPPDDDDDDDPVVVVVLQLDDCVPPVAHHPLLQVLCVVLPHGLVRCLVVVVVSLVSLVPDDVVDPPLSSLLNLLRSLLSNLVVLCPDPQQPPPQGPPVSLLSSLQSLLLSLLSLVCSCQVDPDDNVNCVVPSSNVVSLVSNQVSVQCNLVSQCVNVVFQARDQWDAHPNFIEGEACPQPVVRHPARWPDKHFCPPDDFPLEPDFQKDDKGFHKIKTFGDDDDDAPFDDLDPCVVPVPHDDSLEADAGIFIKGWDKDAPDDDHSVCSSVHGYIYIYIHRCLVDQWDADNNDIMGTITGLLRSVSVVCVPPVCLVVLQVLVPVLPDGWGQKHKHFHYHDDLQAAEEEEFEAHSDFQSVCSHVQSVLSNDPVSSNHYTYMYMGGRRSDPLLSNLVRVLSVVLSVLVPRDCPGPHQAAHEYEAEASRLVSSVLQADADACLVVVVVPDDPVVVVVCVVPVSVSVSRGGDHPRRHPYYHYHNYPNVDDPVVVVD

Radius of gyration: 32.69 Å; chains: 1; bounding box: 113×88×93 Å

InterPro domains:
  IPR012908 GPI inositol-deacylase PGAP1-like alpha/beta domain [PF07819] (360-454)
  IPR029058 Alpha/Beta hydrolase fold [G3DSA:3.40.50.1820] (353-507)
  IPR029058 Alpha/Beta hydrolase fold [SSF53474] (356-506)